Protein AF-D3B017-F1 (afdb_monomer)

Structure (mmCIF, N/CA/C/O backbone):
data_AF-D3B017-F1
#
_entry.id   AF-D3B017-F1
#
loop_
_atom_site.group_PDB
_atom_site.id
_atom_site.type_symbol
_atom_site.label_atom_id
_atom_site.label_alt_id
_atom_site.label_comp_id
_atom_site.label_asym_id
_atom_site.label_entity_id
_atom_site.label_seq_id
_atom_site.pdbx_PDB_ins_code
_atom_site.Cartn_x
_atom_site.Cartn_y
_atom_site.Cartn_z
_atom_site.occupancy
_atom_site.B_iso_or_equiv
_atom_site.auth_seq_id
_atom_site.auth_comp_id
_atom_site.auth_asym_id
_atom_site.auth_atom_id
_atom_site.pdbx_PDB_model_num
ATOM 1 N N . MET A 1 1 ? 36.285 13.313 26.068 1.00 40.81 1 MET A N 1
ATOM 2 C CA . MET A 1 1 ? 35.675 11.992 26.334 1.00 40.81 1 MET A CA 1
ATOM 3 C C . MET A 1 1 ? 34.484 12.204 27.247 1.00 40.81 1 MET A C 1
ATOM 5 O O . MET A 1 1 ? 34.678 12.731 28.331 1.00 40.81 1 MET A O 1
ATOM 9 N N . SER A 1 2 ? 33.268 11.880 26.807 1.00 55.31 2 SER A N 1
ATOM 10 C CA . SER A 1 2 ? 32.106 11.816 27.702 1.00 55.31 2 SER A CA 1
ATOM 11 C C . SER A 1 2 ? 32.244 10.590 28.601 1.00 55.31 2 SER A C 1
ATOM 13 O O . SER A 1 2 ? 32.488 9.493 28.098 1.00 55.31 2 SER A O 1
ATOM 15 N N . GLU A 1 3 ? 32.113 10.770 29.907 1.00 65.44 3 GLU A N 1
ATOM 16 C CA . GLU A 1 3 ? 32.216 9.693 30.886 1.00 65.44 3 GLU A CA 1
ATOM 17 C C . GLU A 1 3 ? 31.017 8.735 30.743 1.00 65.44 3 GLU A C 1
ATOM 19 O O . GLU A 1 3 ? 29.860 9.142 30.860 1.00 65.44 3 GLU A O 1
ATOM 24 N N . ILE A 1 4 ? 31.277 7.463 30.420 1.00 75.06 4 ILE A N 1
ATOM 25 C CA . ILE A 1 4 ? 30.244 6.427 30.277 1.00 75.06 4 ILE A CA 1
ATOM 26 C C . ILE A 1 4 ? 30.174 5.652 31.596 1.00 75.06 4 ILE A C 1
ATOM 28 O O . ILE A 1 4 ? 31.038 4.825 31.876 1.00 75.06 4 ILE A O 1
ATOM 32 N N . ALA A 1 5 ? 29.132 5.894 32.397 1.00 81.25 5 ALA A N 1
ATOM 33 C CA . ALA A 1 5 ? 28.891 5.180 33.651 1.00 81.25 5 ALA A CA 1
ATOM 34 C C . ALA A 1 5 ? 27.762 4.144 33.509 1.00 81.25 5 ALA A C 1
ATOM 36 O O . ALA A 1 5 ? 26.669 4.439 33.013 1.00 81.25 5 ALA A O 1
ATOM 37 N N . LYS A 1 6 ? 28.004 2.913 33.978 1.00 82.19 6 LYS A N 1
ATOM 38 C CA . LYS A 1 6 ? 26.994 1.846 34.011 1.00 82.19 6 LYS A CA 1
ATOM 39 C C . LYS A 1 6 ? 25.936 2.168 35.071 1.00 82.19 6 LYS A C 1
ATOM 41 O O . LYS A 1 6 ? 26.254 2.382 36.236 1.00 82.19 6 LYS A O 1
ATOM 46 N N . LYS A 1 7 ? 24.661 2.160 34.674 1.00 78.25 7 LYS A N 1
ATOM 47 C CA . LYS A 1 7 ? 23.530 2.406 35.580 1.00 78.25 7 LYS A CA 1
ATOM 48 C C . LYS A 1 7 ? 23.469 1.340 36.684 1.00 78.25 7 LYS A C 1
ATOM 50 O O . LYS A 1 7 ? 23.654 0.152 36.415 1.00 78.25 7 LYS A O 1
ATOM 55 N N . TYR A 1 8 ? 23.170 1.762 37.912 1.00 74.44 8 TYR A N 1
ATOM 56 C CA . TYR A 1 8 ? 22.961 0.862 39.049 1.00 74.44 8 TYR A CA 1
ATOM 57 C C . TYR A 1 8 ? 21.897 -0.200 38.707 1.00 74.44 8 TYR A C 1
ATOM 59 O O . TYR A 1 8 ? 20.835 0.138 38.180 1.00 74.44 8 TYR A O 1
ATOM 67 N N . ASN A 1 9 ? 22.206 -1.480 38.955 1.00 77.56 9 ASN A N 1
ATOM 68 C CA . ASN A 1 9 ? 21.418 -2.664 38.561 1.00 77.56 9 ASN A CA 1
ATOM 69 C C . ASN A 1 9 ? 21.217 -2.899 37.046 1.00 77.56 9 ASN A C 1
ATOM 71 O O . ASN A 1 9 ? 20.357 -3.690 36.659 1.00 77.56 9 ASN A O 1
ATOM 75 N N . ALA A 1 10 ? 22.019 -2.290 36.165 1.00 78.81 10 ALA A N 1
ATOM 76 C CA . ALA A 1 10 ? 21.956 -2.595 34.734 1.00 78.81 10 ALA A CA 1
ATOM 77 C C . ALA A 1 10 ? 22.264 -4.081 34.452 1.00 78.81 10 ALA A C 1
ATOM 79 O O . ALA A 1 10 ? 23.346 -4.570 34.787 1.00 78.81 10 ALA A O 1
ATOM 80 N N . GLY A 1 11 ? 21.319 -4.766 33.798 1.00 81.50 11 GLY A N 1
ATOM 81 C CA . GLY A 1 11 ? 21.414 -6.185 33.434 1.00 81.50 11 GLY A CA 1
ATOM 82 C C . GLY A 1 11 ? 20.768 -7.156 34.428 1.00 81.50 11 GLY A C 1
ATOM 83 O O . GLY A 1 11 ? 20.931 -8.360 34.264 1.00 81.50 11 GLY A O 1
ATOM 84 N N . THR A 1 12 ? 20.043 -6.672 35.445 1.00 80.00 12 THR A N 1
ATOM 85 C CA . THR A 1 12 ? 19.310 -7.531 36.391 1.00 80.00 12 THR A CA 1
ATOM 86 C C . THR A 1 12 ? 17.809 -7.230 36.385 1.00 80.00 12 THR A C 1
ATOM 88 O O . THR A 1 12 ? 17.390 -6.097 36.157 1.00 80.00 12 THR A O 1
ATOM 91 N N . ASN A 1 13 ? 16.980 -8.243 36.662 1.00 71.88 13 ASN A N 1
ATOM 92 C CA . ASN A 1 13 ? 15.514 -8.117 36.733 1.00 71.88 13 ASN A CA 1
ATOM 93 C C . ASN A 1 13 ? 15.015 -7.720 38.136 1.00 71.88 13 ASN A C 1
ATOM 95 O O . ASN A 1 13 ? 13.870 -7.994 38.497 1.00 71.88 13 ASN A O 1
ATOM 99 N N . LYS A 1 14 ? 15.872 -7.109 38.962 1.00 72.31 14 LYS A N 1
ATOM 100 C CA . LYS A 1 14 ? 15.516 -6.742 40.336 1.00 72.31 14 LYS A CA 1
ATOM 101 C C . LYS A 1 14 ? 14.741 -5.422 40.332 1.00 72.31 14 LYS A C 1
ATOM 103 O O . LYS A 1 14 ? 15.235 -4.407 39.845 1.00 72.31 14 LYS A O 1
ATOM 108 N N . GLY A 1 15 ? 13.521 -5.438 40.868 1.00 62.06 15 GLY A N 1
ATOM 109 C CA . GLY A 1 15 ? 12.695 -4.238 41.010 1.00 62.06 15 GLY A CA 1
ATOM 110 C C . GLY A 1 15 ? 13.347 -3.205 41.933 1.00 62.06 15 GLY A C 1
ATOM 111 O O . GLY A 1 15 ? 13.985 -3.561 42.924 1.00 62.06 15 GLY A O 1
ATOM 112 N N . SER A 1 16 ? 13.196 -1.920 41.613 1.00 62.72 16 SER A N 1
ATOM 113 C CA . SER A 1 16 ? 13.607 -0.836 42.508 1.00 62.72 16 SER A CA 1
ATOM 114 C C . SER A 1 16 ? 12.707 -0.821 43.745 1.00 62.72 16 SER A C 1
ATOM 116 O O . SER A 1 16 ? 11.485 -0.744 43.600 1.00 62.72 16 SER A O 1
ATOM 118 N N . SER A 1 17 ? 13.301 -0.874 44.941 1.00 61.28 17 SER A N 1
ATOM 119 C CA . SER A 1 17 ? 12.571 -0.676 46.198 1.00 61.28 17 SER A CA 1
ATOM 120 C C . SER A 1 17 ? 11.859 0.677 46.182 1.00 61.28 17 SER A C 1
ATOM 122 O O . SER A 1 17 ? 12.420 1.675 45.732 1.00 61.28 17 SER A O 1
ATOM 124 N N . GLN A 1 18 ? 10.618 0.704 46.666 1.00 63.81 18 GLN A N 1
ATOM 125 C CA . GLN A 1 18 ? 9.809 1.920 46.737 1.00 63.81 18 GLN A CA 1
ATOM 126 C C . GLN A 1 18 ? 10.316 2.907 47.799 1.00 63.81 18 GLN A C 1
ATOM 128 O O . GLN A 1 18 ? 10.052 4.103 47.695 1.00 63.81 18 GLN A O 1
ATOM 133 N N . PHE A 1 19 ? 11.071 2.415 48.782 1.00 67.69 19 PHE A N 1
ATOM 134 C CA . PHE A 1 19 ? 11.694 3.229 49.817 1.00 67.69 19 PHE A CA 1
ATOM 135 C C . PHE A 1 19 ? 13.216 3.215 49.679 1.00 67.69 19 PHE A C 1
ATOM 137 O O . PHE A 1 19 ? 13.822 2.183 49.371 1.00 67.69 19 PHE A O 1
ATOM 144 N N . ASN A 1 20 ? 13.830 4.372 49.932 1.00 74.12 20 ASN A N 1
ATOM 145 C CA . ASN A 1 20 ? 15.280 4.513 49.983 1.00 74.12 20 ASN A CA 1
ATOM 146 C C . ASN A 1 20 ? 15.780 3.956 51.317 1.00 74.12 20 ASN A C 1
ATOM 148 O O . ASN A 1 20 ? 15.609 4.610 52.340 1.00 74.12 20 ASN A O 1
ATOM 152 N N . ALA A 1 21 ? 16.415 2.780 51.292 1.00 75.00 21 ALA A N 1
ATOM 153 C CA . ALA A 1 21 ? 16.932 2.108 52.489 1.00 75.00 21 ALA A CA 1
ATOM 154 C C . ALA A 1 21 ? 17.819 3.026 53.348 1.00 75.00 21 ALA A C 1
ATOM 156 O O . ALA A 1 21 ? 17.644 3.088 54.554 1.00 75.00 21 ALA A O 1
ATOM 157 N N . LYS A 1 22 ? 18.656 3.852 52.705 1.00 76.00 22 LYS A N 1
ATOM 158 C CA . LYS A 1 22 ? 19.513 4.831 53.387 1.00 76.00 22 LYS A CA 1
ATOM 159 C C . LYS A 1 22 ? 18.738 5.851 54.235 1.00 76.00 22 LYS A C 1
ATOM 161 O O . LYS A 1 22 ? 19.181 6.196 55.315 1.00 76.00 22 LYS A O 1
ATOM 166 N N . LYS A 1 23 ? 17.566 6.307 53.773 1.00 72.00 23 LYS A N 1
ATOM 167 C CA . LYS A 1 23 ? 16.727 7.226 54.562 1.00 72.00 23 LYS A CA 1
ATOM 168 C C . LYS A 1 23 ? 16.064 6.529 55.747 1.00 72.00 23 LYS A C 1
ATOM 170 O O . LYS A 1 23 ? 15.852 7.158 56.766 1.00 72.00 23 LYS A O 1
ATOM 175 N N . ILE A 1 24 ? 15.749 5.241 55.600 1.00 76.19 24 ILE A N 1
ATOM 176 C CA . ILE A 1 24 ? 15.174 4.439 56.685 1.00 76.19 24 ILE A CA 1
ATOM 177 C C . ILE A 1 24 ? 16.210 4.197 57.789 1.00 76.19 24 ILE A C 1
ATOM 179 O O . ILE A 1 24 ? 15.851 4.174 58.956 1.00 76.19 24 ILE A O 1
ATOM 183 N N . GLU A 1 25 ? 17.480 4.024 57.424 1.00 74.44 25 GLU A N 1
ATOM 184 C CA . GLU A 1 25 ? 18.575 3.815 58.380 1.00 74.44 25 GLU A CA 1
ATOM 185 C C . GLU A 1 25 ? 19.004 5.105 59.105 1.00 74.44 25 GLU A C 1
ATOM 187 O O . GLU A 1 25 ? 19.492 5.026 60.227 1.00 74.44 25 GLU A O 1
ATOM 192 N N . GLU A 1 26 ? 18.835 6.278 58.481 1.00 75.94 26 GLU A N 1
ATOM 193 C CA . GLU A 1 26 ? 19.235 7.585 59.038 1.00 75.94 26 GLU A CA 1
ATOM 194 C C . GLU A 1 26 ? 18.151 8.253 59.914 1.00 75.94 26 GLU A C 1
ATOM 196 O O . GLU A 1 26 ? 18.474 9.134 60.709 1.00 75.94 26 GLU A O 1
ATOM 201 N N . GLU A 1 27 ? 16.874 7.871 59.784 1.00 68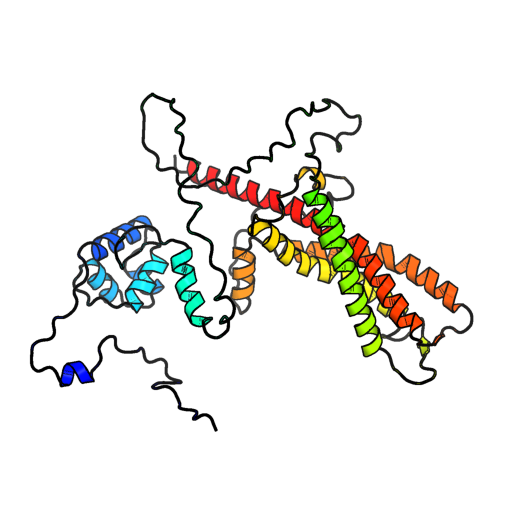.00 27 GLU A N 1
ATOM 202 C CA . GLU A 1 27 ? 15.758 8.447 60.553 1.00 68.00 27 GLU A CA 1
ATOM 203 C C . GLU A 1 27 ? 15.473 7.614 61.827 1.00 68.00 27 GLU A C 1
ATOM 205 O O . GLU A 1 27 ? 14.946 6.507 61.748 1.00 68.00 27 GLU A O 1
ATOM 210 N N . GLU A 1 28 ? 15.800 8.149 63.016 1.00 62.25 28 GLU A N 1
ATOM 211 C CA . GLU A 1 28 ? 15.530 7.499 64.321 1.00 62.25 28 GLU A CA 1
ATOM 212 C C . GLU A 1 28 ? 14.059 7.622 64.788 1.00 62.25 28 GLU A C 1
ATOM 214 O O . GLU A 1 28 ? 13.620 6.890 65.678 1.00 62.25 28 GLU A O 1
ATOM 219 N N . GLU A 1 29 ? 13.265 8.517 64.185 1.00 62.06 29 GLU A N 1
ATOM 220 C CA . GLU A 1 29 ? 11.826 8.647 64.452 1.00 62.06 29 GLU A CA 1
ATOM 221 C C . GLU A 1 29 ? 10.996 7.705 63.564 1.00 62.06 29 GLU A C 1
ATOM 223 O O . GLU A 1 29 ? 11.269 7.518 62.380 1.00 62.06 29 GLU A O 1
ATOM 228 N N . SER A 1 30 ? 9.930 7.119 64.122 1.00 62.28 30 SER A N 1
ATOM 229 C CA . SER A 1 30 ? 9.075 6.155 63.420 1.00 62.28 30 SER A CA 1
ATOM 230 C C . SER A 1 30 ? 8.507 6.725 62.109 1.00 62.28 30 SER A C 1
ATOM 232 O O . SER A 1 30 ? 7.638 7.604 62.120 1.00 62.28 30 SER A O 1
ATOM 234 N N . ILE A 1 31 ? 8.954 6.186 60.974 1.00 67.12 31 ILE A N 1
ATOM 235 C CA . ILE A 1 31 ? 8.510 6.595 59.639 1.00 67.12 31 ILE A CA 1
ATOM 236 C C . ILE A 1 31 ? 7.032 6.239 59.454 1.00 67.12 31 ILE A C 1
ATOM 238 O O . ILE A 1 31 ? 6.633 5.077 59.553 1.00 67.12 31 ILE A O 1
ATOM 242 N N . LYS A 1 32 ? 6.205 7.239 59.131 1.00 72.75 32 LYS A N 1
ATOM 243 C CA . LYS A 1 32 ? 4.788 7.027 58.807 1.00 72.75 32 LYS A CA 1
ATOM 244 C C . LYS A 1 32 ? 4.668 6.229 57.508 1.00 72.75 32 LYS A C 1
ATOM 246 O O . LYS A 1 32 ? 5.000 6.725 56.430 1.00 72.75 32 LYS A O 1
ATOM 251 N N . ILE A 1 33 ? 4.174 4.998 57.610 1.00 75.94 33 ILE A N 1
ATOM 252 C CA . ILE A 1 33 ? 3.924 4.134 56.453 1.00 75.94 33 ILE A CA 1
ATOM 253 C C . ILE A 1 33 ? 2.738 4.714 55.663 1.00 75.94 33 ILE A C 1
ATOM 255 O O . ILE A 1 33 ? 1.710 5.033 56.260 1.00 75.94 33 ILE A O 1
ATOM 259 N N . PRO A 1 34 ? 2.851 4.884 54.333 1.00 77.94 34 PRO A N 1
ATOM 260 C CA . PRO A 1 34 ? 1.747 5.387 53.529 1.00 77.94 34 PRO A CA 1
ATOM 261 C C . PRO A 1 34 ? 0.592 4.382 53.522 1.00 77.94 34 PRO A C 1
ATOM 263 O O . PRO A 1 34 ? 0.788 3.210 53.209 1.00 77.94 34 PRO A O 1
ATOM 266 N N . GLU A 1 35 ? -0.617 4.854 53.810 1.00 83.69 35 GLU A N 1
ATOM 267 C CA . GLU A 1 35 ? -1.837 4.044 53.769 1.00 83.69 35 GLU A CA 1
ATOM 268 C C . GLU A 1 35 ? -2.569 4.189 52.426 1.00 83.69 35 GLU A C 1
ATOM 270 O O . GLU A 1 35 ? -2.475 5.205 51.725 1.00 83.69 35 GLU A O 1
ATOM 275 N N . LEU A 1 36 ? -3.324 3.155 52.048 1.00 85.31 36 LEU A N 1
ATOM 276 C CA . LEU A 1 36 ? -4.224 3.206 50.898 1.00 85.31 36 LEU A CA 1
ATOM 277 C C . LEU A 1 36 ? -5.397 4.153 51.177 1.00 85.31 36 LEU A C 1
ATOM 279 O O . LEU A 1 36 ? -6.003 4.138 52.244 1.00 85.31 36 LEU A O 1
ATOM 283 N N . LYS A 1 37 ? -5.795 4.939 50.172 1.00 86.81 37 LYS A N 1
ATOM 284 C CA . LYS A 1 37 ? -7.034 5.723 50.262 1.00 86.81 37 LYS A CA 1
ATOM 285 C C . LYS A 1 37 ? -8.230 4.774 50.363 1.00 86.81 37 LYS A C 1
ATOM 287 O O . LYS A 1 37 ? -8.353 3.864 49.545 1.00 86.81 37 LYS A O 1
ATOM 292 N N . ALA A 1 38 ? -9.162 5.049 51.275 1.00 85.94 38 ALA A N 1
ATOM 293 C CA . ALA A 1 38 ? -10.329 4.198 51.548 1.00 85.94 38 ALA A CA 1
ATOM 294 C C . ALA A 1 38 ? -11.241 3.914 50.330 1.00 85.94 38 ALA A C 1
ATOM 296 O O . ALA A 1 38 ? -12.016 2.958 50.342 1.00 85.94 38 ALA A O 1
ATOM 297 N N . SER A 1 39 ? -11.162 4.721 49.266 1.00 88.31 39 SER A N 1
ATOM 298 C CA . SER A 1 39 ? -11.910 4.509 48.019 1.00 88.31 39 SER A CA 1
ATOM 299 C C . SER A 1 39 ? -11.308 3.437 47.103 1.00 88.31 39 SER A C 1
ATOM 301 O O . SER A 1 39 ? -12.036 2.856 46.300 1.00 88.31 39 SER A O 1
ATOM 303 N N . VAL A 1 40 ? -10.007 3.146 47.217 1.00 91.25 40 VAL A N 1
ATOM 304 C CA . VAL A 1 40 ? -9.295 2.202 46.336 1.00 91.25 40 VAL A CA 1
ATOM 305 C C . VAL A 1 40 ? -9.770 0.756 46.522 1.00 91.25 40 VAL A C 1
ATOM 307 O O . VAL A 1 40 ? -10.115 0.139 45.514 1.00 91.25 40 VAL A O 1
ATOM 310 N N . PRO A 1 41 ? -9.875 0.212 47.752 1.00 93.31 41 PRO A N 1
ATOM 311 C CA . PRO A 1 41 ? -10.292 -1.177 47.950 1.00 93.31 41 PRO A CA 1
ATOM 312 C C . PRO A 1 41 ? -11.695 -1.450 47.388 1.00 93.31 41 PRO A C 1
ATOM 314 O O . PRO A 1 41 ? -11.911 -2.422 46.665 1.00 93.31 41 PRO A O 1
ATOM 317 N N . LYS A 1 42 ? -12.634 -0.519 47.619 1.00 93.38 42 LYS A N 1
ATOM 318 C CA . LYS A 1 42 ? -14.003 -0.593 47.083 1.00 93.38 42 LYS A CA 1
ATOM 319 C C . LYS A 1 42 ? -14.037 -0.509 45.555 1.00 93.38 42 LYS A C 1
ATOM 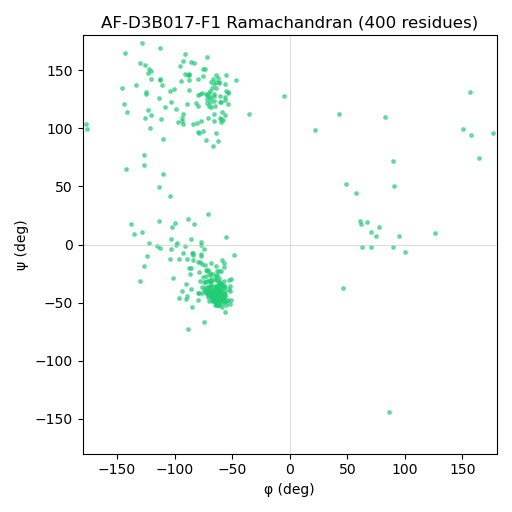321 O O . LYS A 1 42 ? -14.813 -1.225 44.926 1.00 93.38 42 LYS A O 1
ATOM 326 N N . ALA A 1 43 ? -13.203 0.341 44.952 1.00 92.38 43 ALA A N 1
ATOM 327 C CA . ALA A 1 43 ? -13.116 0.462 43.497 1.00 92.38 43 ALA A CA 1
ATOM 328 C C . ALA A 1 43 ? -12.597 -0.829 42.842 1.00 92.38 43 ALA A C 1
ATOM 330 O O . ALA A 1 43 ? -13.146 -1.249 41.825 1.00 92.38 43 ALA A O 1
ATOM 331 N N . ILE A 1 44 ? -11.602 -1.486 43.451 1.00 94.69 44 ILE A N 1
ATOM 332 C CA . ILE A 1 44 ? -11.063 -2.772 42.979 1.00 94.69 44 ILE A CA 1
ATOM 333 C C . ILE A 1 44 ? -12.144 -3.855 43.028 1.00 94.69 44 ILE A C 1
ATOM 335 O O . ILE A 1 44 ? -12.415 -4.485 42.007 1.00 94.69 44 ILE A O 1
ATOM 339 N N . GLN A 1 45 ? -12.808 -4.026 44.177 1.00 94.00 45 GLN A N 1
ATOM 340 C CA . GLN A 1 45 ? -13.855 -5.040 44.342 1.00 94.00 45 GLN A CA 1
ATOM 341 C C . GLN A 1 45 ? -15.017 -4.830 43.361 1.00 94.00 45 GLN A C 1
ATOM 343 O O . GLN A 1 45 ? -15.486 -5.785 42.735 1.00 94.00 45 GLN A O 1
ATOM 348 N N . LYS A 1 46 ? -15.458 -3.575 43.187 1.00 93.25 46 LYS A N 1
ATOM 349 C CA . LYS A 1 46 ? -16.552 -3.225 42.273 1.00 93.25 46 LYS A CA 1
ATOM 350 C C . LYS A 1 46 ? -16.185 -3.538 40.824 1.00 93.25 46 LYS A C 1
ATOM 352 O O . LYS A 1 46 ? -16.937 -4.246 40.163 1.00 93.25 46 LYS A O 1
ATOM 357 N N . ALA A 1 47 ? -15.028 -3.068 40.355 1.00 92.88 47 ALA A N 1
ATOM 358 C CA . ALA A 1 47 ? -14.579 -3.307 38.983 1.00 92.88 47 ALA A CA 1
ATOM 359 C C . ALA A 1 47 ? -14.356 -4.802 38.709 1.00 92.88 47 ALA A C 1
ATOM 361 O O . ALA A 1 47 ? -14.746 -5.309 37.661 1.00 92.88 47 ALA A O 1
ATOM 362 N N . ARG A 1 48 ? -13.799 -5.539 39.679 1.00 94.56 48 ARG A N 1
ATOM 363 C CA . ARG A 1 48 ? -13.611 -6.988 39.564 1.00 94.56 48 ARG A CA 1
ATOM 364 C C . ARG A 1 48 ? -14.947 -7.725 39.421 1.00 94.56 48 ARG A C 1
ATOM 366 O O . ARG A 1 48 ? -15.070 -8.589 38.558 1.00 94.56 48 ARG A O 1
ATOM 373 N N . THR A 1 49 ? -15.932 -7.370 40.246 1.00 91.56 49 THR A N 1
ATOM 374 C CA . THR A 1 49 ? -17.270 -7.987 40.220 1.00 91.56 49 THR A CA 1
ATOM 375 C C . THR A 1 49 ? -18.012 -7.666 38.925 1.00 91.56 49 THR A C 1
ATOM 377 O O . THR A 1 49 ? -18.626 -8.554 38.347 1.00 91.56 49 THR A O 1
ATOM 380 N N . GLN A 1 50 ? -17.900 -6.430 38.426 1.00 90.62 50 GLN A N 1
ATOM 381 C CA . GLN A 1 50 ? -18.473 -6.023 37.136 1.00 90.62 50 GLN A CA 1
ATOM 382 C C . GLN A 1 50 ? -17.890 -6.809 35.956 1.00 90.62 50 GLN A C 1
ATOM 384 O O . GLN A 1 50 ? -18.604 -7.104 35.007 1.00 90.62 50 GLN A O 1
ATOM 389 N N . LEU A 1 51 ? -16.611 -7.184 36.031 1.00 89.06 51 LEU A N 1
ATOM 390 C CA . LEU A 1 51 ? -15.938 -8.004 35.021 1.00 89.06 51 LEU A CA 1
ATOM 391 C C . LEU A 1 51 ? -16.127 -9.518 35.233 1.00 89.06 51 LEU A C 1
ATOM 393 O O . LEU A 1 51 ? -15.477 -10.303 34.546 1.00 89.06 51 LEU A O 1
ATOM 397 N N . GLY A 1 52 ? -16.940 -9.938 36.211 1.00 89.62 52 GLY A N 1
ATOM 398 C CA . GLY A 1 52 ? -17.178 -11.352 36.523 1.00 89.62 52 GLY A CA 1
ATOM 399 C C . GLY A 1 52 ? -15.925 -12.130 36.947 1.00 89.62 52 GLY A C 1
ATOM 400 O O . GLY A 1 52 ? -15.900 -13.352 36.849 1.00 89.62 52 GLY A O 1
ATOM 401 N N . MET A 1 53 ? -14.867 -11.444 37.391 1.00 89.50 53 MET A N 1
ATOM 402 C CA . MET A 1 53 ? -13.548 -12.045 37.606 1.00 89.50 53 MET A CA 1
ATOM 403 C C . MET A 1 53 ? -13.355 -12.492 39.058 1.00 89.50 53 MET A C 1
ATOM 405 O O . MET A 1 53 ? -13.716 -11.780 40.000 1.00 89.50 53 MET A O 1
ATOM 409 N N . ASN A 1 54 ? -12.713 -13.637 39.283 1.00 93.62 54 ASN A N 1
ATOM 410 C CA . ASN A 1 54 ? -12.362 -14.073 40.639 1.00 93.62 54 ASN A CA 1
ATOM 411 C C . ASN A 1 54 ? -11.013 -13.477 41.108 1.00 93.62 54 ASN A C 1
ATOM 413 O O . ASN A 1 54 ? -10.157 -13.133 40.291 1.00 93.62 54 ASN A O 1
ATOM 417 N N . GLN A 1 55 ? -10.762 -13.381 42.422 1.00 93.56 55 GLN A N 1
ATOM 418 C CA . GLN A 1 55 ? -9.491 -12.846 42.960 1.00 93.56 55 GLN A CA 1
ATOM 419 C C . GLN A 1 55 ? -8.268 -13.623 42.436 1.00 93.56 55 GLN A C 1
ATOM 421 O O . GLN A 1 55 ? -7.223 -13.035 42.159 1.00 93.56 55 GLN A O 1
ATOM 426 N N . LYS A 1 56 ? -8.412 -14.944 42.248 1.00 93.88 56 LYS A N 1
ATOM 427 C CA . LYS A 1 56 ? -7.378 -15.817 41.666 1.00 93.88 56 LYS A CA 1
ATOM 428 C C . LYS A 1 56 ? -7.043 -15.466 40.219 1.00 93.88 56 LYS A C 1
ATOM 430 O O . LYS A 1 56 ? -5.877 -15.493 39.836 1.00 93.88 56 LYS A O 1
ATOM 435 N N . GLU A 1 57 ? -8.048 -15.114 39.434 1.00 91.62 57 GLU A N 1
ATOM 436 C CA . GLU A 1 57 ? -7.881 -14.745 38.029 1.00 91.62 57 GLU A CA 1
ATOM 437 C C . GLU A 1 57 ? -7.257 -13.358 37.895 1.00 91.62 57 GLU A C 1
ATOM 439 O O . GLU A 1 57 ? -6.355 -13.167 37.078 1.00 91.62 57 GLU A O 1
ATOM 444 N N . LEU A 1 58 ? -7.667 -12.409 38.746 1.00 92.06 58 LEU A N 1
ATOM 445 C CA . LEU A 1 58 ? -7.044 -11.089 38.807 1.00 92.06 58 LEU A CA 1
ATOM 446 C C . LEU A 1 58 ? -5.562 -11.208 39.172 1.00 92.06 58 LEU A C 1
ATOM 448 O O . LEU A 1 58 ? -4.723 -10.639 38.477 1.00 92.06 58 LEU A O 1
ATOM 452 N N . ALA A 1 59 ? -5.241 -11.998 40.203 1.00 94.81 59 ALA A N 1
ATOM 453 C CA . ALA A 1 59 ? -3.873 -12.270 40.640 1.00 94.81 59 ALA A CA 1
ATOM 454 C C . ALA A 1 59 ? -3.013 -12.863 39.508 1.00 94.81 59 ALA A C 1
ATOM 456 O O . ALA A 1 59 ? -1.916 -12.369 39.238 1.00 94.81 59 ALA A O 1
ATOM 457 N N . ALA A 1 60 ? -3.551 -13.847 38.778 1.00 92.19 60 ALA A N 1
ATOM 458 C CA . ALA A 1 60 ? -2.881 -14.444 37.625 1.00 92.19 60 ALA A CA 1
ATOM 459 C C . ALA A 1 60 ? -2.602 -13.417 36.511 1.00 92.19 60 ALA A C 1
ATOM 461 O O . ALA A 1 60 ? -1.497 -13.390 35.971 1.00 92.19 60 ALA A O 1
ATOM 462 N N . LYS A 1 61 ? -3.558 -12.528 36.203 1.00 88.69 61 LYS A N 1
ATOM 463 C CA . LYS A 1 61 ? -3.400 -11.491 35.164 1.00 88.69 61 LYS A CA 1
ATOM 464 C C . LYS A 1 61 ? -2.380 -10.408 35.525 1.00 88.69 61 LYS A C 1
ATOM 466 O O . LYS A 1 61 ? -1.739 -9.861 34.630 1.00 88.69 61 LYS A O 1
ATOM 471 N N . ILE A 1 62 ? -2.212 -10.086 36.809 1.00 93.00 62 ILE A N 1
ATOM 472 C CA . ILE A 1 62 ? -1.209 -9.107 37.271 1.00 93.00 62 ILE A CA 1
ATOM 473 C C . ILE A 1 62 ? 0.147 -9.743 37.626 1.00 93.00 62 ILE A C 1
ATOM 475 O O . ILE A 1 62 ? 1.093 -9.017 37.953 1.00 93.00 62 ILE A O 1
ATOM 479 N N . TYR A 1 63 ? 0.269 -11.069 37.514 1.00 92.25 63 TYR A N 1
ATOM 480 C CA . TYR A 1 63 ? 1.441 -11.847 37.925 1.00 92.25 63 TYR A CA 1
ATOM 481 C C . TYR A 1 63 ? 1.796 -11.653 39.408 1.00 92.25 63 TYR A C 1
ATOM 483 O O . TYR A 1 63 ? 2.959 -11.451 39.746 1.00 92.25 63 TYR A O 1
ATOM 491 N N . GLU A 1 64 ? 0.792 -11.674 40.285 1.00 93.69 64 GLU A N 1
ATOM 492 C CA . GLU A 1 64 ? 0.959 -11.592 41.744 1.00 93.69 64 GLU A CA 1
ATOM 493 C C . GLU A 1 64 ? 0.207 -12.740 42.435 1.00 93.69 64 GLU A C 1
ATOM 495 O O . GLU A 1 64 ? -0.523 -13.506 41.802 1.00 93.69 64 GLU A O 1
ATOM 500 N N . THR A 1 65 ? 0.370 -12.876 43.751 1.00 93.31 65 THR A N 1
ATOM 501 C CA . THR A 1 65 ? -0.350 -13.891 44.533 1.00 93.31 65 THR A CA 1
ATOM 502 C C . THR A 1 65 ? -1.753 -13.420 44.927 1.00 93.31 65 THR A C 1
ATOM 504 O O . THR A 1 65 ? -2.033 -12.226 45.047 1.00 93.31 65 THR A O 1
ATOM 507 N N . THR A 1 66 ? -2.658 -14.368 45.181 1.00 94.50 66 THR A N 1
ATOM 508 C CA . THR A 1 66 ? -4.028 -14.075 45.644 1.00 94.50 66 THR A CA 1
ATOM 509 C C . THR A 1 66 ? -4.054 -13.338 46.977 1.00 94.50 66 THR A C 1
ATOM 511 O O . THR A 1 66 ? -4.897 -12.469 47.180 1.00 94.50 66 THR A O 1
ATOM 514 N N . SER A 1 67 ? -3.088 -13.630 47.855 1.00 94.50 67 SER A N 1
ATOM 515 C CA . SER A 1 67 ? -2.918 -12.926 49.126 1.00 94.50 67 SER A CA 1
ATOM 516 C C . SER A 1 67 ? -2.677 -11.433 48.917 1.00 94.50 67 SER A C 1
ATOM 518 O O . SER A 1 67 ? -3.246 -10.629 49.648 1.00 94.50 67 SER A O 1
ATOM 520 N N . VAL A 1 68 ? -1.884 -11.054 47.907 1.00 94.25 68 VAL A N 1
ATOM 521 C CA . VAL A 1 68 ? -1.620 -9.643 47.594 1.00 94.25 68 VAL A CA 1
ATOM 522 C C . VAL A 1 68 ? -2.917 -8.952 47.183 1.00 94.25 68 VAL A C 1
ATOM 524 O O . VAL A 1 68 ? -3.262 -7.927 47.761 1.00 94.25 68 VAL A O 1
ATOM 527 N N . VAL A 1 69 ? -3.679 -9.530 46.250 1.00 94.88 69 VAL A N 1
ATOM 528 C CA . VAL A 1 69 ? -4.972 -8.967 45.815 1.00 94.88 69 VAL A CA 1
ATOM 529 C C . VAL A 1 69 ? -5.931 -8.795 46.996 1.00 94.88 69 VAL A C 1
ATOM 531 O O . VAL A 1 69 ? -6.513 -7.723 47.150 1.00 94.88 69 VAL A O 1
ATOM 534 N N . ASN A 1 70 ? -6.036 -9.802 47.866 1.00 95.81 70 ASN A N 1
ATOM 535 C CA . ASN A 1 70 ? -6.886 -9.748 49.055 1.00 95.81 70 ASN A CA 1
ATOM 536 C C . ASN A 1 70 ? -6.478 -8.608 50.011 1.00 95.81 70 ASN A C 1
ATOM 538 O O . ASN A 1 70 ? -7.330 -7.863 50.488 1.00 95.81 70 ASN A O 1
ATOM 542 N N . SER A 1 71 ? -5.179 -8.400 50.250 1.00 93.50 71 SER A N 1
ATOM 543 C CA . SER A 1 71 ? -4.698 -7.280 51.074 1.00 93.50 71 SER A CA 1
ATOM 544 C C . SER A 1 71 ? -5.046 -5.907 50.481 1.00 93.50 71 SER A C 1
ATOM 546 O O . SER A 1 71 ? -5.360 -4.980 51.228 1.00 93.50 71 SER A O 1
ATOM 548 N N . TYR A 1 72 ? -5.036 -5.761 49.151 1.00 94.81 72 TYR A N 1
ATOM 549 C CA . TYR A 1 72 ? -5.464 -4.522 48.485 1.00 94.81 72 TYR A CA 1
ATOM 550 C C . TYR A 1 72 ? -6.984 -4.322 48.537 1.00 94.81 72 TYR A C 1
ATOM 552 O O . TYR A 1 72 ? -7.435 -3.199 48.761 1.00 94.81 72 TYR A O 1
ATOM 560 N N . GLU A 1 73 ? -7.774 -5.386 48.379 1.00 93.25 73 GLU A N 1
ATOM 561 C CA . GLU A 1 73 ? -9.238 -5.334 48.501 1.00 93.25 73 GLU A CA 1
ATOM 562 C C . GLU A 1 73 ? -9.709 -5.084 49.943 1.00 93.25 73 GLU A C 1
ATOM 564 O O . GLU A 1 73 ? -10.783 -4.516 50.126 1.00 93.25 73 GLU A O 1
ATOM 569 N N . ASN A 1 74 ? -8.906 -5.431 50.951 1.00 92.31 74 ASN A N 1
ATOM 570 C CA . ASN A 1 74 ? -9.189 -5.145 52.364 1.00 92.31 74 ASN A CA 1
ATOM 571 C C . ASN A 1 74 ? -8.579 -3.821 52.854 1.00 92.31 74 ASN A C 1
ATOM 573 O O . ASN A 1 74 ? -8.841 -3.403 53.978 1.00 92.31 74 ASN A O 1
ATOM 577 N N . GLY A 1 75 ? -7.761 -3.156 52.031 1.00 88.69 75 GLY A N 1
ATOM 578 C CA . GLY A 1 75 ? -7.103 -1.892 52.376 1.00 88.69 75 GLY A CA 1
ATOM 579 C C . GLY A 1 75 ? -5.927 -2.008 53.351 1.00 88.69 75 GLY A C 1
ATOM 580 O O . GLY A 1 75 ? -5.392 -0.981 53.752 1.00 88.69 75 GLY A O 1
ATOM 581 N N . SER A 1 76 ? -5.492 -3.222 53.703 1.00 86.44 76 SER A N 1
ATOM 582 C CA . SER A 1 76 ? -4.346 -3.465 54.594 1.00 86.44 76 SER A CA 1
ATOM 583 C C . SER A 1 76 ? -2.992 -3.467 53.875 1.00 86.44 76 SER A C 1
ATOM 585 O O . SER A 1 76 ? -1.946 -3.548 54.517 1.00 86.44 76 SER A O 1
ATOM 587 N N . ALA A 1 77 ? -2.986 -3.404 52.541 1.00 88.69 77 ALA A N 1
ATOM 588 C CA . ALA A 1 77 ? -1.759 -3.397 51.754 1.00 88.69 77 ALA A CA 1
ATOM 589 C C . ALA A 1 77 ? -1.029 -2.043 51.793 1.00 88.69 77 ALA A C 1
ATOM 591 O O . ALA A 1 77 ? -1.631 -0.973 51.726 1.00 88.69 77 ALA A O 1
ATOM 592 N N . ILE A 1 78 ? 0.304 -2.100 51.777 1.00 88.31 78 ILE A N 1
ATOM 593 C CA . ILE A 1 78 ? 1.140 -0.922 51.532 1.00 88.31 78 ILE A CA 1
ATOM 594 C C . ILE A 1 78 ? 1.005 -0.553 50.042 1.00 88.31 78 ILE A C 1
ATOM 596 O O . ILE A 1 78 ? 1.247 -1.411 49.186 1.00 88.31 78 ILE A O 1
ATOM 600 N N . PRO A 1 79 ? 0.627 0.692 49.695 1.00 86.56 79 PRO A N 1
ATOM 601 C CA . PRO A 1 79 ? 0.322 1.089 48.328 1.00 86.56 79 PRO A CA 1
ATOM 602 C C . PRO A 1 79 ? 1.569 1.028 47.447 1.00 86.56 79 PRO A C 1
ATOM 604 O O . PRO A 1 79 ? 2.427 1.911 47.502 1.00 86.56 79 PRO A O 1
ATOM 607 N N . SER A 1 80 ? 1.643 0.016 46.582 1.00 87.75 80 SER A N 1
ATOM 608 C CA . SER A 1 80 ? 2.720 -0.127 45.608 1.00 87.75 80 SER A CA 1
ATOM 609 C C . SER A 1 80 ? 2.313 0.373 44.230 1.00 87.75 80 SER A C 1
ATOM 611 O O . SER A 1 80 ? 1.431 -0.181 43.573 1.00 87.75 80 SER A O 1
ATOM 613 N N . VAL A 1 81 ? 2.994 1.423 43.762 1.00 86.56 81 VAL A N 1
ATOM 614 C CA . VAL A 1 81 ? 2.769 2.033 42.441 1.00 86.56 81 VAL A CA 1
ATOM 615 C C . VAL A 1 81 ? 2.772 1.007 41.292 1.00 86.56 81 VAL A C 1
ATOM 617 O O . VAL A 1 81 ? 1.839 1.056 40.488 1.00 86.56 81 VAL A O 1
ATOM 620 N N . PRO A 1 82 ? 3.742 0.073 41.174 1.00 84.50 82 PRO A N 1
ATOM 621 C CA . PRO A 1 82 ? 3.730 -0.922 40.099 1.00 84.50 82 PRO A CA 1
ATOM 622 C C . PRO A 1 82 ? 2.529 -1.873 40.159 1.00 84.50 82 PRO A C 1
ATOM 624 O O . PRO A 1 82 ? 1.965 -2.187 39.111 1.00 84.50 82 PRO A O 1
ATOM 627 N N . ILE A 1 83 ? 2.108 -2.302 41.353 1.00 90.19 83 ILE A N 1
ATOM 628 C CA . ILE A 1 83 ? 0.962 -3.211 41.519 1.00 90.19 83 ILE A CA 1
ATOM 629 C C . ILE A 1 83 ? -0.337 -2.492 41.146 1.00 90.19 83 ILE A C 1
ATOM 631 O O . ILE A 1 83 ? -1.127 -3.017 40.362 1.00 90.19 83 ILE A O 1
ATOM 635 N N . LEU A 1 84 ? -0.514 -1.251 41.609 1.00 90.62 84 LEU A N 1
ATOM 636 C CA . LEU A 1 84 ? -1.680 -0.432 41.273 1.00 90.62 84 LEU A CA 1
ATOM 637 C C . LEU A 1 84 ? -1.788 -0.178 39.763 1.00 90.62 84 LEU A C 1
ATOM 639 O O . LEU A 1 84 ? -2.879 -0.284 39.221 1.00 90.62 84 LEU A O 1
ATOM 643 N N . ILE A 1 85 ? -0.677 0.067 39.055 1.00 88.50 85 ILE A N 1
ATOM 644 C CA . ILE A 1 85 ? -0.681 0.209 37.583 1.00 88.50 85 ILE A CA 1
ATOM 645 C C . ILE A 1 85 ? -1.149 -1.077 36.893 1.00 88.50 85 ILE A C 1
ATOM 647 O O . ILE A 1 85 ? -1.891 -1.019 35.911 1.00 88.50 85 ILE A O 1
ATOM 651 N N . LYS A 1 86 ? -0.682 -2.242 37.356 1.00 89.75 86 LYS A N 1
ATOM 652 C CA . LYS A 1 86 ? -1.090 -3.533 36.784 1.00 89.75 86 LYS A CA 1
ATOM 653 C C . LYS A 1 86 ? -2.589 -3.769 37.002 1.00 89.75 86 LYS A C 1
ATOM 655 O O . LYS A 1 86 ? -3.279 -4.129 36.053 1.00 89.75 86 LYS A O 1
ATOM 660 N N . MET A 1 87 ? -3.088 -3.513 38.213 1.00 92.12 87 MET A N 1
ATOM 661 C CA . MET A 1 87 ? -4.512 -3.635 38.546 1.00 92.12 87 MET A CA 1
ATOM 662 C C . MET A 1 87 ? -5.377 -2.658 37.744 1.00 92.12 87 MET A C 1
ATOM 664 O O . MET A 1 87 ? -6.380 -3.081 37.182 1.00 92.12 87 MET A O 1
ATOM 668 N N . GLU A 1 88 ? -4.962 -1.392 37.614 1.00 91.50 88 GLU A N 1
ATOM 669 C CA . GLU A 1 88 ? -5.633 -0.379 36.784 1.00 91.50 88 GLU A CA 1
ATOM 670 C C . GLU A 1 88 ? -5.847 -0.900 35.355 1.00 91.50 88 GLU A C 1
ATOM 672 O O . GLU A 1 88 ? -6.969 -0.909 34.855 1.00 91.50 88 GLU A O 1
ATOM 677 N N . LYS A 1 89 ? -4.791 -1.411 34.712 1.00 86.38 89 LYS A N 1
ATOM 678 C CA . LYS A 1 89 ? -4.856 -1.901 33.325 1.00 86.38 89 LYS A CA 1
ATOM 679 C C . LYS A 1 89 ? -5.787 -3.094 33.137 1.00 86.38 89 LYS A C 1
ATOM 681 O O . LYS A 1 89 ? -6.446 -3.175 32.108 1.00 86.38 89 LYS A O 1
ATOM 686 N N . VAL A 1 90 ? -5.802 -4.025 34.090 1.00 88.56 90 VAL A N 1
ATOM 687 C CA . VAL A 1 90 ? -6.640 -5.231 34.001 1.00 88.56 90 VAL A CA 1
ATOM 688 C C . VAL A 1 90 ? -8.101 -4.913 34.309 1.00 88.56 90 VAL A C 1
ATOM 690 O O . VAL A 1 90 ? -8.986 -5.489 33.686 1.00 88.56 90 VAL A O 1
ATOM 693 N N . LEU A 1 91 ? -8.352 -4.003 35.253 1.00 88.88 91 LEU A N 1
ATOM 694 C CA . LEU A 1 91 ? -9.699 -3.649 35.704 1.00 88.88 91 LEU A CA 1
ATOM 695 C C . LEU A 1 91 ? -10.333 -2.505 34.900 1.00 88.88 91 LEU A C 1
ATOM 697 O O . LEU A 1 91 ? -11.521 -2.252 35.051 1.00 88.88 91 LEU A O 1
ATOM 701 N N . GLY A 1 92 ? -9.561 -1.785 34.082 1.00 85.19 92 GLY A N 1
ATOM 702 C CA . GLY A 1 92 ? -10.061 -0.678 33.261 1.00 85.19 92 GLY A CA 1
ATOM 703 C C . GLY A 1 92 ? -10.459 0.572 34.054 1.00 85.19 92 GLY A C 1
ATOM 704 O O . GLY A 1 92 ? -11.049 1.488 33.487 1.00 85.19 92 GLY A O 1
ATOM 705 N N . VAL A 1 93 ? -10.125 0.643 35.346 1.00 90.25 93 VAL A N 1
ATOM 706 C CA . VAL A 1 93 ? -10.486 1.750 36.247 1.00 90.25 93 VAL A CA 1
ATOM 707 C C . VAL A 1 93 ? -9.256 2.394 36.867 1.00 90.25 93 VAL A C 1
ATOM 709 O O . VAL A 1 93 ? -8.229 1.749 37.071 1.00 90.25 93 VAL A O 1
ATOM 712 N N . LYS A 1 94 ? -9.354 3.682 37.191 1.00 90.06 94 LYS A N 1
ATOM 713 C CA . LYS A 1 94 ? -8.281 4.441 37.836 1.00 90.06 94 LYS A CA 1
ATOM 714 C C . LYS A 1 94 ? -8.247 4.160 39.339 1.00 90.06 94 LYS A C 1
ATOM 716 O O . LYS A 1 94 ? -9.260 4.308 40.017 1.00 90.06 94 LYS A O 1
ATOM 721 N N . LEU A 1 95 ? -7.084 3.800 39.880 1.00 89.25 95 LEU A N 1
ATOM 722 C CA . LEU A 1 95 ? -6.898 3.454 41.299 1.00 89.25 95 LEU A CA 1
ATOM 723 C C . LEU A 1 95 ? -5.979 4.444 42.031 1.00 89.25 95 LEU A C 1
ATOM 725 O O . LEU A 1 95 ? -5.745 4.318 43.232 1.00 89.25 95 LEU A O 1
ATOM 729 N N . ARG A 1 96 ? -5.459 5.452 41.323 1.00 87.12 96 ARG A N 1
ATOM 730 C CA . ARG A 1 96 ? -4.537 6.466 41.850 1.00 87.12 96 ARG A CA 1
ATOM 731 C C . ARG A 1 96 ? -4.999 7.885 41.513 1.00 87.12 96 ARG A C 1
ATOM 733 O O . ARG A 1 96 ? -5.677 8.129 40.519 1.00 87.12 96 ARG A O 1
ATOM 740 N N . GLY A 1 97 ? -4.563 8.854 42.317 1.00 83.94 97 GLY A N 1
ATOM 741 C CA . GLY A 1 97 ? -4.846 10.276 42.087 1.00 83.94 97 GLY A CA 1
ATOM 742 C C . GLY A 1 97 ? -6.176 10.746 42.685 1.00 83.94 97 GLY A C 1
ATOM 743 O O . GLY A 1 97 ? -6.512 10.353 43.807 1.00 83.94 97 GLY A O 1
ATOM 744 N N . LYS A 1 98 ? -6.861 11.660 41.982 1.00 77.00 98 LYS A N 1
ATOM 745 C CA . LYS A 1 98 ? -8.069 12.365 42.451 1.00 77.00 98 LYS A CA 1
ATOM 746 C C . LYS A 1 98 ? -9.376 11.637 42.095 1.00 77.00 98 LYS A C 1
ATOM 748 O O . LYS A 1 98 ? -10.275 11.608 42.923 1.00 77.00 98 LYS A O 1
ATOM 753 N N . ASP A 1 99 ? -9.428 10.966 40.943 1.00 82.56 99 ASP A N 1
ATOM 754 C CA . ASP A 1 99 ? -10.667 10.415 40.367 1.00 82.56 99 ASP A CA 1
ATOM 755 C C . ASP A 1 99 ? -10.700 8.874 40.413 1.00 82.56 99 ASP A C 1
ATOM 757 O O . ASP A 1 99 ? -10.719 8.196 39.383 1.00 82.56 99 ASP A O 1
ATOM 761 N N . ILE A 1 100 ? -10.640 8.304 41.620 1.00 85.50 100 ILE A N 1
ATOM 762 C CA . ILE A 1 100 ? -10.591 6.846 41.828 1.00 85.50 100 ILE A CA 1
ATOM 763 C C . ILE A 1 100 ? -11.934 6.200 41.458 1.00 85.50 100 ILE A C 1
ATOM 765 O O . ILE A 1 100 ? -12.985 6.658 41.898 1.00 85.50 100 ILE A O 1
ATOM 769 N N . GLY A 1 101 ? -11.887 5.117 40.680 1.00 81.81 101 GLY A N 1
ATOM 770 C CA . GLY A 1 101 ? -13.058 4.368 40.212 1.00 81.81 101 GLY A CA 1
ATOM 771 C C . GLY A 1 101 ? -13.639 4.849 38.880 1.00 81.81 101 GLY A C 1
ATOM 772 O O . GLY A 1 101 ? -14.583 4.242 38.387 1.00 81.81 101 GLY A O 1
ATOM 773 N N . THR A 1 102 ? -13.082 5.906 38.281 1.00 85.56 102 THR A N 1
ATOM 774 C CA . THR A 1 102 ? -13.447 6.330 36.919 1.00 85.56 102 THR A CA 1
ATOM 775 C C . THR A 1 102 ? -12.825 5.403 35.867 1.00 85.56 102 THR A C 1
ATOM 777 O O . THR A 1 102 ? -11.760 4.828 36.130 1.00 85.56 102 THR A O 1
ATOM 780 N N . PRO A 1 103 ? -13.452 5.236 34.684 1.00 83.44 103 PRO A N 1
ATOM 781 C CA . PRO A 1 103 ? -12.865 4.454 33.602 1.00 83.44 103 PRO A CA 1
ATOM 782 C C . PRO A 1 103 ? -11.537 5.075 33.156 1.00 83.44 103 PRO A C 1
ATOM 784 O O . PRO A 1 103 ? -11.391 6.300 33.081 1.00 83.44 103 PRO A O 1
ATOM 787 N N . LEU A 1 104 ? -10.546 4.232 32.872 1.00 80.94 104 LEU A N 1
ATOM 788 C CA . LEU A 1 104 ? -9.246 4.691 32.397 1.00 80.94 104 LEU A CA 1
ATOM 789 C C . LEU A 1 104 ? -9.386 5.351 31.028 1.00 80.94 104 LEU A C 1
ATOM 791 O O . LEU A 1 104 ? -9.745 4.713 30.041 1.00 80.94 104 LEU A O 1
ATOM 795 N N . LYS A 1 105 ? -9.031 6.635 30.952 1.00 73.94 105 LYS A N 1
ATOM 796 C CA . LYS A 1 105 ? -8.937 7.346 29.677 1.00 73.94 105 LYS A CA 1
ATOM 797 C C . LYS A 1 105 ? -7.801 6.754 28.843 1.00 73.94 105 LYS A C 1
ATOM 799 O O . LYS A 1 105 ? -6.702 6.527 29.349 1.00 73.94 105 LYS A O 1
ATOM 804 N N . PHE A 1 106 ? -8.033 6.580 27.543 1.00 51.41 106 PHE A N 1
ATOM 805 C CA . PHE A 1 106 ? -7.043 6.066 26.586 1.00 51.41 106 PHE A CA 1
ATOM 806 C C . PHE A 1 106 ? -5.706 6.842 26.615 1.00 51.41 106 PHE A C 1
ATOM 808 O O . PHE A 1 106 ? -4.634 6.266 26.434 1.00 51.41 106 PHE A O 1
ATOM 815 N N . THR A 1 107 ? -5.744 8.138 26.941 1.00 54.16 107 THR A N 1
ATOM 816 C CA . THR A 1 107 ? -4.559 8.993 27.125 1.00 54.16 107 THR A CA 1
ATOM 817 C C . THR A 1 107 ? -3.644 8.534 28.267 1.00 54.16 107 THR A C 1
ATOM 819 O O . THR A 1 107 ? -2.420 8.578 28.124 1.00 54.16 107 THR A O 1
ATOM 822 N N . ASP A 1 108 ? -4.212 8.042 29.372 1.00 54.62 108 ASP A N 1
ATOM 823 C CA . ASP A 1 108 ? -3.457 7.551 30.536 1.00 54.62 108 ASP A CA 1
ATOM 824 C C . ASP A 1 108 ? -2.780 6.199 30.216 1.00 54.62 108 ASP A C 1
ATOM 826 O O . ASP A 1 108 ? -1.701 5.894 30.733 1.00 54.62 108 ASP A O 1
ATOM 830 N N . LEU A 1 109 ? -3.361 5.421 29.291 1.00 53.88 109 LEU A N 1
ATOM 831 C CA . LEU A 1 109 ? -2.792 4.176 28.765 1.00 53.88 109 LEU A CA 1
ATOM 832 C C . LEU A 1 109 ? -1.535 4.439 27.911 1.00 53.88 109 LEU A C 1
ATOM 834 O O . LEU A 1 109 ? -0.534 3.724 28.023 1.00 53.88 109 LEU A O 1
ATOM 838 N N . LEU A 1 110 ? -1.573 5.492 27.086 1.00 48.84 110 LEU A N 1
ATOM 839 C CA . LEU A 1 110 ? -0.490 5.869 26.174 1.00 48.84 110 LEU A CA 1
ATOM 840 C C . LEU A 1 110 ? 0.677 6.583 26.870 1.00 48.84 110 LEU A C 1
ATOM 842 O O . LEU A 1 110 ? 1.825 6.377 26.468 1.00 48.84 110 LEU A O 1
ATOM 846 N N . MET A 1 111 ? 0.441 7.352 27.943 1.00 49.81 111 MET A N 1
ATOM 847 C CA . MET A 1 111 ? 1.529 8.004 28.700 1.00 49.81 111 MET A CA 1
ATOM 848 C C . MET A 1 111 ? 2.556 6.998 29.245 1.00 49.81 111 MET A C 1
ATOM 850 O O . MET A 1 111 ? 3.757 7.274 29.242 1.00 49.81 111 MET A O 1
ATOM 854 N N . GLY A 1 112 ? 2.114 5.801 29.646 1.00 45.19 112 GLY A N 1
ATOM 855 C CA . GLY A 1 112 ? 3.010 4.740 30.119 1.00 45.19 112 GLY A CA 1
ATOM 856 C C . GLY A 1 112 ? 3.903 4.132 29.028 1.00 45.19 112 GLY A C 1
ATOM 857 O O . GLY A 1 112 ? 4.989 3.639 29.331 1.00 45.19 112 GLY A O 1
ATOM 858 N N . ILE A 1 113 ? 3.471 4.184 27.765 1.00 40.31 113 ILE A N 1
ATOM 859 C CA . ILE A 1 113 ? 4.241 3.724 26.596 1.00 40.31 113 ILE A CA 1
ATOM 860 C C . ILE A 1 113 ? 5.159 4.854 26.102 1.00 40.31 113 ILE A C 1
ATOM 862 O O . ILE A 1 113 ? 6.327 4.615 25.788 1.00 40.31 113 ILE A O 1
ATOM 866 N N . SER A 1 114 ? 4.676 6.100 26.141 1.00 34.75 114 SER A N 1
ATOM 867 C CA . SER A 1 114 ? 5.421 7.301 25.747 1.00 34.75 114 SER A CA 1
ATOM 868 C C . SER A 1 114 ? 6.693 7.524 26.574 1.00 34.75 114 SER A C 1
ATOM 870 O O . SER A 1 114 ? 7.688 8.007 26.039 1.00 34.75 114 SER A O 1
ATOM 872 N N . LEU A 1 115 ? 6.715 7.134 27.854 1.00 43.34 115 LEU A N 1
ATOM 873 C CA . LEU A 1 115 ? 7.898 7.290 28.714 1.00 43.34 115 LEU A CA 1
ATOM 874 C C . LEU A 1 115 ? 9.040 6.309 28.396 1.00 43.34 115 LEU A C 1
ATOM 876 O O . LEU A 1 115 ? 10.178 6.573 28.776 1.00 43.34 115 LEU A O 1
ATOM 880 N N . ARG A 1 116 ? 8.783 5.212 27.667 1.00 38.00 116 ARG A N 1
ATOM 881 C CA . ARG A 1 116 ? 9.855 4.330 27.158 1.00 38.00 116 ARG A CA 1
ATOM 882 C C . ARG A 1 116 ? 10.432 4.790 25.818 1.00 38.00 116 ARG A C 1
ATOM 884 O O . ARG A 1 116 ? 11.555 4.421 25.500 1.00 38.00 116 ARG A O 1
ATOM 891 N N . PHE A 1 117 ? 9.701 5.622 25.076 1.00 30.38 117 PHE A N 1
ATOM 892 C CA . PHE A 1 117 ? 10.150 6.236 23.819 1.00 30.38 117 PHE A CA 1
ATOM 893 C C . PHE A 1 117 ? 10.678 7.674 23.995 1.00 30.38 117 PHE A C 1
ATOM 895 O O . PHE A 1 117 ? 11.130 8.301 23.036 1.00 30.38 117 PHE A O 1
ATOM 902 N N . GLY A 1 118 ? 10.695 8.182 25.232 1.00 33.19 118 GLY A N 1
ATOM 903 C CA . GLY A 1 118 ? 11.141 9.526 25.613 1.00 33.19 118 GLY A CA 1
ATOM 904 C C . GLY A 1 118 ? 12.653 9.788 25.537 1.00 33.19 118 GLY A C 1
ATOM 905 O O . GLY A 1 118 ? 13.143 10.644 26.264 1.00 33.19 118 GLY A O 1
ATOM 906 N N . GLN A 1 119 ? 13.394 9.070 24.688 1.00 36.78 119 GLN A N 1
ATOM 907 C CA . GLN A 1 119 ? 14.760 9.445 24.290 1.00 36.78 119 GLN A CA 1
ATOM 908 C C . GLN A 1 119 ? 14.879 9.855 22.811 1.00 36.78 119 GLN A C 1
ATOM 910 O O . GLN A 1 119 ? 15.954 10.288 22.414 1.00 36.78 119 GLN A O 1
ATOM 915 N N . VAL A 1 120 ? 13.808 9.789 22.001 1.00 36.78 120 VAL A N 1
ATOM 916 C CA . VAL A 1 120 ? 13.907 10.060 20.545 1.00 36.78 120 VAL A CA 1
ATOM 917 C C . VAL A 1 120 ? 12.992 11.191 20.044 1.00 36.78 120 VAL A C 1
ATOM 919 O O . VAL A 1 120 ? 13.047 11.550 18.875 1.00 36.78 120 VAL A O 1
ATOM 922 N N . VAL A 1 121 ? 12.210 11.857 20.900 1.00 30.95 121 VAL A N 1
ATOM 923 C CA . VAL A 1 121 ? 11.410 13.027 20.475 1.00 30.95 121 VAL A CA 1
ATOM 924 C C . VAL A 1 121 ? 11.704 14.223 21.372 1.00 30.95 121 VAL A C 1
ATOM 926 O O . VAL A 1 121 ? 10.938 14.562 22.267 1.00 30.95 121 VAL A O 1
ATOM 929 N N . ASN A 1 122 ? 12.856 14.850 21.133 1.00 31.64 122 ASN A N 1
ATOM 930 C CA . ASN A 1 122 ? 13.184 16.178 21.654 1.00 31.64 122 ASN A CA 1
ATOM 931 C C . ASN A 1 122 ? 13.290 17.184 20.496 1.00 31.64 122 ASN A C 1
ATOM 933 O O . ASN A 1 122 ? 14.261 17.917 20.349 1.00 31.64 122 ASN A O 1
ATOM 937 N N . VAL A 1 123 ? 12.273 17.167 19.638 1.00 34.66 123 VAL A N 1
ATOM 938 C CA . VAL A 1 123 ? 11.982 18.190 18.632 1.00 34.66 123 VAL A CA 1
ATOM 939 C C . VAL A 1 123 ? 10.484 18.459 18.776 1.00 34.66 123 VAL A C 1
ATOM 941 O O . VAL A 1 123 ? 9.726 17.516 18.970 1.00 34.66 123 VAL A O 1
ATOM 944 N N . TYR A 1 124 ? 10.073 19.727 18.732 1.00 28.03 124 TYR A N 1
ATOM 945 C CA . TYR A 1 124 ? 8.732 20.261 19.050 1.00 28.03 124 TYR A CA 1
ATOM 946 C C . TYR A 1 124 ? 8.488 20.692 20.508 1.00 28.03 124 TYR A C 1
ATOM 948 O O . TYR A 1 124 ? 7.444 20.438 21.103 1.00 28.03 124 TYR A O 1
ATOM 956 N N . LYS A 1 125 ? 9.407 21.503 21.042 1.00 29.84 125 LYS A N 1
ATOM 957 C CA . LYS A 1 125 ? 9.039 22.644 21.897 1.00 29.84 125 LYS A CA 1
ATOM 958 C C . LYS A 1 125 ? 9.331 23.935 21.132 1.00 29.84 125 LYS A C 1
ATOM 960 O O . LYS A 1 125 ? 10.447 24.423 21.200 1.00 29.84 125 LYS A O 1
ATOM 965 N N . SER A 1 126 ? 8.354 24.447 20.384 1.00 26.64 126 SER A N 1
ATOM 966 C CA . SER A 1 126 ? 8.173 25.885 20.112 1.00 26.64 126 SER A CA 1
ATOM 967 C C . SER A 1 126 ? 6.999 26.082 19.148 1.00 26.64 126 SER A C 1
ATOM 969 O O . SER A 1 126 ? 7.148 25.924 17.940 1.00 26.64 126 SER A O 1
ATOM 971 N N . SER A 1 127 ? 5.813 26.371 19.682 1.00 26.48 127 SER A N 1
ATOM 972 C CA . SER A 1 127 ? 4.858 27.329 19.103 1.00 26.48 127 SER A CA 1
ATOM 973 C C . SER A 1 127 ? 3.656 27.455 20.030 1.00 26.48 127 SER A C 1
ATOM 975 O O . SER A 1 127 ? 2.809 26.574 20.152 1.00 26.48 127 SER A O 1
ATOM 977 N N . SER A 1 128 ? 3.668 28.577 20.737 1.00 30.97 128 SER A N 1
ATOM 978 C CA . SER A 1 128 ? 2.579 29.161 21.502 1.00 30.97 128 SER A CA 1
ATOM 979 C C . SER A 1 128 ? 1.356 29.391 20.606 1.00 30.97 128 SER A C 1
ATOM 981 O O . SER A 1 128 ? 1.510 30.057 19.587 1.00 30.97 128 SER A O 1
ATOM 983 N N . SER A 1 129 ? 0.179 28.849 20.967 1.00 30.19 129 SER A N 1
ATOM 984 C CA . SER A 1 129 ? -1.171 29.417 20.717 1.00 30.19 129 SER A CA 1
ATOM 985 C C . SER A 1 129 ? -2.290 28.380 20.922 1.00 30.19 129 SER A C 1
ATOM 987 O O . SER A 1 129 ? -2.903 27.926 19.966 1.00 30.19 129 SER A O 1
ATOM 989 N N . TYR A 1 130 ? -2.614 28.031 22.172 1.00 29.03 130 TYR A N 1
ATOM 990 C CA . TYR A 1 130 ? -3.896 27.387 22.511 1.00 29.03 130 TYR A CA 1
ATOM 991 C C . TYR A 1 130 ? -4.407 27.911 23.858 1.00 29.03 130 TYR A C 1
ATOM 993 O O . TYR A 1 130 ? -4.493 27.183 24.840 1.00 29.03 130 TYR A O 1
ATOM 1001 N N . THR A 1 131 ? -4.730 29.204 23.920 1.00 29.38 131 THR A N 1
ATOM 1002 C CA .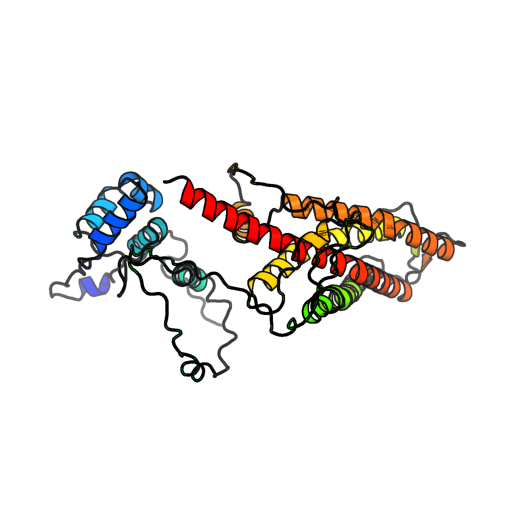 THR A 1 131 ? -5.393 29.790 25.104 1.00 29.38 131 THR A CA 1
ATOM 1003 C C . THR A 1 131 ? -6.514 30.770 24.756 1.00 29.38 131 THR A C 1
ATOM 1005 O O . THR A 1 131 ? -6.943 31.546 25.604 1.00 29.38 131 THR A O 1
ATOM 1008 N N . LYS A 1 132 ? -7.029 30.743 23.519 1.00 29.00 132 LYS A N 1
ATOM 1009 C CA . LYS A 1 132 ? -8.076 31.678 23.058 1.00 29.00 132 LYS A CA 1
ATOM 1010 C C . LYS A 1 132 ? -9.312 31.037 22.416 1.00 29.00 132 LYS A C 1
ATOM 1012 O O . LYS A 1 132 ? -10.141 31.759 21.883 1.00 29.00 132 LYS A O 1
ATOM 1017 N N . ILE A 1 133 ? -9.469 29.714 22.512 1.00 28.27 133 ILE A N 1
ATOM 1018 C CA . ILE A 1 133 ? -10.617 28.985 21.928 1.00 28.27 133 ILE A CA 1
ATOM 1019 C C . ILE A 1 133 ? -11.659 28.584 22.998 1.00 28.27 133 ILE A C 1
ATOM 1021 O O . ILE A 1 133 ? -12.747 28.137 22.677 1.00 28.27 133 ILE A O 1
ATOM 1025 N N . SER A 1 134 ? -11.421 28.838 24.290 1.00 28.83 134 SER A N 1
ATOM 1026 C CA . SER A 1 134 ? -12.349 28.442 25.367 1.00 28.83 134 SER A CA 1
ATOM 1027 C C . SER A 1 134 ? -13.524 29.402 25.631 1.00 28.83 134 SER A C 1
ATOM 1029 O O . SER A 1 134 ? -14.119 29.341 26.705 1.00 28.83 134 SER A O 1
ATOM 1031 N N . LYS A 1 135 ? -13.870 30.314 24.709 1.00 29.42 135 LYS A N 1
ATOM 1032 C CA . LYS A 1 135 ? -14.903 31.343 24.973 1.00 29.42 135 LYS A CA 1
ATOM 1033 C C . LYS A 1 135 ? -15.945 31.596 23.886 1.00 29.42 135 LYS A C 1
ATOM 1035 O O . LYS A 1 135 ? -16.733 32.521 24.051 1.00 29.42 135 LYS A O 1
ATOM 1040 N N . PHE A 1 136 ? -16.026 30.789 22.834 1.00 27.30 136 PHE A N 1
ATOM 1041 C CA . PHE A 1 136 ? -17.108 30.931 21.861 1.00 27.30 136 PHE A CA 1
ATOM 1042 C C . PHE A 1 136 ? -17.870 29.618 21.694 1.00 27.30 136 PHE A C 1
ATOM 1044 O O . PHE A 1 136 ? -17.273 28.583 21.438 1.00 27.30 136 PHE A O 1
ATOM 1051 N N . ILE A 1 137 ? -19.198 29.738 21.801 1.00 26.41 137 ILE A N 1
ATOM 1052 C CA . ILE A 1 137 ? -20.238 28.742 21.506 1.00 26.41 137 ILE A CA 1
ATOM 1053 C C . ILE A 1 137 ? -20.630 27.838 22.694 1.00 26.41 137 ILE A C 1
ATOM 1055 O O . ILE A 1 137 ? -20.391 26.640 22.729 1.00 26.41 137 ILE A O 1
ATOM 1059 N N . ILE A 1 138 ? -21.340 28.436 23.659 1.00 28.25 138 ILE A N 1
ATOM 1060 C CA . ILE A 1 138 ? -22.492 27.784 24.297 1.00 28.25 138 ILE A CA 1
ATOM 1061 C C . ILE A 1 138 ? -23.694 28.699 24.041 1.00 28.25 138 ILE A C 1
ATOM 1063 O O . ILE A 1 138 ? -23.767 29.801 24.588 1.00 28.25 138 ILE A O 1
ATOM 1067 N N . LYS A 1 139 ? -24.642 28.246 23.218 1.00 23.34 139 LYS A N 1
ATOM 1068 C CA . LYS A 1 139 ? -26.046 28.668 23.292 1.00 23.34 139 LYS A CA 1
ATOM 1069 C C . LYS A 1 139 ? -26.905 27.404 23.430 1.00 23.34 139 LYS A C 1
ATOM 1071 O O . LYS A 1 139 ? -26.670 26.457 22.686 1.00 23.34 139 LYS A O 1
ATOM 1076 N N . PRO A 1 140 ? -27.852 27.355 24.383 1.00 28.98 140 PRO A N 1
ATOM 1077 C CA . PRO A 1 140 ? -28.617 26.150 24.679 1.00 28.98 140 PRO A CA 1
ATOM 1078 C C . PRO A 1 140 ? -29.856 26.060 23.777 1.00 28.98 140 PRO A C 1
ATOM 1080 O O . PRO A 1 140 ? -30.609 27.028 23.676 1.00 28.98 140 PRO A O 1
ATOM 1083 N N . VAL A 1 141 ? -30.116 24.896 23.177 1.00 28.62 141 VAL A N 1
ATOM 1084 C CA . VAL A 1 141 ? -31.422 24.595 22.570 1.00 28.62 141 VAL A CA 1
ATOM 1085 C C . VAL A 1 141 ? -32.277 23.876 23.610 1.00 28.62 141 VAL A C 1
ATOM 1087 O O . VAL A 1 141 ? -32.046 22.726 23.972 1.00 28.62 141 VAL A O 1
ATOM 1090 N N . GLN A 1 142 ? -33.247 24.616 24.139 1.00 27.56 142 GLN A N 1
ATOM 1091 C CA . GLN A 1 142 ? -34.346 24.117 24.956 1.00 27.56 142 GLN A CA 1
ATOM 1092 C C . GLN A 1 142 ? -35.414 23.518 24.037 1.00 27.56 142 GLN A C 1
ATOM 1094 O O . GLN A 1 142 ? -35.978 24.264 23.247 1.00 27.56 142 GLN A O 1
ATOM 1099 N N . GLN A 1 143 ? -35.714 22.222 24.182 1.00 26.27 143 GLN A N 1
ATOM 1100 C CA . GLN A 1 143 ? -37.069 21.650 24.339 1.00 26.27 143 GLN A CA 1
ATOM 1101 C C . GLN A 1 143 ? -37.118 20.174 23.923 1.00 26.27 143 GLN A C 1
ATOM 1103 O O . GLN A 1 143 ? -37.446 19.855 22.790 1.00 26.27 143 GLN A O 1
ATOM 1108 N N . GLN A 1 144 ? -36.951 19.272 24.894 1.00 24.33 144 GLN A N 1
ATOM 1109 C CA . GLN A 1 144 ? -37.811 18.091 25.008 1.00 24.33 144 GLN A CA 1
ATOM 1110 C C . GLN A 1 144 ? -38.078 17.830 26.491 1.00 24.33 144 GLN A C 1
ATOM 1112 O O . GLN A 1 144 ? -37.177 17.559 27.281 1.00 24.33 144 GLN A O 1
ATOM 1117 N N . LYS A 1 145 ? -39.341 17.983 26.888 1.00 28.31 145 LYS A N 1
ATOM 1118 C CA . LYS A 1 145 ? -39.823 17.772 28.252 1.00 28.31 145 LYS A CA 1
ATOM 1119 C C . LYS A 1 145 ? -40.907 16.699 28.208 1.00 28.31 145 LYS A C 1
ATOM 1121 O O . LYS A 1 145 ? -42.046 17.037 27.906 1.00 28.31 145 LYS A O 1
ATOM 1126 N N . LYS A 1 146 ? -40.570 15.447 28.550 1.00 26.05 146 LYS A N 1
ATOM 1127 C CA . LYS A 1 146 ? -41.398 14.559 29.400 1.00 26.05 146 LYS A CA 1
ATOM 1128 C C . LYS A 1 146 ? -40.717 13.205 29.695 1.00 26.05 146 LYS A C 1
ATOM 1130 O O . LYS A 1 146 ? -40.760 12.294 28.891 1.00 26.05 146 LYS A O 1
ATOM 1135 N N . ILE A 1 147 ? -40.122 13.146 30.891 1.00 26.44 147 ILE A N 1
ATOM 1136 C CA . ILE A 1 147 ? -40.118 12.063 31.898 1.00 26.44 147 ILE A CA 1
ATOM 1137 C C . ILE A 1 147 ? -39.950 10.609 31.405 1.00 26.44 147 ILE A C 1
ATOM 1139 O O . ILE A 1 147 ? -40.905 10.005 30.931 1.00 26.44 147 ILE A O 1
ATOM 1143 N N . GLY A 1 148 ? -38.798 10.013 31.747 1.00 24.56 148 GLY A N 1
ATOM 1144 C CA . GLY A 1 148 ? -38.667 8.573 32.004 1.00 24.56 148 GLY A CA 1
ATOM 1145 C C . GLY A 1 148 ? -37.288 7.980 31.693 1.00 24.56 148 GLY A C 1
ATOM 1146 O O . GLY A 1 148 ? -37.045 7.611 30.559 1.00 24.56 148 GLY A O 1
ATOM 1147 N N . MET A 1 149 ? -36.459 7.800 32.732 1.00 22.36 149 MET A N 1
ATOM 1148 C CA . MET A 1 149 ? -35.249 6.951 32.788 1.00 22.36 149 MET A CA 1
ATOM 1149 C C . MET A 1 149 ? -33.932 7.536 32.226 1.00 22.36 149 MET A C 1
ATOM 1151 O O . MET A 1 149 ? -33.741 7.704 31.029 1.00 22.36 149 MET A O 1
ATOM 1155 N N . MET A 1 150 ? -32.991 7.833 33.137 1.00 22.86 150 MET A N 1
ATOM 1156 C CA . MET A 1 150 ? -31.594 8.154 32.817 1.00 22.86 150 MET A CA 1
ATOM 1157 C C . MET A 1 150 ? -30.872 6.887 32.348 1.00 22.86 150 MET A C 1
ATOM 1159 O O . MET A 1 150 ? -30.554 6.025 33.166 1.00 22.86 150 MET A O 1
ATOM 1163 N N . ILE A 1 151 ? -30.567 6.817 31.055 1.00 26.44 151 ILE A N 1
ATOM 1164 C CA . ILE A 1 151 ? -29.493 5.988 30.506 1.00 26.44 151 ILE A CA 1
ATOM 1165 C C . ILE A 1 151 ? -28.342 6.950 30.195 1.00 26.44 151 ILE A C 1
ATOM 1167 O O . ILE A 1 151 ? -28.529 7.962 29.521 1.00 26.44 151 ILE A O 1
ATOM 1171 N N . LEU A 1 152 ? -27.174 6.689 30.784 1.00 29.56 152 LEU A N 1
ATOM 1172 C CA . LEU A 1 152 ? -25.931 7.400 30.489 1.00 29.56 152 LEU A CA 1
ATOM 1173 C C . LEU A 1 152 ? -25.447 6.948 29.111 1.00 29.56 152 LEU A C 1
ATOM 1175 O O . LEU A 1 152 ? -24.715 5.969 29.009 1.00 29.56 152 LEU A O 1
ATOM 1179 N N . ASP A 1 153 ? -25.881 7.656 28.076 1.00 27.31 153 ASP A N 1
ATOM 1180 C CA . ASP A 1 153 ? -25.366 7.489 26.724 1.00 27.31 153 ASP A CA 1
ATOM 1181 C C . ASP A 1 153 ? -24.047 8.266 26.621 1.00 27.31 153 ASP A C 1
ATOM 1183 O O . ASP A 1 153 ? -24.011 9.499 26.648 1.00 27.31 153 ASP A O 1
ATOM 1187 N N . SER A 1 154 ? -22.934 7.537 26.627 1.00 37.91 154 SER A N 1
ATOM 1188 C CA . SER A 1 154 ? -21.596 8.090 26.442 1.00 37.91 154 SER A CA 1
ATOM 1189 C C . SER A 1 154 ? -20.882 7.361 25.312 1.00 37.91 154 SER A C 1
ATOM 1191 O O . SER A 1 154 ? -19.893 6.670 25.540 1.00 37.91 154 SER A O 1
ATOM 1193 N N . GLU A 1 155 ? -21.354 7.558 24.089 1.00 32.84 155 GLU A N 1
ATOM 1194 C CA . GLU A 1 155 ? -20.503 7.509 22.907 1.00 32.84 155 GLU A CA 1
ATOM 1195 C C . GLU A 1 155 ? -20.696 8.825 22.160 1.00 32.84 155 GLU A C 1
ATOM 1197 O O . GLU A 1 155 ? -21.756 9.115 21.618 1.00 32.84 155 GLU A O 1
ATOM 1202 N N . GLU A 1 156 ? -19.669 9.673 22.192 1.00 30.20 156 GLU A N 1
ATOM 1203 C CA . GLU A 1 156 ? -19.590 10.865 21.357 1.00 30.20 156 GLU A CA 1
ATOM 1204 C C . GLU A 1 156 ? -19.455 10.377 19.907 1.00 30.20 156 GLU A C 1
ATOM 1206 O O . GLU A 1 156 ? -18.359 10.176 19.380 1.00 30.20 156 GLU A O 1
ATOM 1211 N N . THR A 1 157 ? -20.593 10.085 19.279 1.00 27.95 157 THR A N 1
ATOM 1212 C CA . THR A 1 157 ? -20.686 9.878 17.843 1.00 27.95 157 THR A CA 1
ATOM 1213 C C . THR A 1 157 ? -20.197 11.161 17.198 1.00 27.95 157 THR A C 1
ATOM 1215 O O . THR A 1 157 ? -20.824 12.212 17.341 1.00 27.95 157 THR A O 1
ATOM 1218 N N . VAL A 1 158 ? -19.068 11.087 16.495 1.00 30.31 158 VAL A N 1
ATOM 1219 C CA . VAL A 1 158 ? -18.671 12.128 15.549 1.00 30.31 158 VAL A CA 1
ATOM 1220 C C . VAL A 1 158 ? -19.753 12.148 14.476 1.00 30.31 158 VAL A C 1
ATOM 1222 O O . VAL A 1 158 ? -19.694 11.407 13.495 1.00 30.31 158 VAL A O 1
ATOM 1225 N N . HIS A 1 159 ? -20.791 12.947 14.704 1.00 23.34 159 HIS A N 1
ATOM 1226 C CA . HIS A 1 159 ? -21.671 13.387 13.647 1.00 23.34 159 HIS A CA 1
ATOM 1227 C C . HIS A 1 159 ? -20.777 14.148 12.675 1.00 23.34 159 HIS A C 1
ATOM 1229 O O . HIS A 1 159 ? -20.260 15.219 12.983 1.00 23.34 159 HIS A O 1
ATOM 1235 N N . PHE A 1 160 ? -20.526 13.536 11.521 1.00 32.38 160 PHE A N 1
ATOM 1236 C CA . PHE A 1 160 ? -20.071 14.271 10.360 1.00 32.38 160 PHE A CA 1
ATOM 1237 C C . PHE A 1 160 ? -21.219 15.212 9.995 1.00 32.38 160 PHE A C 1
ATOM 1239 O O . PHE A 1 160 ? -22.177 14.799 9.344 1.00 32.38 160 PHE A O 1
ATOM 1246 N N . GLU A 1 161 ? -21.153 16.455 10.461 1.00 28.31 161 GLU A N 1
ATOM 1247 C CA . GLU A 1 161 ? -21.815 17.546 9.759 1.00 28.31 161 GLU A CA 1
ATOM 1248 C C . GLU A 1 161 ? -21.210 17.548 8.352 1.00 28.31 161 GLU A C 1
ATOM 1250 O O . GLU A 1 161 ? -20.024 17.821 8.162 1.00 28.31 161 GLU A O 1
ATOM 1255 N N . LEU A 1 162 ? -22.003 17.095 7.377 1.00 36.88 162 LEU A N 1
ATOM 1256 C CA . LEU A 1 162 ? -21.731 17.352 5.971 1.00 36.88 162 LEU A CA 1
ATOM 1257 C C . LEU A 1 162 ? -21.574 18.871 5.853 1.00 36.88 162 LEU A C 1
ATOM 1259 O O . LEU A 1 162 ? -22.481 19.597 6.253 1.00 36.88 162 LEU A O 1
ATOM 1263 N N . GLU A 1 163 ? -20.410 19.329 5.388 1.00 35.00 163 GLU A N 1
ATOM 1264 C CA . GLU A 1 163 ? -20.158 20.748 5.125 1.00 35.00 163 GLU A CA 1
ATOM 1265 C C . GLU A 1 163 ? -21.330 21.349 4.332 1.00 35.00 163 GLU A C 1
ATOM 1267 O O . GLU A 1 163 ? -21.886 20.696 3.445 1.00 35.00 163 GLU A O 1
ATOM 1272 N N . GLU A 1 164 ? -21.675 22.596 4.665 1.00 41.72 164 GLU A N 1
ATOM 1273 C CA . GLU A 1 164 ? -22.785 23.428 4.160 1.00 41.72 164 GLU A CA 1
ATOM 1274 C C . GLU A 1 164 ? -22.826 23.617 2.619 1.00 41.72 164 GLU A C 1
ATOM 1276 O O . GLU A 1 164 ? -23.662 24.347 2.097 1.00 41.72 164 GLU A O 1
ATOM 1281 N N . ASP A 1 165 ? -21.975 22.927 1.857 1.00 35.50 165 ASP A N 1
ATOM 1282 C CA . ASP A 1 165 ? -21.871 23.009 0.395 1.00 35.50 165 ASP A CA 1
ATOM 1283 C C . ASP A 1 165 ? -22.987 22.244 -0.357 1.00 35.50 165 ASP A C 1
ATOM 1285 O O . ASP A 1 165 ? -23.015 22.239 -1.590 1.00 35.50 165 ASP A O 1
ATOM 1289 N N . PHE A 1 166 ? -23.910 21.582 0.352 1.00 44.66 166 PHE A N 1
ATOM 1290 C CA . PHE A 1 166 ? -24.963 20.733 -0.233 1.00 44.66 166 PHE A CA 1
ATOM 1291 C C . PHE A 1 166 ? -26.401 21.253 -0.041 1.00 44.66 166 PHE A C 1
ATOM 1293 O O . PHE A 1 166 ? -27.355 20.488 -0.206 1.00 44.66 166 PHE A O 1
ATOM 1300 N N . ASP A 1 167 ? -26.597 22.541 0.242 1.00 35.94 167 ASP A N 1
ATOM 1301 C CA . ASP A 1 167 ? -27.935 23.145 0.258 1.00 35.94 167 ASP A CA 1
ATOM 1302 C C . ASP A 1 167 ? -28.462 23.362 -1.177 1.00 35.94 167 ASP A C 1
ATOM 1304 O O . ASP A 1 167 ? -28.144 24.345 -1.844 1.00 35.94 167 ASP A O 1
ATOM 1308 N N . GLY A 1 168 ? -29.291 22.427 -1.669 1.00 41.91 168 GLY A N 1
ATOM 1309 C CA . GLY A 1 168 ? -30.148 22.642 -2.850 1.00 41.91 168 GLY A CA 1
ATOM 1310 C C . GLY A 1 168 ? -30.048 21.641 -4.010 1.00 41.91 168 GLY A C 1
ATOM 1311 O O . GLY A 1 168 ? -30.621 21.893 -5.068 1.00 41.91 168 GLY A O 1
ATOM 1312 N N . MET A 1 169 ? -29.355 20.509 -3.861 1.00 42.34 169 MET A N 1
ATOM 1313 C CA . MET A 1 169 ? -29.266 19.504 -4.934 1.00 42.34 169 MET A CA 1
ATOM 1314 C C . MET A 1 169 ? -30.476 18.554 -4.929 1.00 42.34 169 MET A C 1
ATOM 1316 O O . MET A 1 169 ? -30.561 17.635 -4.115 1.00 42.34 169 MET A O 1
ATOM 1320 N N . GLU A 1 170 ? -31.406 18.759 -5.864 1.00 39.69 170 GLU A N 1
ATOM 1321 C CA . GLU A 1 170 ? -32.516 17.839 -6.143 1.00 39.69 170 GLU A CA 1
ATOM 1322 C C . GLU A 1 170 ? -31.992 16.570 -6.847 1.00 39.69 170 GLU A C 1
ATOM 1324 O O . GLU A 1 170 ? -31.342 16.631 -7.895 1.00 39.69 170 GLU A O 1
ATOM 1329 N N . TYR A 1 171 ? -32.230 15.400 -6.246 1.00 44.47 171 TYR A N 1
ATOM 1330 C CA . TYR A 1 171 ? -31.746 14.115 -6.757 1.00 44.47 171 TYR A CA 1
ATOM 1331 C C . TYR A 1 171 ? -32.618 13.624 -7.928 1.00 44.47 171 TYR A C 1
ATOM 1333 O O . TYR A 1 171 ? -33.834 13.519 -7.771 1.00 44.47 171 TYR A O 1
ATOM 1341 N N . PRO A 1 172 ? -32.048 13.230 -9.083 1.00 41.53 172 PRO A N 1
ATOM 1342 C CA . PRO A 1 172 ? -32.838 12.653 -10.165 1.00 41.53 172 PRO A CA 1
ATOM 1343 C C . PRO A 1 172 ? -33.339 11.251 -9.787 1.00 41.53 172 PRO A C 1
ATOM 1345 O O . PRO A 1 172 ? -32.551 10.327 -9.581 1.00 41.53 172 PRO A O 1
ATOM 1348 N N . GLU A 1 173 ? -34.661 11.074 -9.743 1.00 49.03 173 GLU A N 1
ATOM 1349 C CA . GLU A 1 173 ? -35.299 9.841 -9.265 1.00 49.03 173 GLU A CA 1
ATOM 1350 C C . GLU A 1 173 ? -35.005 8.601 -10.130 1.00 49.03 173 GLU A C 1
ATOM 1352 O O . GLU A 1 173 ? -35.043 7.490 -9.595 1.00 49.03 173 GLU A O 1
ATOM 1357 N N . LYS A 1 174 ? -34.720 8.730 -11.446 1.00 38.94 174 LYS A N 1
ATOM 1358 C CA . LYS A 1 174 ? -34.507 7.584 -12.367 1.00 38.94 174 LYS A CA 1
ATOM 1359 C C . LYS A 1 174 ? -33.448 7.765 -13.471 1.00 38.94 174 LYS A C 1
ATOM 1361 O O . LYS A 1 174 ? -33.606 8.593 -14.355 1.00 38.94 174 LYS A O 1
ATOM 1366 N N . SER A 1 175 ? -32.419 6.899 -13.488 1.00 42.38 175 SER A N 1
ATOM 1367 C CA . SER A 1 175 ? -31.475 6.687 -14.602 1.00 42.38 175 SER A CA 1
ATOM 1368 C C . SER A 1 175 ? -31.624 5.298 -15.255 1.00 42.38 175 SER A C 1
ATOM 1370 O O . SER A 1 175 ? -31.813 4.285 -14.600 1.00 42.38 175 SER A O 1
ATOM 1372 N N . LYS A 1 176 ? -31.475 5.205 -16.576 1.00 38.06 176 LYS A N 1
ATOM 1373 C CA . LYS A 1 176 ? -31.685 3.973 -17.369 1.00 38.06 176 LYS A CA 1
ATOM 1374 C C . LYS A 1 176 ? -30.804 2.765 -16.975 1.00 38.06 176 LYS A C 1
ATOM 1376 O O . LYS A 1 176 ? -31.088 1.649 -17.402 1.00 38.06 176 LYS A O 1
ATOM 1381 N N . TYR A 1 177 ? -29.756 2.960 -16.169 1.00 46.94 177 TYR A N 1
ATOM 1382 C CA . TYR A 1 177 ? -28.822 1.910 -15.764 1.00 46.94 177 TYR A CA 1
ATOM 1383 C C . TYR A 1 177 ? -28.747 1.798 -14.231 1.00 46.94 177 TYR A C 1
ATOM 1385 O O . TYR A 1 177 ? -28.278 2.706 -13.549 1.00 46.94 177 TYR A O 1
ATOM 1393 N N . GLY A 1 178 ? -29.178 0.657 -13.680 1.00 45.78 178 GLY A N 1
ATOM 1394 C CA . GLY A 1 178 ? -29.338 0.420 -12.233 1.00 45.78 178 GLY A CA 1
ATOM 1395 C C . GLY A 1 178 ? -28.089 0.618 -11.358 1.00 45.78 178 GLY A C 1
ATOM 1396 O O . GLY A 1 178 ? -28.213 0.780 -10.150 1.00 45.78 178 GLY A O 1
ATOM 1397 N N . TRP A 1 179 ? -26.889 0.661 -11.944 1.00 51.22 179 TRP A N 1
ATOM 1398 C CA . TRP A 1 179 ? -25.624 0.876 -11.230 1.00 51.22 179 TRP A CA 1
ATOM 1399 C C . TRP A 1 179 ? -25.291 2.357 -10.974 1.00 51.22 179 TRP A C 1
ATOM 1401 O O . TRP A 1 179 ? -24.310 2.634 -10.282 1.00 51.22 179 TRP A O 1
ATOM 1411 N N . ALA A 1 180 ? -26.041 3.307 -11.549 1.00 52.12 180 ALA A N 1
ATOM 1412 C CA . ALA A 1 180 ? -25.710 4.739 -11.558 1.00 52.12 180 ALA A CA 1
ATOM 1413 C C . ALA A 1 180 ? -26.502 5.612 -10.565 1.00 52.12 180 ALA A C 1
ATOM 1415 O O . ALA A 1 180 ? -26.331 6.827 -10.540 1.00 52.12 180 ALA A O 1
ATOM 1416 N N . TYR A 1 181 ? -27.339 5.001 -9.733 1.00 55.47 181 TYR A N 1
ATOM 1417 C CA . TYR A 1 181 ? -28.239 5.697 -8.818 1.00 55.47 181 TYR A CA 1
ATOM 1418 C C . TYR A 1 181 ? -27.614 6.045 -7.462 1.00 55.47 181 TYR A C 1
ATOM 1420 O O . TYR A 1 181 ? -26.852 5.254 -6.908 1.00 55.47 181 TYR A O 1
ATOM 1428 N N . ASN A 1 182 ? -28.021 7.190 -6.897 1.00 56.66 182 ASN A N 1
ATOM 1429 C CA . ASN A 1 182 ? -27.801 7.606 -5.506 1.00 56.66 182 ASN A CA 1
ATOM 1430 C C . ASN A 1 182 ? -26.353 7.471 -5.003 1.00 56.66 182 ASN A C 1
ATOM 1432 O O . ASN A 1 182 ? -26.122 6.846 -3.965 1.00 56.66 182 ASN A O 1
ATOM 1436 N N . ARG A 1 183 ? -25.382 8.030 -5.731 1.00 64.88 183 ARG A N 1
ATOM 1437 C CA . ARG A 1 183 ? -24.011 8.189 -5.230 1.00 64.88 183 ARG A CA 1
ATOM 1438 C C . ARG A 1 183 ? -23.804 9.615 -4.767 1.00 64.88 183 ARG A C 1
ATOM 1440 O O . ARG A 1 183 ? -24.141 10.543 -5.499 1.00 64.88 183 ARG A O 1
ATOM 1447 N N . ILE A 1 184 ? -23.204 9.774 -3.597 1.00 66.69 184 ILE A N 1
ATOM 1448 C CA . ILE A 1 184 ? -22.736 11.088 -3.163 1.00 66.69 184 ILE A CA 1
ATOM 1449 C C . ILE A 1 184 ? -21.549 11.465 -4.070 1.00 66.69 184 ILE A C 1
ATOM 1451 O O . ILE A 1 184 ? -20.607 10.662 -4.194 1.00 66.69 184 ILE A O 1
ATOM 1455 N N . PRO A 1 185 ? -21.602 12.609 -4.782 1.00 73.44 185 PRO A N 1
ATOM 1456 C CA . PRO A 1 185 ? -20.491 13.049 -5.611 1.00 73.44 185 PRO A CA 1
ATOM 1457 C C . PRO A 1 185 ? -19.270 13.338 -4.737 1.00 73.44 185 PRO A C 1
ATOM 1459 O O . PRO A 1 185 ? -19.385 13.792 -3.601 1.00 73.44 185 PRO A O 1
ATOM 1462 N N . LEU A 1 186 ? -18.090 13.052 -5.283 1.00 75.50 186 LEU A N 1
ATOM 1463 C CA . LEU A 1 186 ? -16.825 13.304 -4.601 1.00 75.50 186 LEU A CA 1
ATOM 1464 C C . LEU A 1 186 ? -16.595 14.811 -4.458 1.00 75.50 186 LEU A C 1
ATOM 1466 O O . LEU A 1 186 ? -16.733 15.550 -5.436 1.00 75.50 186 LEU A O 1
ATOM 1470 N N . THR A 1 187 ? -16.187 15.252 -3.271 1.00 78.75 187 THR A N 1
ATOM 1471 C CA . THR A 1 187 ? -15.848 16.658 -3.022 1.00 78.75 187 THR A CA 1
ATOM 1472 C C . THR A 1 187 ? -14.527 17.042 -3.695 1.00 78.75 187 THR A C 1
ATOM 1474 O O . THR A 1 187 ? -13.689 16.191 -4.013 1.00 78.75 187 THR A O 1
ATOM 1477 N N . ASN A 1 188 ? -14.291 18.345 -3.880 1.00 79.25 188 ASN A N 1
ATOM 1478 C CA . ASN A 1 188 ? -13.037 18.849 -4.455 1.00 79.25 188 ASN A CA 1
ATOM 1479 C C . ASN A 1 188 ? -11.806 18.408 -3.643 1.00 79.25 188 ASN A C 1
ATOM 1481 O O . ASN A 1 188 ? -10.771 18.071 -4.219 1.00 79.25 188 ASN A O 1
ATOM 1485 N N . ALA A 1 189 ? -11.930 18.339 -2.313 1.00 78.19 189 ALA A N 1
ATOM 1486 C CA . ALA A 1 189 ? -10.877 17.841 -1.432 1.00 78.19 189 ALA A CA 1
ATOM 1487 C C . ALA A 1 189 ? -10.575 16.350 -1.672 1.00 78.19 189 ALA A C 1
ATOM 1489 O O . ALA A 1 189 ? -9.409 15.954 -1.729 1.00 78.19 189 ALA A O 1
ATOM 1490 N N . GLN A 1 190 ? -11.608 15.527 -1.883 1.00 83.44 190 GLN A N 1
ATOM 1491 C CA . GLN A 1 190 ? -11.447 14.105 -2.200 1.00 83.44 190 GLN A CA 1
ATOM 1492 C C . GLN A 1 190 ? -10.782 13.905 -3.569 1.00 83.44 190 GLN A C 1
ATOM 1494 O O . GLN A 1 190 ? -9.846 13.111 -3.680 1.00 83.44 190 GLN A O 1
ATOM 1499 N N . TRP A 1 191 ? -11.186 14.661 -4.595 1.00 84.56 191 TRP A N 1
ATOM 1500 C CA . TRP A 1 191 ? -10.524 14.637 -5.907 1.00 84.56 191 TRP A CA 1
ATOM 1501 C C . TRP A 1 191 ? -9.052 15.047 -5.823 1.00 84.56 191 TRP A C 1
ATOM 1503 O O . TRP A 1 191 ? -8.185 14.354 -6.363 1.00 84.56 191 TRP A O 1
ATOM 1513 N N . LEU A 1 192 ? -8.756 16.139 -5.112 1.00 85.50 192 LEU A N 1
ATOM 1514 C CA . LEU A 1 192 ? -7.392 16.633 -4.933 1.00 85.50 192 LEU A CA 1
ATOM 1515 C C . LEU A 1 192 ? -6.516 15.625 -4.181 1.00 85.50 192 LEU A C 1
ATOM 1517 O O . LEU A 1 192 ? -5.351 15.438 -4.531 1.00 85.50 192 LEU A O 1
ATOM 1521 N N . TYR A 1 193 ? -7.063 14.933 -3.183 1.00 86.56 193 TYR A N 1
ATOM 1522 C CA . TYR A 1 193 ? -6.335 13.879 -2.488 1.00 86.56 193 TYR A CA 1
ATOM 1523 C C . TYR A 1 193 ? -6.051 12.679 -3.398 1.00 86.56 193 TYR A C 1
ATOM 1525 O O . TYR A 1 193 ? -4.912 12.221 -3.477 1.00 86.56 193 TYR A O 1
ATOM 1533 N N . ILE A 1 194 ? -7.057 12.179 -4.114 1.00 87.81 194 ILE A N 1
ATOM 1534 C CA . ILE A 1 194 ? -6.925 10.964 -4.928 1.00 87.81 194 ILE A CA 1
ATOM 1535 C C . ILE A 1 194 ? -5.988 11.195 -6.118 1.00 87.81 194 ILE A C 1
ATOM 1537 O O . ILE A 1 194 ? -5.092 10.391 -6.362 1.00 87.81 194 ILE A O 1
ATOM 1541 N N . PHE A 1 195 ? -6.145 12.299 -6.846 1.00 87.56 195 PHE A N 1
ATOM 1542 C CA . PHE A 1 195 ? -5.344 12.551 -8.047 1.00 87.56 195 PHE A CA 1
ATOM 1543 C C . PHE A 1 195 ? -4.092 13.374 -7.764 1.00 87.56 195 PHE A C 1
ATOM 1545 O O . PHE A 1 195 ? -3.026 13.064 -8.291 1.00 87.56 195 PHE A O 1
ATOM 1552 N N . GLY A 1 196 ? -4.180 14.385 -6.904 1.00 84.88 196 GLY A N 1
ATOM 1553 C CA . GLY A 1 196 ? -3.029 15.202 -6.527 1.00 84.88 196 GLY A CA 1
ATOM 1554 C C . GLY A 1 196 ? -2.092 14.453 -5.584 1.00 84.88 196 GLY A C 1
ATOM 1555 O O . GLY A 1 196 ? -0.967 14.118 -5.956 1.00 84.88 196 GLY A O 1
ATOM 1556 N N . ALA A 1 197 ? -2.552 14.160 -4.365 1.00 83.56 197 ALA A N 1
ATOM 1557 C CA . ALA A 1 197 ? -1.697 13.556 -3.343 1.00 83.56 197 ALA A CA 1
ATOM 1558 C C . ALA A 1 197 ? -1.349 12.088 -3.649 1.00 83.56 197 ALA A C 1
ATOM 1560 O O . ALA A 1 197 ? -0.189 11.705 -3.551 1.00 83.56 197 ALA A O 1
ATOM 1561 N N . GLN A 1 198 ? -2.312 11.258 -4.048 1.00 88.62 198 GLN A N 1
ATOM 1562 C CA . GLN A 1 198 ? -2.052 9.838 -4.319 1.00 88.62 198 GLN A CA 1
ATOM 1563 C C . GLN A 1 198 ? -1.582 9.584 -5.758 1.00 88.62 198 GLN A C 1
ATOM 1565 O O . GLN A 1 198 ? -0.854 8.625 -5.981 1.00 88.62 198 GLN A O 1
ATOM 1570 N N . GLY A 1 199 ? -1.920 10.442 -6.724 1.00 90.12 199 GLY A N 1
ATOM 1571 C CA . GLY A 1 199 ? -1.458 10.325 -8.112 1.00 90.12 199 GLY A CA 1
ATOM 1572 C C . GLY A 1 199 ? -0.130 11.031 -8.360 1.00 90.12 199 GLY A C 1
ATOM 1573 O O . GLY A 1 199 ? 0.901 10.377 -8.515 1.00 90.12 199 GLY A O 1
ATOM 1574 N N . VAL A 1 200 ? -0.139 12.366 -8.390 1.00 90.25 200 VAL A N 1
ATOM 1575 C CA . VAL A 1 200 ? 1.022 13.183 -8.791 1.00 90.25 200 VAL A CA 1
ATOM 1576 C C . VAL A 1 200 ? 2.218 12.968 -7.865 1.00 90.25 200 VAL A C 1
ATOM 1578 O O . VAL A 1 200 ? 3.318 12.690 -8.345 1.00 90.25 200 VAL A O 1
ATOM 1581 N N . VAL A 1 201 ? 2.026 13.040 -6.544 1.00 89.12 201 VAL A N 1
ATOM 1582 C CA . VAL A 1 201 ? 3.141 12.855 -5.593 1.00 89.12 201 VAL A CA 1
ATOM 1583 C C . VAL A 1 201 ? 3.709 11.438 -5.692 1.00 89.12 201 VAL A C 1
ATOM 1585 O O . VAL A 1 201 ? 4.928 11.265 -5.719 1.00 89.12 201 VAL A O 1
ATOM 1588 N N . SER A 1 202 ? 2.849 10.423 -5.820 1.00 90.06 202 SER A N 1
ATOM 1589 C CA . SER A 1 202 ? 3.287 9.038 -6.032 1.00 90.06 202 SER A CA 1
ATOM 1590 C C . SER A 1 202 ? 4.072 8.884 -7.337 1.00 90.06 202 SER A C 1
ATOM 1592 O O . SER A 1 202 ? 5.112 8.226 -7.347 1.00 90.06 202 SER A O 1
ATOM 1594 N N . GLY A 1 203 ? 3.637 9.532 -8.420 1.00 92.19 203 GLY A N 1
ATOM 1595 C CA . GLY A 1 203 ? 4.354 9.569 -9.694 1.00 92.19 203 GLY A CA 1
ATOM 1596 C C . GLY A 1 203 ? 5.760 10.149 -9.563 1.00 92.19 203 GLY A C 1
ATOM 1597 O O . GLY A 1 203 ? 6.725 9.525 -10.003 1.00 92.19 203 GLY A O 1
ATOM 1598 N N . ILE A 1 204 ? 5.894 11.298 -8.895 1.00 94.00 204 ILE A N 1
ATOM 1599 C CA . ILE A 1 204 ? 7.188 11.963 -8.664 1.00 94.00 204 ILE A CA 1
ATOM 1600 C C . ILE A 1 204 ? 8.119 11.071 -7.837 1.00 94.00 204 ILE A C 1
ATOM 1602 O O . ILE A 1 204 ? 9.277 10.874 -8.202 1.00 94.00 204 ILE A O 1
ATOM 1606 N N . ILE A 1 205 ? 7.624 10.491 -6.742 1.00 91.94 205 ILE A N 1
ATOM 1607 C CA . ILE A 1 205 ? 8.423 9.597 -5.893 1.00 91.94 205 ILE A CA 1
ATOM 1608 C C . ILE A 1 205 ? 8.895 8.378 -6.697 1.00 91.94 205 ILE A C 1
ATOM 1610 O O . ILE A 1 205 ? 10.080 8.039 -6.681 1.00 91.94 205 ILE A O 1
ATOM 1614 N N . ASN A 1 206 ? 7.991 7.743 -7.446 1.00 93.19 206 ASN A N 1
ATOM 1615 C CA . ASN A 1 206 ? 8.316 6.557 -8.232 1.00 93.19 206 ASN A CA 1
ATOM 1616 C C . ASN A 1 206 ? 9.244 6.857 -9.412 1.00 93.19 206 ASN A C 1
ATOM 1618 O O . ASN A 1 206 ? 10.048 5.990 -9.754 1.00 93.19 206 ASN A O 1
ATOM 1622 N N . PHE A 1 207 ? 9.200 8.063 -9.984 1.00 95.00 207 PHE A N 1
ATOM 1623 C CA . PHE A 1 207 ? 10.172 8.513 -10.980 1.00 95.00 207 PHE A CA 1
ATOM 1624 C C . PHE A 1 207 ? 11.597 8.414 -10.431 1.00 95.00 207 PHE A C 1
ATOM 1626 O O . PHE A 1 207 ? 12.435 7.702 -10.988 1.00 95.00 207 PHE A O 1
ATOM 1633 N N . PHE A 1 208 ? 11.860 9.089 -9.309 1.00 94.81 208 PHE A N 1
ATOM 1634 C CA . PHE A 1 208 ? 13.206 9.176 -8.747 1.00 94.81 208 PHE A CA 1
ATOM 1635 C C . PHE A 1 208 ? 13.686 7.839 -8.186 1.00 94.81 208 PHE A C 1
ATOM 1637 O O . PHE A 1 208 ? 14.827 7.455 -8.442 1.00 94.81 208 PHE A O 1
ATOM 1644 N N . ILE A 1 209 ? 12.821 7.102 -7.479 1.00 92.38 209 ILE A N 1
ATOM 1645 C CA . ILE A 1 209 ? 13.181 5.793 -6.918 1.00 92.38 209 ILE A CA 1
ATOM 1646 C C . ILE A 1 209 ? 13.534 4.806 -8.033 1.00 92.38 209 ILE A C 1
ATOM 1648 O O . ILE A 1 209 ? 14.592 4.184 -7.975 1.00 92.38 209 ILE A O 1
ATOM 1652 N N . ASN A 1 210 ? 12.696 4.669 -9.066 1.00 91.75 210 ASN A N 1
ATOM 1653 C CA . ASN A 1 210 ? 12.941 3.677 -10.116 1.00 91.75 210 ASN A CA 1
ATOM 1654 C C . ASN A 1 210 ? 14.077 4.089 -11.059 1.00 91.75 210 ASN A C 1
ATOM 1656 O O . ASN A 1 210 ? 14.826 3.223 -11.510 1.00 91.75 210 ASN A O 1
ATOM 1660 N N . MET A 1 211 ? 14.265 5.389 -11.312 1.00 92.19 211 MET A N 1
ATOM 1661 C CA . MET A 1 211 ? 15.440 5.887 -12.033 1.00 92.19 211 MET A CA 1
ATOM 1662 C C . MET A 1 211 ? 16.732 5.567 -11.266 1.00 92.19 211 MET A C 1
ATOM 1664 O O . MET A 1 211 ? 17.697 5.081 -11.856 1.00 92.19 211 MET A O 1
ATOM 1668 N N . PHE A 1 212 ? 16.745 5.791 -9.948 1.00 92.00 212 PHE A N 1
ATOM 1669 C CA . PHE A 1 212 ? 17.894 5.485 -9.100 1.00 92.00 212 PHE A CA 1
ATOM 1670 C C . PHE A 1 212 ? 18.161 3.978 -9.009 1.00 92.00 212 PHE A C 1
ATOM 1672 O O . PHE A 1 212 ? 19.300 3.553 -9.178 1.00 92.00 212 PHE A O 1
ATOM 1679 N N . LEU A 1 213 ? 17.125 3.157 -8.810 1.00 89.88 213 LEU A N 1
ATOM 1680 C CA . LEU A 1 213 ? 17.256 1.697 -8.782 1.00 89.88 213 LEU A CA 1
ATOM 1681 C C . LEU A 1 213 ? 17.807 1.156 -10.100 1.00 89.88 213 LEU A C 1
ATOM 1683 O O . LEU A 1 213 ? 18.732 0.349 -10.076 1.00 89.88 213 LEU A O 1
ATOM 1687 N N . ALA A 1 214 ? 17.306 1.636 -11.240 1.00 87.19 214 ALA A N 1
ATOM 1688 C CA . ALA A 1 214 ? 17.839 1.248 -12.540 1.00 87.19 214 ALA A CA 1
ATOM 1689 C C . ALA A 1 214 ? 19.325 1.632 -12.668 1.00 87.19 214 ALA A C 1
ATOM 1691 O O . ALA A 1 214 ? 20.139 0.817 -13.095 1.00 87.19 214 ALA A O 1
ATOM 1692 N N . TRP A 1 215 ? 19.707 2.830 -12.223 1.00 89.38 215 TRP A N 1
ATOM 1693 C CA . TRP A 1 215 ? 21.109 3.254 -12.219 1.00 89.38 215 TRP A CA 1
ATOM 1694 C C . TRP A 1 215 ? 22.003 2.422 -11.282 1.00 89.38 215 TRP A C 1
ATOM 1696 O O . TRP A 1 215 ? 23.195 2.278 -11.545 1.00 89.38 215 TRP A O 1
ATOM 1706 N N . VAL A 1 216 ? 21.469 1.879 -10.185 1.00 89.62 216 VAL A N 1
ATOM 1707 C CA . VAL A 1 216 ? 22.223 1.022 -9.250 1.00 89.62 216 VAL A CA 1
ATOM 1708 C C . VAL A 1 216 ? 22.355 -0.412 -9.761 1.00 89.62 216 VAL A C 1
ATOM 1710 O O . VAL A 1 216 ? 23.422 -1.003 -9.621 1.00 89.62 216 VAL A O 1
ATOM 1713 N N . ILE A 1 217 ? 21.284 -0.975 -10.322 1.00 87.06 217 ILE A N 1
ATOM 1714 C CA . ILE A 1 217 ? 21.210 -2.393 -10.705 1.00 87.06 217 ILE A CA 1
ATOM 1715 C C . ILE A 1 217 ? 22.031 -2.678 -11.963 1.00 87.06 217 ILE A C 1
ATOM 1717 O O . ILE A 1 217 ? 22.652 -3.736 -12.069 1.00 87.06 217 ILE A O 1
ATOM 1721 N N . TYR A 1 218 ? 22.022 -1.758 -12.925 1.00 84.25 218 TYR A N 1
ATOM 1722 C CA . TYR A 1 218 ? 22.619 -2.009 -14.225 1.00 84.25 218 TYR A CA 1
ATOM 1723 C C . TYR A 1 218 ? 24.099 -1.583 -14.312 1.00 84.25 218 TYR A C 1
ATOM 1725 O O . TYR A 1 218 ? 24.512 -0.601 -13.687 1.00 84.25 218 TYR A O 1
ATOM 1733 N N . PRO A 1 219 ? 24.922 -2.309 -15.096 1.00 80.88 219 PRO A N 1
ATOM 1734 C CA . PRO A 1 219 ? 26.351 -2.034 -15.218 1.00 80.88 219 PRO A CA 1
ATOM 1735 C C . PRO A 1 219 ? 26.623 -0.683 -15.899 1.00 80.88 219 PRO A C 1
ATOM 1737 O O . PRO A 1 219 ? 25.949 -0.299 -16.852 1.00 80.88 219 PRO A O 1
ATOM 1740 N N . LYS A 1 220 ? 27.657 0.025 -15.422 1.00 81.69 220 LYS A N 1
ATOM 1741 C CA . LYS A 1 220 ? 27.990 1.414 -15.807 1.00 81.69 220 LYS A CA 1
ATOM 1742 C C . LYS A 1 220 ? 29.163 1.534 -16.795 1.00 81.69 220 LYS A C 1
ATOM 1744 O O . LYS A 1 220 ? 29.735 2.610 -16.927 1.00 81.69 220 LYS A O 1
ATOM 1749 N N . GLY A 1 221 ? 29.556 0.438 -17.444 1.00 74.00 221 GLY A N 1
ATOM 1750 C CA . GLY A 1 221 ? 30.688 0.419 -18.379 1.00 74.00 221 GLY A CA 1
ATOM 1751 C C . GLY A 1 221 ? 30.376 1.100 -19.715 1.00 74.00 221 GLY A C 1
ATOM 1752 O O . GLY A 1 221 ? 29.231 1.090 -20.171 1.00 74.00 221 GLY A O 1
ATOM 1753 N N . GLU A 1 222 ? 31.396 1.663 -20.366 1.00 71.88 222 GLU A N 1
ATOM 1754 C CA . GLU A 1 222 ? 31.277 2.160 -21.740 1.00 71.88 222 GLU A CA 1
ATOM 1755 C C . GLU A 1 222 ? 30.867 1.010 -22.671 1.00 71.88 222 GLU A C 1
ATOM 1757 O O . GLU A 1 222 ? 31.514 -0.032 -22.716 1.00 71.88 222 GLU A O 1
ATOM 1762 N N . GLY A 1 223 ? 29.742 1.171 -23.374 1.00 69.75 223 GLY A N 1
ATOM 1763 C CA . GLY A 1 223 ? 29.201 0.125 -24.246 1.00 69.75 223 GLY A CA 1
ATOM 1764 C C . GLY A 1 223 ? 28.477 -1.014 -23.522 1.00 69.75 223 GLY A C 1
ATOM 1765 O O . GLY A 1 223 ? 28.214 -2.041 -24.144 1.00 69.75 223 GLY A O 1
ATOM 1766 N N . ALA A 1 224 ? 28.117 -0.855 -22.241 1.00 78.19 224 ALA A N 1
ATOM 1767 C CA . ALA A 1 224 ? 27.245 -1.812 -21.565 1.00 78.19 224 ALA A CA 1
ATOM 1768 C C . ALA A 1 224 ? 25.937 -1.991 -22.356 1.00 78.19 224 ALA A C 1
ATOM 1770 O O . ALA A 1 224 ? 25.301 -1.013 -22.764 1.00 78.19 224 ALA A O 1
ATOM 1771 N N . THR A 1 225 ? 25.548 -3.246 -22.576 1.00 80.00 225 THR A N 1
ATOM 1772 C CA . THR A 1 225 ? 24.327 -3.631 -23.288 1.00 80.00 225 THR A CA 1
ATOM 1773 C C . THR A 1 225 ? 23.452 -4.517 -22.409 1.00 80.00 225 THR A C 1
ATOM 1775 O O . THR A 1 225 ? 23.951 -5.290 -21.590 1.00 80.00 225 THR A O 1
ATOM 1778 N N . ILE A 1 226 ? 22.134 -4.404 -22.571 1.00 79.69 226 ILE A N 1
ATOM 1779 C CA . ILE A 1 226 ? 21.168 -5.348 -21.998 1.00 79.69 226 ILE A CA 1
ATOM 1780 C C . ILE A 1 226 ? 20.530 -6.131 -23.141 1.00 79.69 226 ILE A C 1
ATOM 1782 O O . ILE A 1 226 ? 20.153 -5.565 -24.169 1.00 79.69 226 ILE A O 1
ATOM 1786 N N . VAL A 1 227 ? 20.383 -7.437 -22.925 1.00 83.19 227 VAL A N 1
ATOM 1787 C CA . VAL A 1 227 ? 19.661 -8.345 -23.817 1.00 83.19 227 VAL A CA 1
ATOM 1788 C C . VAL A 1 227 ? 18.158 -8.215 -23.587 1.00 83.19 2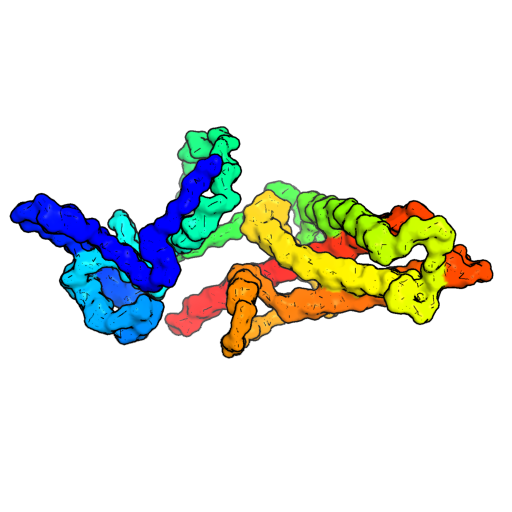27 VAL A C 1
ATOM 1790 O O . VAL A 1 227 ? 17.698 -8.087 -22.449 1.00 83.19 227 VAL A O 1
ATOM 1793 N N . PHE A 1 228 ? 17.370 -8.299 -24.656 1.00 81.06 228 PHE A N 1
ATOM 1794 C CA . PHE A 1 228 ? 15.911 -8.264 -24.554 1.00 81.06 228 PHE A CA 1
ATOM 1795 C C . PHE A 1 228 ? 15.331 -9.431 -23.723 1.00 81.06 228 PHE A C 1
ATOM 1797 O O . PHE A 1 228 ? 14.448 -9.211 -22.897 1.00 81.06 228 PHE A O 1
ATOM 1804 N N . THR A 1 229 ? 15.851 -10.654 -23.898 1.00 80.56 229 THR A N 1
ATOM 1805 C CA . THR A 1 229 ? 15.399 -11.893 -23.228 1.00 80.56 229 THR A CA 1
ATOM 1806 C C . THR A 1 229 ? 16.580 -12.825 -22.899 1.00 80.56 229 THR A C 1
ATOM 1808 O O . THR A 1 229 ? 17.673 -12.637 -23.424 1.00 80.56 229 THR A O 1
ATOM 1811 N N . GLY A 1 230 ? 16.380 -13.828 -22.036 1.00 72.00 230 GLY A N 1
ATOM 1812 C CA . GLY A 1 230 ? 17.348 -14.916 -21.792 1.00 72.00 230 GLY A CA 1
ATOM 1813 C C . GLY A 1 230 ? 18.234 -14.793 -20.543 1.00 72.00 230 GLY A C 1
ATOM 1814 O O . GLY A 1 230 ? 18.919 -15.749 -20.199 1.00 72.00 230 GLY A O 1
ATOM 1815 N N . SER A 1 231 ? 18.189 -13.668 -19.823 1.00 76.75 231 SER A N 1
ATOM 1816 C CA . SER A 1 231 ? 18.837 -13.489 -18.511 1.00 76.75 231 SER A CA 1
ATOM 1817 C C . SER A 1 231 ? 17.819 -13.013 -17.473 1.00 76.75 231 SER A C 1
ATOM 1819 O O . SER A 1 231 ? 16.827 -12.378 -17.825 1.00 76.75 231 SER A O 1
ATOM 1821 N N . LEU A 1 232 ? 18.051 -13.278 -16.184 1.00 71.69 232 LEU A N 1
ATOM 1822 C CA . LEU A 1 232 ? 17.178 -12.793 -15.105 1.00 71.69 232 LEU A CA 1
ATOM 1823 C C . LEU A 1 232 ? 17.137 -11.259 -15.014 1.00 71.69 232 LEU A C 1
ATOM 1825 O O . LEU A 1 232 ? 16.130 -10.708 -14.578 1.00 71.69 232 LEU A O 1
ATOM 1829 N N . THR A 1 233 ? 18.187 -10.570 -15.462 1.00 79.88 233 THR A N 1
ATOM 1830 C CA . THR A 1 233 ? 18.295 -9.101 -15.506 1.00 79.88 233 THR A CA 1
ATOM 1831 C C . THR A 1 233 ? 18.118 -8.558 -16.929 1.00 79.88 233 THR A C 1
ATOM 1833 O O . THR A 1 233 ? 18.864 -7.689 -17.380 1.00 79.88 233 THR A O 1
ATOM 1836 N N . CYS A 1 234 ? 17.157 -9.107 -17.676 1.00 85.06 234 CYS A N 1
ATOM 1837 C CA . CYS A 1 234 ? 16.808 -8.623 -19.010 1.00 85.06 234 CYS A CA 1
ATOM 1838 C C . CYS A 1 234 ? 15.705 -7.556 -18.960 1.00 85.06 234 CYS A C 1
ATOM 1840 O O . CYS A 1 234 ? 14.975 -7.425 -17.978 1.00 85.06 234 CYS A O 1
ATOM 1842 N N . ILE A 1 235 ? 15.545 -6.816 -20.060 1.00 85.94 235 ILE A N 1
ATOM 1843 C CA . ILE A 1 235 ? 14.474 -5.813 -20.208 1.00 85.94 235 ILE A CA 1
ATOM 1844 C C . ILE A 1 235 ? 13.092 -6.447 -19.998 1.00 85.94 235 ILE A C 1
ATOM 1846 O O . ILE A 1 235 ? 12.223 -5.851 -19.360 1.00 85.94 235 ILE A O 1
ATOM 1850 N N . PHE A 1 236 ? 12.895 -7.664 -20.517 1.00 87.88 236 PHE A N 1
ATOM 1851 C CA . PHE A 1 236 ? 11.635 -8.386 -20.389 1.00 87.88 236 PHE A CA 1
ATOM 1852 C C . PHE A 1 236 ? 11.274 -8.670 -18.925 1.00 87.88 236 PHE A C 1
ATOM 1854 O O . PHE A 1 236 ? 10.177 -8.320 -18.481 1.00 87.88 236 PHE A O 1
ATOM 1861 N N . SER A 1 237 ? 12.198 -9.261 -18.159 1.00 89.31 237 SER A N 1
ATOM 1862 C CA . SER A 1 237 ? 11.964 -9.570 -16.746 1.00 89.31 237 SER A CA 1
ATOM 1863 C C . SER A 1 237 ? 11.798 -8.299 -15.920 1.00 89.31 237 SER A C 1
ATOM 1865 O O . SER A 1 237 ? 10.913 -8.238 -15.074 1.00 89.31 237 SER A O 1
ATOM 1867 N N . ASP A 1 238 ? 12.576 -7.257 -16.197 1.00 88.56 238 ASP A N 1
ATOM 1868 C CA . ASP A 1 238 ? 12.517 -5.985 -15.485 1.00 88.56 238 ASP A CA 1
ATOM 1869 C C . ASP A 1 238 ? 11.168 -5.267 -15.675 1.00 88.56 238 ASP A C 1
ATOM 1871 O O . ASP A 1 238 ? 10.570 -4.806 -14.698 1.00 88.56 238 ASP A O 1
ATOM 1875 N N . ILE A 1 239 ? 10.623 -5.223 -16.899 1.00 91.19 239 ILE A N 1
ATOM 1876 C CA . ILE A 1 239 ? 9.292 -4.643 -17.153 1.00 91.19 239 ILE A CA 1
ATOM 1877 C C . ILE A 1 239 ? 8.202 -5.440 -16.431 1.00 91.19 239 ILE A C 1
ATOM 1879 O O . ILE A 1 239 ? 7.338 -4.832 -15.794 1.00 91.19 239 ILE A O 1
ATOM 1883 N N . ILE A 1 240 ? 8.247 -6.774 -16.480 1.00 93.00 240 ILE A N 1
ATOM 1884 C CA . ILE A 1 240 ? 7.253 -7.628 -15.811 1.00 93.00 240 ILE A CA 1
ATOM 1885 C C . ILE A 1 240 ? 7.334 -7.464 -14.294 1.00 93.00 240 ILE A C 1
ATOM 1887 O O . ILE A 1 240 ? 6.318 -7.218 -13.643 1.00 93.00 240 ILE A O 1
ATOM 1891 N N . MET A 1 241 ? 8.540 -7.537 -13.729 1.00 92.25 241 MET A N 1
ATOM 1892 C CA . MET A 1 241 ? 8.757 -7.402 -12.290 1.00 92.25 241 MET A CA 1
ATOM 1893 C C . MET A 1 241 ? 8.342 -6.021 -11.797 1.00 92.25 241 MET A C 1
ATOM 1895 O O . MET A 1 241 ? 7.665 -5.923 -10.779 1.00 92.25 241 MET A O 1
ATOM 1899 N N . THR A 1 242 ? 8.668 -4.958 -12.535 1.00 92.69 242 THR A N 1
ATOM 1900 C CA . THR A 1 242 ? 8.231 -3.596 -12.198 1.00 92.69 242 THR A CA 1
ATOM 1901 C C . THR A 1 242 ? 6.705 -3.482 -12.256 1.00 92.69 242 THR A C 1
ATOM 1903 O O . THR A 1 242 ? 6.092 -2.948 -11.334 1.00 92.69 242 THR A O 1
ATOM 1906 N N . SER A 1 243 ? 6.077 -4.029 -13.301 1.00 93.81 243 SER A N 1
ATOM 1907 C CA . SER A 1 243 ? 4.620 -3.978 -13.483 1.00 93.81 243 SER A CA 1
ATOM 1908 C C . SER A 1 243 ? 3.860 -4.787 -12.430 1.00 93.81 243 SER A C 1
ATOM 1910 O O . SER A 1 243 ? 2.717 -4.460 -12.133 1.00 93.81 243 SER A O 1
ATOM 1912 N N . PHE A 1 244 ? 4.487 -5.807 -11.840 1.00 95.38 244 PHE A N 1
ATOM 1913 C CA . PHE A 1 244 ? 3.924 -6.568 -10.727 1.00 95.38 244 PHE A CA 1
ATOM 1914 C C . PHE A 1 244 ? 4.193 -5.907 -9.370 1.00 95.38 244 PHE A C 1
ATOM 1916 O O . PHE A 1 244 ? 3.271 -5.667 -8.585 1.00 95.38 244 PHE A O 1
ATOM 1923 N N . LEU A 1 245 ? 5.460 -5.613 -9.068 1.00 93.00 245 LEU A N 1
ATOM 1924 C CA . LEU A 1 245 ? 5.891 -5.158 -7.748 1.00 93.00 245 LEU A CA 1
ATOM 1925 C C . LEU A 1 245 ? 5.410 -3.744 -7.441 1.00 93.00 245 LEU A C 1
ATOM 1927 O O . LEU A 1 245 ? 5.013 -3.491 -6.306 1.00 93.00 245 LEU A O 1
ATOM 1931 N N . LEU A 1 246 ? 5.398 -2.837 -8.422 1.00 92.38 246 LEU A N 1
ATOM 1932 C CA . LEU A 1 246 ? 5.024 -1.444 -8.185 1.00 92.38 246 LEU A CA 1
ATOM 1933 C C . LEU A 1 246 ? 3.558 -1.318 -7.719 1.00 92.38 246 LEU A C 1
ATOM 1935 O O . LEU A 1 246 ? 3.355 -0.757 -6.639 1.00 92.38 246 LEU A O 1
ATOM 1939 N N . PRO A 1 247 ? 2.543 -1.897 -8.401 1.00 94.12 247 PRO A N 1
ATOM 1940 C CA . PRO A 1 247 ? 1.170 -1.930 -7.883 1.00 94.12 247 PRO A CA 1
ATOM 1941 C C . PRO A 1 247 ? 1.029 -2.692 -6.562 1.00 94.12 247 PRO A C 1
ATOM 1943 O O . PRO A 1 247 ? 0.300 -2.252 -5.674 1.00 94.12 247 PRO A O 1
ATOM 1946 N N . THR A 1 248 ? 1.739 -3.815 -6.407 1.00 92.62 248 THR A N 1
ATOM 1947 C CA . THR A 1 248 ? 1.653 -4.667 -5.207 1.00 92.62 248 THR A CA 1
ATOM 1948 C C . THR A 1 248 ? 2.141 -3.922 -3.964 1.00 92.62 248 THR A C 1
ATOM 1950 O O . THR A 1 248 ? 1.431 -3.839 -2.959 1.00 92.62 248 THR A O 1
ATOM 1953 N N . ILE A 1 249 ? 3.339 -3.339 -4.034 1.00 91.50 249 ILE A N 1
ATOM 1954 C CA . ILE A 1 249 ? 3.957 -2.598 -2.929 1.00 91.50 249 ILE A CA 1
ATOM 1955 C C . ILE A 1 249 ? 3.177 -1.314 -2.655 1.00 91.50 249 ILE A C 1
ATOM 1957 O O . ILE A 1 249 ? 2.888 -1.020 -1.495 1.00 91.50 249 ILE A O 1
ATOM 1961 N N . THR A 1 250 ? 2.771 -0.593 -3.704 1.00 91.75 250 THR A N 1
ATOM 1962 C CA . THR A 1 250 ? 1.906 0.589 -3.571 1.00 91.75 250 THR A CA 1
ATOM 1963 C C . THR A 1 250 ? 0.618 0.232 -2.836 1.00 91.75 250 THR A C 1
ATOM 1965 O O . THR A 1 250 ? 0.246 0.923 -1.896 1.00 91.75 250 THR A O 1
ATOM 1968 N N . CYS A 1 251 ? -0.024 -0.893 -3.167 1.00 90.94 251 CYS A N 1
ATOM 1969 C CA . CYS A 1 251 ? -1.238 -1.326 -2.480 1.00 90.94 251 CYS A CA 1
ATOM 1970 C C . CYS A 1 251 ? -1.019 -1.586 -0.991 1.00 90.94 251 CYS A C 1
ATOM 1972 O O . CYS A 1 251 ? -1.848 -1.188 -0.169 1.00 90.94 251 CYS A O 1
ATOM 1974 N N . ILE A 1 252 ? 0.090 -2.226 -0.628 1.00 88.75 252 ILE A N 1
ATOM 1975 C CA . ILE A 1 252 ? 0.422 -2.490 0.773 1.00 88.75 252 ILE A CA 1
ATOM 1976 C C . ILE A 1 252 ? 0.671 -1.169 1.508 1.00 88.75 252 ILE A C 1
ATOM 1978 O O . ILE A 1 252 ? 0.033 -0.920 2.528 1.00 88.75 252 ILE A O 1
ATOM 1982 N N . LEU A 1 253 ? 1.537 -0.298 0.982 1.00 87.25 253 LEU A N 1
ATOM 1983 C CA . LEU A 1 253 ? 1.895 0.973 1.622 1.00 87.25 253 LEU A CA 1
ATOM 1984 C C . LEU A 1 253 ? 0.704 1.934 1.724 1.00 87.25 253 LEU A C 1
ATOM 1986 O O . LEU A 1 253 ? 0.438 2.466 2.805 1.00 87.25 253 LEU A O 1
ATOM 1990 N N . SER A 1 254 ? -0.057 2.110 0.642 1.00 85.88 254 SER A N 1
ATOM 1991 C CA . SER A 1 254 ? -1.246 2.966 0.630 1.00 85.88 254 SER A CA 1
ATOM 1992 C C . SER A 1 254 ? -2.317 2.462 1.593 1.00 85.88 254 SER A C 1
ATOM 1994 O O . SER A 1 254 ? -2.994 3.279 2.207 1.00 85.88 254 SER A O 1
ATOM 1996 N N . SER A 1 255 ? -2.431 1.147 1.819 1.00 83.56 255 SER A N 1
ATOM 1997 C CA . SER A 1 255 ? -3.367 0.611 2.820 1.00 83.56 255 SER A CA 1
ATOM 1998 C C . SER A 1 255 ? -3.072 1.123 4.233 1.00 83.56 255 SER A C 1
ATOM 2000 O O . SER A 1 255 ? -4.003 1.375 4.995 1.00 83.56 255 SER A O 1
ATOM 2002 N N . PHE A 1 256 ? -1.802 1.333 4.587 1.00 80.25 256 PHE A N 1
ATOM 2003 C CA . PHE A 1 256 ? -1.431 1.917 5.879 1.00 80.25 256 PHE A CA 1
ATOM 2004 C C . PHE A 1 256 ? -1.592 3.437 5.898 1.00 80.25 256 PHE A C 1
ATOM 2006 O O . PHE A 1 256 ? -2.187 3.975 6.832 1.00 80.25 256 PHE A O 1
ATOM 2013 N N . LEU A 1 257 ? -1.077 4.124 4.873 1.00 82.00 257 LEU A N 1
ATOM 2014 C CA . LEU A 1 257 ? -1.073 5.588 4.809 1.00 82.00 257 LEU A CA 1
ATOM 2015 C C . LEU A 1 257 ? -2.491 6.160 4.750 1.00 82.00 257 LEU A C 1
ATOM 2017 O O . LEU A 1 257 ? -2.839 7.000 5.575 1.00 82.00 257 LEU A O 1
ATOM 2021 N N . VAL A 1 258 ? -3.336 5.639 3.856 1.00 81.88 258 VAL A N 1
ATOM 2022 C CA . VAL A 1 258 ? -4.727 6.090 3.702 1.00 81.88 258 VAL A CA 1
ATOM 2023 C C . VAL A 1 258 ? -5.521 5.852 4.986 1.00 81.88 258 VAL A C 1
ATOM 2025 O O . VAL A 1 258 ? -6.255 6.727 5.433 1.00 81.88 258 VAL A O 1
ATOM 2028 N N . THR A 1 259 ? -5.336 4.702 5.641 1.00 74.38 259 THR A N 1
ATOM 2029 C CA . THR A 1 259 ? -6.012 4.413 6.919 1.00 74.38 259 THR A CA 1
ATOM 2030 C C . THR A 1 259 ? -5.595 5.396 8.015 1.00 74.38 259 THR A C 1
ATOM 2032 O O . THR A 1 259 ? -6.415 5.804 8.838 1.00 74.38 259 THR A O 1
ATOM 2035 N N . PHE A 1 260 ? -4.324 5.799 8.041 1.00 73.88 260 PHE A N 1
ATOM 2036 C CA . PHE A 1 260 ? -3.832 6.787 8.996 1.00 73.88 260 PHE A CA 1
ATOM 2037 C C . PHE A 1 260 ? -4.355 8.197 8.701 1.00 73.88 260 PHE A C 1
ATOM 2039 O O . PHE A 1 260 ? -4.746 8.903 9.634 1.00 73.88 260 PHE A O 1
ATOM 2046 N N . ASP A 1 261 ? -4.413 8.582 7.426 1.00 74.75 261 ASP A N 1
ATOM 2047 C CA . ASP A 1 261 ? -4.968 9.863 6.984 1.00 74.75 261 ASP A CA 1
ATOM 2048 C C . ASP A 1 261 ? -6.457 9.981 7.343 1.00 74.75 261 ASP A C 1
ATOM 2050 O O . ASP A 1 261 ? -6.873 11.000 7.898 1.00 74.75 261 ASP A O 1
ATOM 2054 N N . LEU A 1 262 ? -7.234 8.911 7.132 1.00 71.44 262 LEU A N 1
ATOM 2055 C CA . LEU A 1 262 ? -8.655 8.848 7.494 1.00 71.44 262 LEU A CA 1
ATOM 2056 C C . LEU A 1 262 ? -8.873 8.914 9.013 1.00 71.44 262 LEU A C 1
ATOM 2058 O O . LEU A 1 262 ? -9.773 9.605 9.482 1.00 71.44 262 LEU A O 1
ATOM 2062 N N . ARG A 1 263 ? -8.022 8.256 9.811 1.00 67.19 263 ARG A N 1
ATOM 2063 C CA . ARG A 1 263 ? -8.116 8.283 11.285 1.00 67.19 263 ARG A CA 1
ATOM 2064 C C . ARG A 1 263 ? -7.782 9.633 11.899 1.00 67.19 263 ARG A C 1
ATOM 2066 O O . ARG A 1 263 ? -8.308 9.966 12.956 1.00 67.19 263 ARG A O 1
ATOM 2073 N N . LYS A 1 264 ? -6.885 10.399 11.278 1.00 64.38 264 LYS A N 1
ATOM 2074 C CA . LYS A 1 264 ? -6.545 11.744 11.754 1.00 64.38 264 LYS A CA 1
ATOM 2075 C C . LYS A 1 264 ? -7.696 12.735 11.594 1.00 64.38 264 LYS A C 1
ATOM 2077 O O . LYS A 1 264 ? -7.605 13.810 12.179 1.00 64.38 264 LYS A O 1
ATOM 2082 N N . GLY A 1 265 ? -8.716 12.419 10.789 1.00 55.75 265 GLY A N 1
ATOM 2083 C CA . GLY A 1 265 ? -9.938 13.214 10.614 1.00 55.75 265 GLY A CA 1
ATOM 2084 C C . GLY A 1 265 ? -9.738 14.617 10.027 1.00 55.75 265 GLY A C 1
ATOM 2085 O O . GLY A 1 265 ? -10.704 15.332 9.817 1.00 55.75 265 GLY A O 1
ATOM 2086 N N . LYS A 1 266 ? -8.492 15.033 9.764 1.00 46.31 266 LYS A N 1
ATOM 2087 C CA . LYS A 1 266 ? -8.133 16.417 9.426 1.00 46.31 266 LYS A CA 1
ATOM 2088 C C . LYS A 1 266 ? -8.035 16.681 7.919 1.00 46.31 266 LYS A C 1
ATOM 2090 O O . LYS A 1 266 ? -7.894 17.834 7.538 1.00 46.31 266 LYS A O 1
ATOM 2095 N N . MET A 1 267 ? -8.026 15.645 7.070 1.00 50.00 267 MET A N 1
ATOM 2096 C CA . MET A 1 267 ? -7.753 15.821 5.632 1.00 50.00 267 MET A CA 1
ATOM 2097 C C . MET A 1 267 ? -8.747 15.158 4.668 1.00 50.00 267 MET A C 1
ATOM 2099 O O . MET A 1 267 ? -8.918 15.702 3.585 1.00 50.00 267 MET A O 1
ATOM 2103 N N . ILE A 1 268 ? -9.387 14.024 4.997 1.00 64.50 268 ILE A N 1
ATOM 2104 C CA . ILE A 1 268 ? -10.291 13.317 4.066 1.00 64.50 268 ILE A CA 1
ATOM 2105 C C . ILE A 1 268 ? -11.446 12.658 4.825 1.00 64.50 268 ILE A C 1
ATOM 2107 O O . ILE A 1 268 ? -11.222 11.971 5.822 1.00 64.50 268 ILE A O 1
ATOM 2111 N N . SER A 1 269 ? -12.665 12.823 4.310 1.00 66.62 269 SER A N 1
ATOM 2112 C CA . SER A 1 269 ? -13.852 12.061 4.703 1.00 66.62 269 SER A CA 1
ATOM 2113 C C . SER A 1 269 ? -13.978 10.761 3.886 1.00 66.62 269 SER A C 1
ATOM 2115 O O . SER A 1 269 ? -13.593 10.736 2.710 1.00 66.62 269 SER A O 1
ATOM 2117 N N . PRO A 1 270 ? -14.511 9.670 4.470 1.00 72.50 270 PRO A N 1
ATOM 2118 C CA . PRO A 1 270 ? -14.754 8.424 3.743 1.00 72.50 270 PRO A CA 1
ATOM 2119 C C . PRO A 1 270 ? -15.635 8.638 2.503 1.00 72.50 270 PRO A C 1
ATOM 2121 O O . PRO A 1 270 ? -16.541 9.469 2.506 1.00 72.50 270 PRO A O 1
ATOM 2124 N N . ILE A 1 271 ? -15.377 7.866 1.446 1.00 74.25 271 ILE A N 1
ATOM 2125 C CA . ILE A 1 271 ? -16.172 7.883 0.211 1.00 74.25 271 ILE A CA 1
ATOM 2126 C C . ILE A 1 271 ? -17.328 6.896 0.356 1.00 74.25 271 ILE A C 1
ATOM 2128 O O . ILE A 1 271 ? -17.171 5.837 0.965 1.00 74.25 271 ILE A O 1
ATOM 2132 N N . ASP A 1 272 ? -18.469 7.232 -0.242 1.00 70.06 272 ASP A N 1
ATOM 2133 C CA . ASP A 1 272 ? -19.650 6.373 -0.289 1.00 70.06 272 ASP A CA 1
ATOM 2134 C C . ASP A 1 272 ? -19.325 4.992 -0.904 1.00 70.06 272 ASP A C 1
ATOM 2136 O O . ASP A 1 272 ? -18.800 4.870 -2.014 1.00 70.06 272 ASP A O 1
ATOM 2140 N N . GLU A 1 273 ? -19.663 3.923 -0.185 1.00 72.00 273 GLU A N 1
ATOM 2141 C CA . GLU A 1 273 ? -19.399 2.534 -0.573 1.00 72.00 273 GLU A CA 1
ATOM 2142 C C . GLU A 1 273 ? -20.060 2.134 -1.901 1.00 72.00 273 GLU A C 1
ATOM 2144 O O . GLU A 1 273 ? -19.607 1.208 -2.579 1.00 72.00 273 GLU A O 1
ATOM 2149 N N . ARG A 1 274 ? -21.127 2.832 -2.313 1.00 73.12 274 ARG A N 1
ATOM 2150 C CA . ARG A 1 274 ? -21.892 2.530 -3.537 1.00 73.12 274 ARG A CA 1
ATOM 2151 C C . ARG A 1 274 ? -21.043 2.641 -4.797 1.00 73.12 274 ARG A C 1
ATOM 2153 O O . ARG A 1 274 ? -21.341 1.998 -5.805 1.00 73.12 274 ARG A O 1
ATOM 2160 N N . TRP A 1 275 ? -19.956 3.404 -4.735 1.00 74.50 275 TRP A N 1
ATOM 2161 C CA . TRP A 1 275 ? -18.950 3.476 -5.787 1.00 74.50 275 TRP A CA 1
ATOM 2162 C C . TRP A 1 275 ? -18.261 2.129 -6.070 1.00 74.50 275 TRP A C 1
ATOM 2164 O O . TRP A 1 275 ? -17.890 1.863 -7.213 1.00 74.50 275 TRP A O 1
ATOM 2174 N N . LEU A 1 276 ? -18.153 1.240 -5.077 1.00 75.25 276 LEU A N 1
ATOM 2175 C CA . LEU A 1 276 ? -17.517 -0.077 -5.221 1.00 75.25 276 LEU A CA 1
ATOM 2176 C C . LEU A 1 276 ? -18.419 -1.123 -5.891 1.00 75.25 276 LEU A C 1
ATOM 2178 O O . LEU A 1 276 ? -17.922 -2.136 -6.373 1.00 75.25 276 LEU A O 1
ATOM 2182 N N . LYS A 1 277 ? -19.732 -0.872 -5.994 1.00 75.31 277 LYS A N 1
ATOM 2183 C CA . LYS A 1 277 ? -20.691 -1.766 -6.676 1.00 75.31 277 LYS A CA 1
ATOM 2184 C C . LYS A 1 277 ? -20.627 -1.670 -8.208 1.00 75.31 277 LYS A C 1
ATOM 2186 O O . LYS A 1 277 ? -21.408 -2.316 -8.901 1.00 75.31 277 LYS A O 1
ATOM 2191 N N . HIS A 1 278 ? -19.717 -0.859 -8.749 1.00 75.00 278 HIS A N 1
ATOM 2192 C CA . HIS A 1 278 ? -19.509 -0.734 -10.188 1.00 75.00 278 HIS A CA 1
ATOM 2193 C C . HIS A 1 278 ? -19.016 -2.068 -10.792 1.00 75.00 278 HIS A C 1
ATOM 2195 O O . HIS A 1 278 ? -18.130 -2.677 -10.195 1.00 75.00 278 HIS A O 1
ATOM 2201 N N . PRO A 1 279 ? -19.480 -2.505 -11.984 1.00 76.12 279 PRO A N 1
ATOM 2202 C CA . PRO A 1 279 ? -19.059 -3.777 -12.597 1.00 76.12 279 PRO A CA 1
ATOM 2203 C C . PRO A 1 279 ? -17.535 -3.951 -12.701 1.00 76.12 279 PRO A C 1
ATOM 2205 O O . PRO A 1 279 ? -16.998 -5.035 -12.501 1.00 76.12 279 PRO A O 1
ATOM 2208 N N . CYS A 1 280 ? -16.820 -2.852 -12.958 1.00 76.06 280 CYS A N 1
ATOM 2209 C CA . CYS A 1 280 ? -15.356 -2.845 -13.042 1.00 76.06 280 CYS A CA 1
ATOM 2210 C C . CYS A 1 280 ? -14.627 -2.885 -11.687 1.00 76.06 280 CYS A C 1
ATOM 2212 O O . CYS A 1 280 ? -13.407 -2.992 -11.691 1.00 76.06 280 CYS A O 1
ATOM 2214 N N . LEU A 1 281 ? -15.317 -2.760 -10.550 1.00 79.44 281 LEU A N 1
ATOM 2215 C CA . LEU A 1 281 ? -14.715 -2.725 -9.205 1.00 79.44 281 LEU A CA 1
ATOM 2216 C C . LEU A 1 281 ? -15.316 -3.763 -8.246 1.00 79.44 281 LEU A C 1
ATOM 2218 O O . LEU A 1 281 ? -14.667 -4.124 -7.270 1.00 79.44 281 LEU A O 1
ATOM 2222 N N . SER A 1 282 ? -16.502 -4.295 -8.545 1.00 76.00 282 SER A N 1
ATOM 2223 C CA . SER A 1 282 ? -17.246 -5.230 -7.691 1.00 76.00 282 SER A CA 1
ATOM 2224 C C . SER A 1 282 ? -16.550 -6.576 -7.474 1.00 76.00 282 SER A C 1
ATOM 2226 O O . SER A 1 282 ? -16.886 -7.311 -6.554 1.00 76.00 282 SER A O 1
ATOM 2228 N N . TRP A 1 283 ? -15.595 -6.916 -8.337 1.00 76.81 283 TRP A N 1
ATOM 2229 C CA . TRP A 1 283 ? -14.782 -8.128 -8.259 1.00 76.81 283 TRP A CA 1
ATOM 2230 C C . TRP A 1 283 ? -13.572 -7.973 -7.321 1.00 76.81 283 TRP A C 1
ATOM 2232 O O . TRP A 1 283 ? -12.938 -8.966 -6.959 1.00 76.81 283 TRP A O 1
ATOM 2242 N N . ILE A 1 284 ? -13.242 -6.742 -6.911 1.00 80.19 284 ILE A N 1
ATOM 2243 C CA . ILE A 1 284 ? -12.171 -6.482 -5.951 1.00 80.19 284 ILE A CA 1
ATOM 2244 C C . ILE A 1 284 ? -12.687 -6.853 -4.555 1.00 80.19 284 ILE A C 1
ATOM 2246 O O . ILE A 1 284 ? -13.747 -6.374 -4.161 1.00 80.19 284 ILE A O 1
ATOM 2250 N N . PRO A 1 285 ? -11.948 -7.651 -3.761 1.00 71.12 285 PRO A N 1
ATOM 2251 C CA . PRO A 1 285 ? -12.394 -8.042 -2.429 1.00 71.12 285 PRO A CA 1
ATOM 2252 C C . PRO A 1 285 ? -12.615 -6.821 -1.524 1.00 71.12 285 PRO A C 1
ATOM 2254 O O . PRO A 1 285 ? -11.655 -6.201 -1.058 1.00 71.12 285 PRO A O 1
ATOM 2257 N N . THR A 1 286 ? -13.870 -6.466 -1.265 1.00 66.75 286 THR A N 1
ATOM 2258 C CA . THR A 1 286 ? -14.313 -5.513 -0.234 1.00 66.75 286 THR A CA 1
ATOM 2259 C C . THR A 1 286 ? -14.645 -6.275 1.048 1.00 66.75 286 THR A C 1
ATOM 2261 O O . THR A 1 286 ? -14.794 -7.490 0.995 1.00 66.75 286 THR A O 1
ATOM 2264 N N . VAL A 1 287 ? -14.632 -5.602 2.205 1.00 60.56 287 VAL A N 1
ATOM 2265 C CA . VAL A 1 287 ? -14.697 -6.208 3.554 1.00 60.56 287 VAL A CA 1
ATOM 2266 C C . VAL A 1 287 ? -15.603 -7.452 3.591 1.00 60.56 287 VAL A C 1
ATOM 2268 O O . VAL A 1 287 ? -16.809 -7.348 3.405 1.00 60.56 287 VAL A O 1
ATOM 2271 N N . SER A 1 288 ? -15.005 -8.630 3.806 1.00 42.97 288 SER A N 1
ATOM 2272 C CA . SER A 1 288 ? -15.741 -9.866 4.083 1.00 42.97 288 SER A CA 1
ATOM 2273 C C . SER A 1 288 ? -15.928 -9.959 5.591 1.00 42.97 288 SER A C 1
ATOM 2275 O O . SER A 1 288 ? -14.943 -9.940 6.331 1.00 42.97 288 SER A O 1
ATOM 2277 N N . THR A 1 289 ? -17.196 -10.013 5.987 1.00 36.53 289 THR A N 1
ATOM 2278 C CA . THR A 1 289 ? -17.768 -10.546 7.230 1.00 36.53 289 THR A CA 1
ATOM 2279 C C . THR A 1 289 ? -16.794 -11.246 8.187 1.00 36.53 289 THR A C 1
ATOM 2281 O O . THR A 1 289 ? -16.073 -12.167 7.806 1.00 36.53 289 THR A O 1
ATOM 2284 N N . SER A 1 290 ? -16.840 -10.791 9.443 1.00 33.88 290 SER A N 1
ATOM 2285 C CA . SER A 1 290 ? -16.487 -11.468 10.697 1.00 33.88 290 SER A CA 1
ATOM 2286 C C . SER A 1 290 ? -15.532 -12.659 10.587 1.00 33.88 290 SER A C 1
ATOM 2288 O O . SER A 1 290 ? -15.945 -13.795 10.364 1.00 33.88 290 SER A O 1
ATOM 2290 N N . ILE A 1 291 ? -14.243 -12.426 10.845 1.00 33.22 291 ILE A N 1
ATOM 2291 C CA . ILE A 1 291 ? -13.326 -13.518 11.181 1.00 33.22 291 ILE A CA 1
ATOM 2292 C C . ILE A 1 291 ? -13.308 -13.643 12.703 1.00 33.22 291 ILE A C 1
ATOM 2294 O O . ILE A 1 291 ? -12.669 -12.847 13.389 1.00 33.22 291 ILE A O 1
ATOM 2298 N N . HIS A 1 292 ? -14.001 -14.665 13.211 1.00 30.92 292 HIS A N 1
ATOM 2299 C CA . HIS A 1 292 ? -13.757 -15.203 14.545 1.00 30.92 292 HIS A CA 1
ATOM 2300 C C . HIS A 1 292 ? -12.272 -15.557 14.693 1.00 30.92 292 HIS A C 1
ATOM 2302 O O . HIS A 1 292 ? -11.663 -16.198 13.833 1.00 30.92 292 HIS A O 1
ATOM 2308 N N . TYR A 1 293 ? -11.695 -15.096 15.797 1.00 36.97 293 TYR A N 1
ATOM 2309 C CA . TYR A 1 293 ? -10.296 -15.262 16.155 1.00 36.97 293 TYR A CA 1
ATOM 2310 C C . TYR A 1 293 ? -9.910 -16.741 16.288 1.00 36.97 293 TYR A C 1
ATOM 2312 O O . TYR A 1 293 ? -10.499 -17.473 17.077 1.00 36.97 293 TYR A O 1
ATOM 2320 N N . VAL A 1 294 ? -8.840 -17.148 15.603 1.00 32.25 294 VAL A N 1
ATOM 2321 C CA . VAL A 1 294 ? -7.998 -18.265 16.046 1.00 32.25 294 VAL A CA 1
ATOM 2322 C C . VAL A 1 294 ? -6.658 -17.653 16.435 1.00 32.25 294 VAL A C 1
ATOM 2324 O O . VAL A 1 294 ? -5.913 -17.169 15.583 1.00 32.25 294 VAL A O 1
ATOM 2327 N N . LEU A 1 295 ? -6.396 -17.609 17.744 1.00 39.06 295 LEU A N 1
ATOM 2328 C CA . LEU A 1 295 ? -5.075 -17.332 18.300 1.00 39.06 295 LEU A CA 1
ATOM 2329 C C . LEU A 1 295 ? -4.114 -18.417 17.799 1.00 39.06 295 LEU A C 1
ATOM 2331 O O . LEU A 1 295 ? -4.173 -19.554 18.261 1.00 39.06 295 LEU A O 1
ATOM 2335 N N . THR A 1 296 ? -3.201 -18.070 16.899 1.00 35.31 296 THR A N 1
ATOM 2336 C CA . THR A 1 296 ? -1.975 -18.849 16.702 1.00 35.31 296 THR A CA 1
ATOM 2337 C C . THR A 1 296 ? -0.807 -18.056 17.250 1.00 35.31 296 THR A C 1
ATOM 2339 O O . THR A 1 296 ? -0.540 -16.932 16.821 1.00 35.31 296 THR A O 1
ATOM 2342 N N . ASN A 1 297 ? -0.161 -18.654 18.249 1.00 44.44 297 ASN A N 1
ATOM 2343 C CA . ASN A 1 297 ? 1.029 -18.137 18.890 1.00 44.44 297 ASN A CA 1
ATOM 2344 C C . ASN A 1 297 ? 2.197 -18.128 17.908 1.00 44.44 297 ASN A C 1
ATOM 2346 O O . ASN A 1 297 ? 2.438 -19.152 17.287 1.00 44.44 297 ASN A O 1
ATOM 2350 N N . ASP A 1 298 ? 2.861 -16.976 17.766 1.00 46.97 298 ASP A N 1
ATOM 2351 C CA . ASP A 1 298 ? 4.320 -16.813 17.623 1.00 46.97 298 ASP A CA 1
ATOM 2352 C C . ASP A 1 298 ? 4.662 -15.493 16.919 1.00 46.97 298 ASP A C 1
ATOM 2354 O O . ASP A 1 298 ? 4.078 -15.179 15.888 1.00 46.97 298 ASP A O 1
ATOM 2358 N N . VAL A 1 299 ? 5.607 -14.741 17.516 1.00 45.22 299 VAL A N 1
ATOM 2359 C CA . VAL A 1 299 ? 6.454 -13.598 17.058 1.00 45.22 299 VAL A CA 1
ATOM 2360 C C . VAL A 1 299 ? 5.795 -12.436 16.286 1.00 45.22 299 VAL A C 1
ATOM 2362 O O . VAL A 1 299 ? 6.108 -11.269 16.518 1.00 45.22 299 VAL A O 1
ATOM 2365 N N . CYS A 1 300 ? 4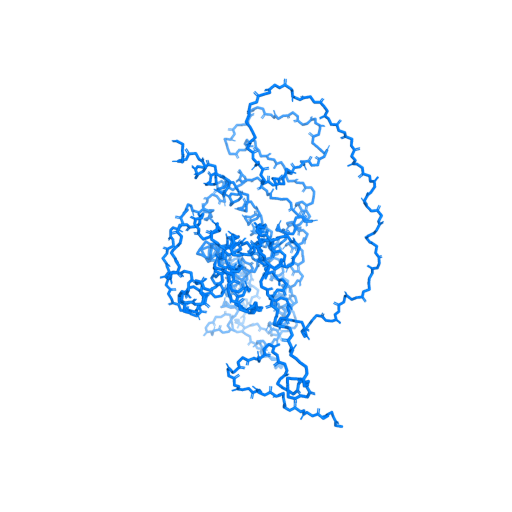.822 -12.705 15.431 1.00 48.72 300 CYS A N 1
ATOM 2366 C CA . CYS A 1 300 ? 4.032 -11.753 14.671 1.00 48.72 300 CYS A CA 1
ATOM 2367 C C . CYS A 1 300 ? 2.983 -11.000 15.514 1.00 48.72 300 CYS A C 1
ATOM 2369 O O . CYS A 1 300 ? 2.343 -10.085 15.004 1.00 48.72 300 CYS A O 1
ATOM 2371 N N . TYR A 1 301 ? 2.827 -11.315 16.804 1.00 54.84 301 TYR A N 1
ATOM 2372 C CA . TYR A 1 301 ? 1.808 -10.720 17.678 1.00 54.84 301 TYR A CA 1
ATOM 2373 C C . TYR A 1 301 ? 1.795 -9.195 17.690 1.00 54.84 301 TYR A C 1
ATOM 2375 O O . TYR A 1 301 ? 0.716 -8.627 17.729 1.00 54.84 301 TYR A O 1
ATOM 2383 N N . LEU A 1 302 ? 2.943 -8.511 17.641 1.00 51.75 302 LEU A N 1
ATOM 2384 C CA . LEU A 1 302 ? 2.950 -7.046 17.700 1.00 51.75 302 LEU A CA 1
ATOM 2385 C C . LEU A 1 302 ? 2.439 -6.421 16.395 1.00 51.75 302 LEU A C 1
ATOM 2387 O O . LEU A 1 302 ? 1.657 -5.477 16.436 1.00 51.75 302 LEU A O 1
ATOM 2391 N N . LEU A 1 303 ? 2.843 -6.975 15.247 1.00 53.22 303 LEU A N 1
ATOM 2392 C CA . LEU A 1 303 ? 2.370 -6.543 13.933 1.00 53.22 303 LEU A CA 1
ATOM 2393 C C . LEU A 1 303 ? 0.893 -6.909 13.749 1.00 53.22 303 LEU A C 1
ATOM 2395 O O . LEU A 1 303 ? 0.117 -6.078 13.299 1.00 53.22 303 LEU A O 1
ATOM 2399 N N . PHE A 1 304 ? 0.486 -8.113 14.155 1.00 55.84 304 PHE A N 1
ATOM 2400 C CA . PHE A 1 304 ? -0.910 -8.552 14.114 1.00 55.84 304 PHE A CA 1
ATOM 2401 C C . PHE A 1 304 ? -1.785 -7.763 15.083 1.00 55.84 304 PHE A C 1
ATOM 2403 O O . PHE A 1 304 ? -2.889 -7.381 14.721 1.00 55.84 304 PHE A O 1
ATOM 2410 N N . TYR A 1 305 ? -1.299 -7.460 16.286 1.00 54.03 305 TYR A N 1
ATOM 2411 C CA . TYR A 1 305 ? -1.997 -6.608 17.242 1.00 54.03 305 TYR A CA 1
ATOM 2412 C C . TYR A 1 305 ? -2.096 -5.178 16.717 1.00 54.03 305 TYR A C 1
ATOM 2414 O O . TYR A 1 305 ? -3.169 -4.596 16.769 1.00 54.03 305 TYR A O 1
ATOM 2422 N N . PHE A 1 306 ? -1.026 -4.625 16.138 1.00 54.31 306 PHE A N 1
ATOM 2423 C CA . PHE A 1 306 ? -1.054 -3.307 15.507 1.00 54.31 306 PHE A CA 1
ATOM 2424 C C . PHE A 1 306 ? -2.039 -3.264 14.332 1.00 54.31 306 PHE A C 1
ATOM 2426 O O . PHE A 1 306 ? -2.881 -2.376 14.280 1.00 54.31 306 PHE A O 1
ATOM 2433 N N . LEU A 1 307 ? -2.013 -4.259 13.442 1.00 54.88 307 LEU A N 1
ATOM 2434 C CA . LEU A 1 307 ? -2.960 -4.404 12.332 1.00 54.88 307 LEU A CA 1
ATOM 2435 C C . LEU A 1 307 ? -4.406 -4.572 12.819 1.00 54.88 307 LEU A C 1
ATOM 2437 O O . LEU A 1 307 ? -5.306 -3.941 12.271 1.00 54.88 307 LEU A O 1
ATOM 2441 N N . ASN A 1 308 ? -4.625 -5.337 13.890 1.00 56.31 308 ASN A N 1
ATOM 2442 C CA . ASN A 1 308 ? -5.939 -5.526 14.509 1.00 56.31 308 ASN A CA 1
ATOM 2443 C C . ASN A 1 308 ? -6.441 -4.254 15.214 1.00 56.31 308 ASN A C 1
ATOM 2445 O O . ASN A 1 308 ? -7.603 -3.897 15.059 1.00 56.31 308 ASN A O 1
ATOM 2449 N N . VAL A 1 309 ? -5.576 -3.510 15.914 1.00 50.34 309 VAL A N 1
ATOM 2450 C CA . VAL A 1 309 ? -5.883 -2.177 16.479 1.00 50.34 309 VAL A CA 1
ATOM 2451 C C . VAL A 1 309 ? -6.175 -1.169 15.361 1.00 50.34 309 VAL A C 1
ATOM 2453 O O . VAL A 1 309 ? -6.978 -0.239 15.517 1.00 50.34 309 VAL A O 1
ATOM 2456 N N . LEU A 1 310 ? -5.550 -1.357 14.197 1.00 52.03 310 LEU A N 1
ATOM 2457 C CA . LEU A 1 310 ? -5.844 -0.591 12.996 1.00 52.03 310 LEU A CA 1
ATOM 2458 C C . LEU A 1 310 ? -7.138 -1.039 12.276 1.00 52.03 310 LEU A C 1
ATOM 2460 O O . LEU A 1 310 ? -7.614 -0.300 11.415 1.00 52.03 310 LEU A O 1
ATOM 2464 N N . GLY A 1 311 ? -7.762 -2.161 12.659 1.00 54.66 311 GLY A N 1
ATOM 2465 C CA . GLY A 1 311 ? -8.933 -2.722 11.962 1.00 54.66 311 GLY A CA 1
ATOM 2466 C C . GLY A 1 311 ? -8.604 -3.225 10.551 1.00 54.66 311 GLY A C 1
ATOM 2467 O O . GLY A 1 311 ? -9.470 -3.340 9.687 1.00 54.66 311 GLY A O 1
ATOM 2468 N N . ILE A 1 312 ? -7.324 -3.477 10.279 1.00 62.41 312 ILE A N 1
ATOM 2469 C CA . ILE A 1 312 ? -6.821 -3.798 8.951 1.00 62.41 312 ILE A CA 1
ATOM 2470 C C . ILE A 1 312 ? -6.799 -5.317 8.760 1.00 62.41 312 ILE A C 1
ATOM 2472 O O . ILE A 1 312 ? -5.978 -6.029 9.341 1.00 62.41 312 ILE A O 1
ATOM 2476 N N . ASN A 1 313 ? -7.653 -5.822 7.866 1.00 70.19 313 ASN A N 1
ATOM 2477 C CA . ASN A 1 313 ? -7.628 -7.228 7.469 1.00 70.19 313 ASN A CA 1
ATOM 2478 C C . ASN A 1 313 ? -6.494 -7.489 6.459 1.00 70.19 313 ASN A C 1
ATOM 2480 O O . ASN A 1 313 ? -6.649 -7.312 5.247 1.00 70.19 313 ASN A O 1
ATOM 2484 N N . TYR A 1 314 ? -5.345 -7.944 6.964 1.00 72.50 314 TYR A N 1
ATOM 2485 C CA . TYR A 1 314 ? -4.151 -8.217 6.157 1.00 72.50 314 TYR A CA 1
ATOM 2486 C C . TYR A 1 314 ? -4.393 -9.232 5.026 1.00 72.50 314 TYR A C 1
ATOM 2488 O O . TYR A 1 314 ? -3.798 -9.103 3.957 1.00 72.50 314 TYR A O 1
ATOM 2496 N N . LYS A 1 315 ? -5.301 -10.206 5.207 1.00 77.38 315 LYS A N 1
ATOM 2497 C CA . LYS A 1 315 ? -5.634 -11.188 4.159 1.00 77.38 315 LYS A CA 1
ATOM 2498 C C . LYS A 1 315 ? -6.264 -10.504 2.947 1.00 77.38 315 LYS A C 1
ATOM 2500 O O . LYS A 1 315 ? -5.969 -10.871 1.812 1.00 77.38 315 LYS A O 1
ATOM 2505 N N . ILE A 1 316 ? -7.112 -9.502 3.178 1.00 79.31 316 ILE A N 1
ATOM 2506 C CA . ILE A 1 316 ? -7.747 -8.720 2.110 1.00 79.31 316 ILE A CA 1
ATOM 2507 C C . ILE A 1 316 ? -6.714 -7.832 1.417 1.00 79.31 316 ILE A C 1
ATOM 2509 O O . ILE A 1 316 ? -6.695 -7.788 0.189 1.00 79.31 316 ILE A O 1
ATOM 2513 N N . ILE A 1 317 ? -5.820 -7.187 2.175 1.00 83.00 317 ILE A N 1
ATOM 2514 C CA . ILE A 1 317 ? -4.733 -6.381 1.595 1.00 83.00 317 ILE A CA 1
ATOM 2515 C C . ILE A 1 317 ? -3.868 -7.230 0.674 1.00 83.00 317 ILE A C 1
ATOM 2517 O O . ILE A 1 317 ? -3.614 -6.822 -0.453 1.00 83.00 317 ILE A O 1
ATOM 2521 N N . ILE A 1 318 ? -3.453 -8.417 1.117 1.00 84.69 318 ILE A N 1
ATOM 2522 C CA . ILE A 1 318 ? -2.616 -9.306 0.305 1.00 84.69 318 ILE A CA 1
ATOM 2523 C C . ILE A 1 318 ? -3.359 -9.727 -0.967 1.00 84.69 318 ILE A C 1
ATOM 2525 O O . ILE A 1 318 ? -2.790 -9.646 -2.053 1.00 84.69 318 ILE A O 1
ATOM 2529 N N . LYS A 1 319 ? -4.642 -10.106 -0.865 1.00 85.12 319 LYS A N 1
ATOM 2530 C CA . LYS A 1 319 ? -5.459 -10.441 -2.044 1.00 85.12 319 LYS A CA 1
ATOM 2531 C C . LYS A 1 319 ? -5.537 -9.274 -3.031 1.00 85.12 319 LYS A C 1
ATOM 2533 O O . LYS A 1 319 ? -5.311 -9.479 -4.218 1.00 85.12 319 LYS A O 1
ATOM 2538 N N . ARG A 1 320 ? -5.807 -8.055 -2.553 1.00 88.50 320 ARG A N 1
ATOM 2539 C CA . ARG A 1 320 ? -5.835 -6.842 -3.389 1.00 88.50 320 ARG A CA 1
ATOM 2540 C C . ARG A 1 320 ? -4.479 -6.566 -4.027 1.00 88.50 320 ARG A C 1
ATOM 2542 O O . ARG A 1 320 ? -4.427 -6.311 -5.221 1.00 88.50 320 ARG A O 1
ATOM 2549 N N . ALA A 1 321 ? -3.400 -6.658 -3.255 1.00 89.38 321 ALA A N 1
ATOM 2550 C CA . ALA A 1 321 ? -2.048 -6.401 -3.731 1.00 89.38 321 ALA A CA 1
ATOM 2551 C C . ALA A 1 321 ? -1.666 -7.365 -4.863 1.00 89.38 321 ALA A C 1
ATOM 2553 O O . ALA A 1 321 ? -1.194 -6.915 -5.903 1.00 89.38 321 ALA A O 1
ATOM 2554 N N . ILE A 1 322 ? -1.965 -8.660 -4.711 1.00 91.75 322 ILE A N 1
ATOM 2555 C CA . ILE A 1 322 ? -1.760 -9.661 -5.768 1.00 91.75 322 ILE A CA 1
ATOM 2556 C C . ILE A 1 322 ? -2.621 -9.340 -6.994 1.00 91.75 322 ILE A C 1
ATOM 2558 O O . ILE A 1 322 ? -2.110 -9.360 -8.108 1.00 91.75 322 ILE A O 1
ATOM 2562 N N . ILE A 1 323 ? -3.903 -9.008 -6.808 1.00 91.31 323 ILE A N 1
ATOM 2563 C CA . ILE A 1 323 ? -4.807 -8.652 -7.912 1.00 91.31 323 ILE A CA 1
ATOM 2564 C C . ILE A 1 323 ? -4.271 -7.450 -8.699 1.00 91.31 323 ILE A C 1
ATOM 2566 O O . ILE A 1 323 ? -4.153 -7.526 -9.920 1.00 91.31 323 ILE A O 1
ATOM 2570 N N . PHE A 1 324 ? -3.912 -6.359 -8.018 1.00 92.50 324 PHE A N 1
ATOM 2571 C CA . PHE A 1 324 ? -3.366 -5.166 -8.664 1.00 92.50 324 PHE A CA 1
ATOM 2572 C C . PHE A 1 324 ? -2.007 -5.433 -9.318 1.00 92.50 324 PHE A C 1
ATOM 2574 O O . PHE A 1 324 ? -1.748 -4.897 -10.392 1.00 92.50 324 PHE A O 1
ATOM 2581 N N . GLY A 1 325 ? -1.165 -6.285 -8.727 1.00 92.56 325 GLY A N 1
ATOM 2582 C CA . GLY A 1 325 ? 0.091 -6.724 -9.335 1.00 92.56 325 GLY A CA 1
ATOM 2583 C C . GLY A 1 325 ? -0.125 -7.515 -10.625 1.00 92.56 325 GLY A C 1
ATOM 2584 O O . GLY A 1 325 ? 0.481 -7.205 -11.648 1.00 92.56 325 GLY A O 1
ATOM 2585 N N . VAL A 1 326 ? -1.020 -8.508 -10.610 1.00 94.25 326 VAL A N 1
ATOM 2586 C CA . VAL A 1 326 ? -1.348 -9.317 -11.798 1.00 94.25 326 VAL A CA 1
ATOM 2587 C C . VAL A 1 326 ? -1.978 -8.452 -12.888 1.00 94.25 326 VAL A C 1
ATOM 2589 O O . VAL A 1 326 ? -1.547 -8.519 -14.037 1.00 94.25 326 VAL A O 1
ATOM 2592 N N . LEU A 1 327 ? -2.933 -7.585 -12.536 1.00 92.31 327 LEU A N 1
ATOM 2593 C CA . LEU A 1 327 ? -3.487 -6.602 -13.469 1.00 92.31 327 LEU A CA 1
ATOM 2594 C C . LEU A 1 327 ? -2.406 -5.696 -14.055 1.00 92.31 327 LEU A C 1
ATOM 2596 O O . LEU A 1 327 ? -2.428 -5.415 -15.250 1.00 92.31 327 LEU A O 1
ATOM 2600 N N . GLY A 1 328 ? -1.465 -5.252 -13.221 1.00 91.94 328 GLY A N 1
ATOM 2601 C CA . GLY A 1 328 ? -0.330 -4.441 -13.634 1.00 91.94 328 GLY A CA 1
ATOM 2602 C C . GLY A 1 328 ? 0.455 -5.109 -14.759 1.00 91.94 328 GLY A C 1
ATOM 2603 O O . GLY A 1 328 ? 0.686 -4.507 -15.807 1.00 91.94 328 GLY A O 1
ATOM 2604 N N . VAL A 1 329 ? 0.785 -6.390 -14.588 1.00 94.31 329 VAL A N 1
ATOM 2605 C CA . VAL A 1 329 ? 1.446 -7.181 -15.631 1.00 94.31 329 VAL A CA 1
ATOM 2606 C C . VAL A 1 329 ? 0.560 -7.303 -16.866 1.00 94.31 329 VAL A C 1
ATOM 2608 O O . VAL A 1 329 ? 1.006 -6.960 -17.953 1.00 94.31 329 VAL A O 1
ATOM 2611 N N . CYS A 1 330 ? -0.695 -7.732 -16.725 1.00 93.88 330 CYS A N 1
ATOM 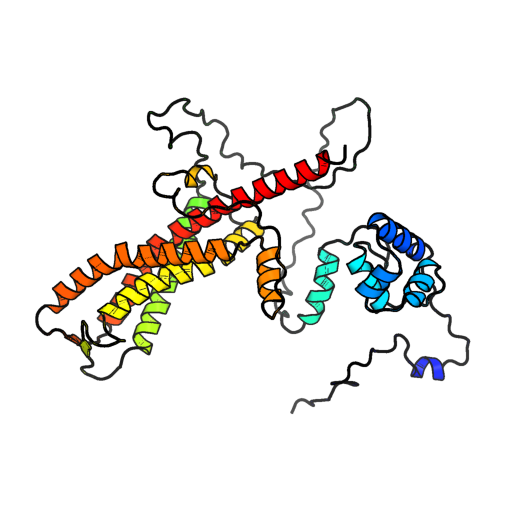2612 C CA . CYS A 1 330 ? -1.578 -7.990 -17.865 1.00 93.88 330 CYS A CA 1
ATOM 2613 C C . CYS A 1 330 ? -1.884 -6.742 -18.706 1.00 93.88 330 CYS A C 1
ATOM 2615 O O . CYS A 1 330 ? -1.998 -6.848 -19.924 1.00 93.88 330 CYS A O 1
ATOM 2617 N N . VAL A 1 331 ? -2.025 -5.575 -18.076 1.00 92.44 331 VAL A N 1
ATOM 2618 C CA . VAL A 1 331 ? -2.414 -4.330 -18.756 1.00 92.44 331 VAL A CA 1
ATOM 2619 C C . VAL A 1 331 ? -1.198 -3.575 -19.279 1.00 92.44 331 VAL A C 1
ATOM 2621 O O . VAL A 1 331 ? -1.218 -3.095 -20.410 1.00 92.44 331 VAL A O 1
ATOM 2624 N N . PHE A 1 332 ? -0.134 -3.465 -18.480 1.00 92.81 332 PHE A N 1
ATOM 2625 C CA . PHE A 1 332 ? 0.975 -2.562 -18.788 1.00 92.81 332 PHE A CA 1
ATOM 2626 C C . PHE A 1 332 ? 2.192 -3.265 -19.383 1.00 92.81 332 PHE A C 1
ATOM 2628 O O . PHE A 1 332 ? 2.906 -2.646 -20.166 1.00 92.81 332 PHE A O 1
ATOM 2635 N N . SER A 1 333 ? 2.451 -4.541 -19.073 1.00 92.12 333 SER A N 1
ATOM 2636 C CA . SER A 1 333 ? 3.631 -5.220 -19.628 1.00 92.12 333 SER A CA 1
ATOM 2637 C C . SER A 1 333 ? 3.519 -5.503 -21.134 1.00 92.12 333 SER A C 1
ATOM 2639 O O . SER A 1 333 ? 4.455 -5.136 -21.841 1.00 92.12 333 SER A O 1
ATOM 2641 N N . PRO A 1 334 ? 2.425 -6.081 -21.681 1.00 93.88 334 PRO A N 1
ATOM 2642 C CA . PRO A 1 334 ? 2.326 -6.368 -23.113 1.00 93.88 334 PRO A CA 1
ATOM 2643 C C . PRO A 1 334 ? 2.551 -5.159 -24.033 1.00 93.88 334 PRO A C 1
ATOM 2645 O O . PRO A 1 334 ? 3.413 -5.265 -24.908 1.00 93.88 334 PRO A O 1
ATOM 2648 N N . PRO A 1 335 ? 1.864 -4.007 -23.866 1.00 93.19 335 PRO A N 1
ATOM 2649 C CA . PRO A 1 335 ? 2.058 -2.876 -24.774 1.00 93.19 335 PRO A CA 1
ATOM 2650 C C . PRO A 1 335 ? 3.485 -2.325 -24.702 1.00 93.19 335 PRO A C 1
ATOM 2652 O O . PRO A 1 335 ? 4.065 -1.977 -25.729 1.00 93.19 335 PRO A O 1
ATOM 2655 N N . THR A 1 336 ? 4.091 -2.310 -23.516 1.00 91.50 336 THR A N 1
ATOM 2656 C CA . THR A 1 336 ? 5.456 -1.804 -23.315 1.00 91.50 336 THR A CA 1
ATOM 2657 C C . THR A 1 336 ? 6.497 -2.734 -23.889 1.00 91.50 336 THR A C 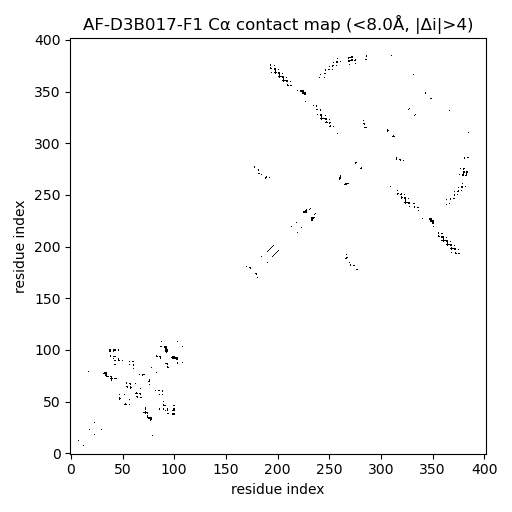1
ATOM 2659 O O . THR A 1 336 ? 7.431 -2.278 -24.541 1.00 91.50 336 THR A O 1
ATOM 2662 N N . LEU A 1 337 ? 6.331 -4.041 -23.703 1.00 91.06 337 LEU A N 1
ATOM 2663 C CA . LEU A 1 337 ? 7.218 -5.032 -24.297 1.00 91.06 337 LEU A CA 1
ATOM 2664 C C . LEU A 1 337 ? 7.149 -4.987 -25.820 1.00 91.06 337 LEU A C 1
ATOM 2666 O O . LEU A 1 337 ? 8.194 -5.035 -26.459 1.00 91.06 337 LEU A O 1
ATOM 2670 N N . VAL A 1 338 ? 5.957 -4.824 -26.402 1.00 90.88 338 VAL A N 1
ATOM 2671 C CA . VAL A 1 338 ? 5.800 -4.639 -27.853 1.00 90.88 338 VAL A CA 1
ATOM 2672 C C . VAL A 1 338 ? 6.480 -3.351 -28.314 1.00 90.88 338 VAL A C 1
ATOM 2674 O O . VAL A 1 338 ? 7.243 -3.384 -29.278 1.00 90.88 338 VAL A O 1
ATOM 2677 N N . ALA A 1 339 ? 6.270 -2.230 -27.621 1.00 88.44 339 ALA A N 1
ATOM 2678 C CA . ALA A 1 339 ? 6.897 -0.955 -27.966 1.00 88.44 339 ALA A CA 1
ATOM 2679 C C . ALA A 1 339 ? 8.431 -1.031 -27.907 1.00 88.44 339 ALA A C 1
ATOM 2681 O O . ALA A 1 339 ? 9.113 -0.610 -28.842 1.00 88.44 339 ALA A O 1
ATOM 2682 N N . VAL A 1 340 ? 8.981 -1.620 -26.843 1.00 86.31 340 VAL A N 1
ATOM 2683 C CA . VAL A 1 340 ? 10.430 -1.785 -26.683 1.00 86.31 340 VAL A CA 1
ATOM 2684 C C . VAL A 1 340 ? 10.981 -2.789 -27.694 1.00 86.31 340 VAL A C 1
ATOM 2686 O O . VAL A 1 340 ? 12.023 -2.535 -28.291 1.00 86.31 340 VAL A O 1
ATOM 2689 N N . PHE A 1 341 ? 10.275 -3.886 -27.969 1.00 86.19 341 PHE A N 1
ATOM 2690 C CA . PHE A 1 341 ? 10.666 -4.852 -28.998 1.00 86.19 341 PHE A CA 1
ATOM 2691 C C . PHE A 1 341 ? 10.749 -4.204 -30.385 1.00 86.19 341 PHE A C 1
ATOM 2693 O O . PHE A 1 341 ? 11.745 -4.365 -31.089 1.00 86.19 341 PHE A O 1
ATOM 2700 N N . LEU A 1 342 ? 9.742 -3.406 -30.756 1.00 86.06 342 LEU A N 1
ATOM 2701 C CA . LEU A 1 342 ? 9.742 -2.647 -32.007 1.00 86.06 342 LEU A CA 1
ATOM 2702 C C . LEU A 1 342 ? 10.870 -1.611 -32.058 1.00 86.06 342 LEU A C 1
ATOM 2704 O O . LEU A 1 342 ? 11.455 -1.420 -33.121 1.00 86.06 342 LEU A O 1
ATOM 2708 N N . ALA A 1 343 ? 11.206 -0.986 -30.930 1.00 81.38 343 ALA A N 1
ATOM 2709 C CA . ALA A 1 343 ? 12.319 -0.045 -30.838 1.00 81.38 343 ALA A CA 1
ATOM 2710 C C . ALA A 1 343 ? 13.704 -0.723 -30.905 1.00 81.38 343 ALA A C 1
ATOM 2712 O O . ALA A 1 343 ? 14.676 -0.075 -31.278 1.00 81.38 343 ALA A O 1
ATOM 2713 N N . THR A 1 344 ? 13.806 -2.017 -30.575 1.00 77.69 344 THR A N 1
ATOM 2714 C CA . THR A 1 344 ? 15.084 -2.763 -30.485 1.00 77.69 344 THR A CA 1
ATOM 2715 C C . THR A 1 344 ? 15.386 -3.602 -31.743 1.00 77.69 344 THR A C 1
ATOM 2717 O O . THR A 1 344 ? 16.428 -4.247 -31.819 1.00 77.69 344 THR A O 1
ATOM 2720 N N . LYS A 1 345 ? 14.490 -3.587 -32.744 1.00 62.03 345 LYS A N 1
ATOM 2721 C CA . LYS A 1 345 ? 14.358 -4.508 -33.899 1.00 62.03 345 LYS A CA 1
ATOM 2722 C C . LYS A 1 345 ? 15.608 -4.858 -34.741 1.00 62.03 345 LYS A C 1
ATOM 2724 O O . LYS A 1 345 ? 15.480 -5.733 -35.589 1.00 62.03 345 LYS A O 1
ATOM 2729 N N . SER A 1 346 ? 16.760 -4.208 -34.563 1.00 56.91 346 SER A N 1
ATOM 2730 C CA . SER A 1 346 ? 17.970 -4.452 -35.372 1.00 56.91 346 SER A CA 1
ATOM 2731 C C . SER A 1 346 ? 18.960 -5.417 -34.716 1.00 56.91 346 SER A C 1
ATOM 2733 O O . SER A 1 346 ? 19.411 -6.349 -35.370 1.00 56.91 346 SER A O 1
ATOM 2735 N N . ASP A 1 347 ? 19.260 -5.247 -33.424 1.00 62.69 347 ASP A N 1
ATOM 2736 C CA . ASP A 1 347 ? 20.463 -5.872 -32.848 1.00 62.69 347 ASP A CA 1
ATOM 2737 C C . ASP A 1 347 ? 20.165 -6.772 -31.637 1.00 62.69 347 ASP A C 1
ATOM 2739 O O . ASP A 1 347 ? 21.041 -7.495 -31.183 1.00 62.69 347 ASP A O 1
ATOM 2743 N N . GLY A 1 348 ? 18.942 -6.760 -31.086 1.00 66.25 348 GLY A N 1
ATOM 2744 C CA . GLY A 1 348 ? 18.578 -7.559 -29.897 1.00 66.25 348 GLY A CA 1
ATOM 2745 C C . GLY A 1 348 ? 19.212 -7.083 -28.577 1.00 66.25 348 GLY A C 1
ATOM 2746 O O . GLY A 1 348 ? 18.901 -7.617 -27.506 1.00 66.25 348 GLY A O 1
ATOM 2747 N N . TYR A 1 349 ? 20.041 -6.041 -28.654 1.00 70.88 349 TYR A N 1
ATOM 2748 C CA . TYR A 1 349 ? 20.724 -5.389 -27.546 1.00 70.88 349 TYR A CA 1
ATOM 2749 C C . TYR A 1 349 ? 20.324 -3.915 -27.468 1.00 70.88 349 TYR A C 1
ATOM 2751 O O . TYR A 1 349 ? 20.187 -3.237 -28.486 1.00 70.88 349 TYR A O 1
ATOM 2759 N N . MET A 1 350 ? 20.178 -3.397 -26.249 1.00 74.56 350 MET A N 1
ATOM 2760 C CA . MET A 1 350 ? 19.976 -1.969 -25.998 1.00 74.56 350 MET A CA 1
ATOM 2761 C C . MET A 1 350 ? 21.192 -1.404 -25.265 1.00 74.56 350 MET A C 1
ATOM 2763 O O . MET A 1 350 ? 21.585 -1.931 -24.223 1.00 74.56 350 MET A O 1
ATOM 2767 N N . VAL A 1 351 ? 21.791 -0.336 -25.799 1.00 76.94 351 VAL A N 1
ATOM 2768 C CA . VAL A 1 351 ? 22.926 0.342 -25.152 1.00 76.94 351 VAL A CA 1
ATOM 2769 C C . VAL A 1 351 ? 22.431 1.129 -23.943 1.00 76.94 351 VAL A C 1
ATOM 2771 O O . VAL A 1 351 ? 21.505 1.939 -24.051 1.00 76.94 351 VAL A O 1
ATOM 2774 N N . LEU A 1 352 ? 23.080 0.934 -22.797 1.00 78.56 352 LEU A N 1
ATOM 2775 C CA . LEU A 1 352 ? 22.717 1.590 -21.548 1.00 78.56 352 LEU A CA 1
ATOM 2776 C C . LEU A 1 352 ? 23.267 3.003 -21.536 1.00 78.56 352 LEU A C 1
ATOM 2778 O O . LEU A 1 352 ? 24.420 3.259 -21.199 1.00 78.56 352 LEU A O 1
ATOM 2782 N N . LYS A 1 353 ? 22.399 3.937 -21.903 1.00 83.19 353 LYS A N 1
ATOM 2783 C CA . LYS A 1 353 ? 22.637 5.370 -21.767 1.00 83.19 353 LYS A CA 1
ATOM 2784 C C . LYS A 1 353 ? 21.691 5.949 -20.723 1.00 83.19 353 LYS A C 1
ATOM 2786 O O . LYS A 1 353 ? 20.708 5.322 -20.332 1.00 83.19 353 LYS A O 1
ATOM 2791 N N . TRP A 1 354 ? 21.944 7.195 -20.331 1.00 83.75 354 TRP A N 1
ATOM 2792 C CA . TRP A 1 354 ? 21.050 7.957 -19.455 1.00 83.75 354 TRP A CA 1
ATOM 2793 C C . TRP A 1 354 ? 19.590 7.977 -19.925 1.00 83.75 354 TRP A C 1
ATOM 2795 O O . TRP A 1 354 ? 18.684 7.986 -19.095 1.00 83.75 354 TRP A O 1
ATOM 2805 N N . SER A 1 355 ? 19.355 7.890 -21.237 1.00 84.19 355 SER A N 1
ATOM 2806 C CA . SER A 1 355 ? 18.017 7.766 -21.819 1.00 84.19 355 SER A CA 1
ATOM 2807 C C . SER A 1 355 ? 17.234 6.562 -21.289 1.00 84.19 355 SER A C 1
ATOM 2809 O O . SER A 1 355 ? 16.033 6.683 -21.067 1.00 84.19 355 SER A O 1
ATOM 2811 N N . PHE A 1 356 ? 17.889 5.427 -21.028 1.00 84.88 356 PHE A N 1
ATOM 2812 C CA . PHE A 1 356 ? 17.233 4.236 -20.490 1.00 84.88 356 PHE A CA 1
ATOM 2813 C C . PHE A 1 356 ? 16.808 4.425 -19.027 1.00 84.88 356 PHE A C 1
ATOM 2815 O O . PHE A 1 356 ? 15.677 4.101 -18.666 1.00 84.88 356 PHE A O 1
ATOM 2822 N N . TYR A 1 357 ? 17.669 5.012 -18.189 1.00 88.88 357 TYR A N 1
ATOM 2823 C CA . TYR A 1 357 ? 17.332 5.290 -16.786 1.00 88.88 357 TYR A CA 1
ATOM 2824 C C . TYR A 1 357 ? 16.178 6.292 -16.671 1.00 88.88 357 TYR A C 1
ATOM 2826 O O . TYR A 1 357 ? 15.259 6.094 -15.876 1.00 88.88 357 TYR A O 1
ATOM 2834 N N . ILE A 1 358 ? 16.189 7.333 -17.510 1.00 90.25 358 ILE A N 1
ATOM 2835 C CA . ILE A 1 358 ? 15.105 8.318 -17.587 1.00 90.25 358 ILE A CA 1
ATOM 2836 C C . ILE A 1 358 ? 13.817 7.651 -18.070 1.00 90.25 358 ILE A C 1
ATOM 2838 O O . ILE A 1 358 ? 12.777 7.831 -17.443 1.00 90.25 358 ILE A O 1
ATOM 2842 N N . PHE A 1 359 ? 13.877 6.834 -19.127 1.00 89.06 359 PHE A N 1
ATOM 2843 C CA . PHE A 1 359 ? 12.729 6.058 -19.601 1.00 89.06 359 PHE A CA 1
ATOM 2844 C C . PHE A 1 359 ? 12.119 5.214 -18.477 1.00 89.06 359 PHE A C 1
ATOM 2846 O O . PHE A 1 359 ? 10.912 5.286 -18.252 1.00 89.06 359 PHE A O 1
ATOM 2853 N N . LYS A 1 360 ? 12.943 4.480 -17.721 1.00 89.38 360 LYS A N 1
ATOM 2854 C CA . LYS A 1 360 ? 12.492 3.687 -16.568 1.00 89.38 360 LYS A CA 1
ATOM 2855 C C . LYS A 1 360 ? 11.798 4.550 -15.516 1.00 89.38 360 LYS A C 1
ATOM 2857 O O . LYS A 1 360 ? 10.732 4.165 -15.038 1.00 89.38 360 LYS A O 1
ATOM 2862 N N . GLY A 1 361 ? 12.362 5.713 -15.192 1.00 93.44 361 GLY A N 1
ATOM 2863 C CA . GLY A 1 361 ? 11.745 6.678 -14.282 1.00 93.44 361 GLY A CA 1
ATOM 2864 C C . GLY A 1 361 ? 10.376 7.151 -14.775 1.00 93.44 361 GLY A C 1
ATOM 2865 O O . GLY A 1 361 ? 9.387 7.021 -14.054 1.00 93.44 361 GLY A O 1
ATOM 2866 N N . ILE A 1 362 ? 10.293 7.651 -16.015 1.00 94.44 362 ILE A N 1
ATOM 2867 C CA . ILE A 1 362 ? 9.044 8.156 -16.618 1.00 94.44 362 ILE A CA 1
ATOM 2868 C C . ILE A 1 362 ? 7.987 7.053 -16.670 1.00 94.44 362 ILE A C 1
ATOM 2870 O O . ILE A 1 362 ? 6.841 7.272 -16.283 1.00 94.44 362 ILE A O 1
ATOM 2874 N N . TRP A 1 363 ? 8.376 5.857 -17.109 1.00 93.88 363 TRP A N 1
ATOM 2875 C CA . TRP A 1 363 ? 7.489 4.704 -17.202 1.00 93.88 363 TRP A CA 1
ATOM 2876 C C . TRP A 1 363 ? 6.855 4.359 -15.848 1.00 93.88 363 TRP A C 1
ATOM 2878 O O . TRP A 1 363 ? 5.636 4.221 -15.746 1.00 93.88 363 TRP A O 1
ATOM 2888 N N . CYS A 1 364 ? 7.663 4.288 -14.786 1.00 94.12 364 CYS A N 1
ATOM 2889 C CA . CYS A 1 364 ? 7.162 3.993 -13.442 1.00 94.12 364 CYS A CA 1
ATOM 2890 C C . CYS A 1 364 ? 6.307 5.131 -12.876 1.00 94.12 364 CYS A C 1
ATOM 2892 O O . CYS A 1 364 ? 5.338 4.867 -12.167 1.00 94.12 364 CYS A O 1
ATOM 2894 N N . ALA A 1 365 ? 6.638 6.383 -13.197 1.00 95.38 365 ALA A N 1
ATOM 2895 C CA . ALA A 1 365 ? 5.852 7.543 -12.796 1.00 95.38 365 ALA A CA 1
ATOM 2896 C C . ALA A 1 365 ? 4.449 7.511 -13.414 1.00 95.38 365 ALA A C 1
ATOM 2898 O O . ALA A 1 365 ? 3.462 7.683 -12.703 1.00 95.38 365 ALA A O 1
ATOM 2899 N N . LEU A 1 366 ? 4.356 7.234 -14.718 1.00 94.19 366 LEU A N 1
ATOM 2900 C CA . LEU A 1 366 ? 3.083 7.088 -15.429 1.00 94.19 366 LEU A CA 1
ATOM 2901 C C . LEU A 1 366 ? 2.258 5.933 -14.859 1.00 94.19 366 LEU A C 1
ATOM 2903 O O . LEU A 1 366 ? 1.070 6.105 -14.589 1.00 94.19 366 LEU A O 1
ATOM 2907 N N . LEU A 1 367 ? 2.895 4.785 -14.613 1.00 93.56 367 LEU A N 1
ATOM 2908 C CA . LEU A 1 367 ? 2.232 3.637 -14.002 1.00 93.56 367 LEU A CA 1
ATOM 2909 C C . LEU A 1 367 ? 1.672 3.986 -12.614 1.00 93.56 367 LEU A C 1
ATOM 2911 O O . LEU A 1 367 ? 0.505 3.716 -12.336 1.00 93.56 367 LEU A O 1
ATOM 2915 N N . ALA A 1 368 ? 2.467 4.637 -11.762 1.00 93.69 368 ALA A N 1
ATOM 2916 C CA . ALA A 1 368 ? 2.043 5.062 -10.429 1.00 93.69 368 ALA A CA 1
ATOM 2917 C C . ALA A 1 368 ? 0.905 6.094 -10.473 1.00 93.69 368 ALA A C 1
ATOM 2919 O O . ALA A 1 368 ? -0.056 5.969 -9.720 1.00 93.69 368 ALA A O 1
ATOM 2920 N N . MET A 1 369 ? 0.954 7.073 -11.381 1.00 94.19 369 MET A N 1
ATOM 2921 C CA . MET A 1 369 ? -0.109 8.078 -11.517 1.00 94.19 369 MET A CA 1
ATOM 2922 C C . MET A 1 369 ? -1.458 7.481 -11.925 1.00 94.19 369 MET A C 1
ATOM 2924 O O . MET A 1 369 ? -2.487 8.091 -11.659 1.00 94.19 369 MET A O 1
ATOM 2928 N N . ILE A 1 370 ? -1.473 6.303 -12.550 1.00 92.44 370 ILE A N 1
ATOM 2929 C CA . ILE A 1 370 ? -2.711 5.597 -12.904 1.00 92.44 370 ILE A CA 1
ATOM 2930 C C . ILE A 1 370 ? -3.140 4.659 -11.770 1.00 92.44 370 ILE A C 1
ATOM 2932 O O . ILE A 1 370 ? -4.304 4.636 -11.370 1.00 92.44 370 ILE A O 1
ATOM 2936 N N . VAL A 1 371 ? -2.201 3.875 -11.245 1.00 92.31 371 VAL A N 1
ATOM 2937 C CA . VAL A 1 371 ? -2.488 2.787 -10.305 1.00 92.31 371 VAL A CA 1
ATOM 2938 C C . VAL A 1 371 ? -2.736 3.302 -8.884 1.00 92.31 371 VAL A C 1
ATOM 2940 O O . VAL A 1 371 ? -3.665 2.838 -8.221 1.00 92.31 371 VAL A O 1
ATOM 2943 N N . SER A 1 372 ? -1.956 4.274 -8.408 1.00 92.62 372 SER A N 1
ATOM 2944 C CA . SER A 1 372 ? -2.051 4.778 -7.032 1.00 92.62 372 SER A CA 1
ATOM 2945 C C . SER A 1 372 ? -3.403 5.446 -6.725 1.00 92.62 372 SER A C 1
ATOM 2947 O O . SER A 1 372 ? -3.997 5.089 -5.703 1.00 92.62 372 SER A O 1
ATOM 2949 N N . PRO A 1 373 ? -3.969 6.321 -7.589 1.00 92.38 373 PRO A N 1
ATOM 2950 C CA . PRO A 1 373 ? -5.309 6.877 -7.376 1.00 92.38 373 PRO A CA 1
ATOM 2951 C C . PRO A 1 373 ? -6.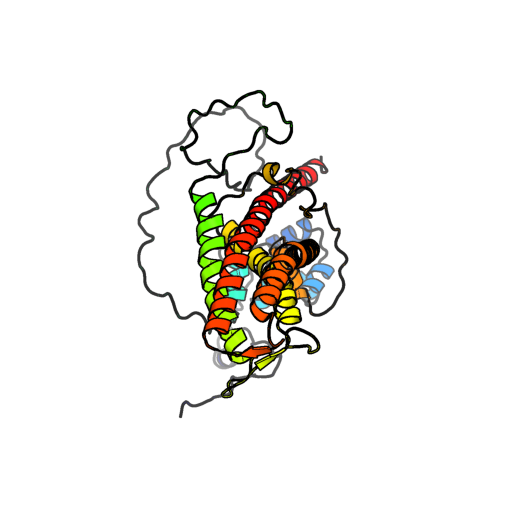405 5.811 -7.338 1.00 92.38 373 PRO A C 1
ATOM 2953 O O . PRO A 1 373 ? -7.296 5.872 -6.493 1.00 92.38 373 PRO A O 1
ATOM 2956 N N . LEU A 1 374 ? -6.323 4.806 -8.218 1.00 90.81 374 LEU A N 1
ATOM 2957 C CA . LEU A 1 374 ? -7.292 3.711 -8.272 1.00 90.81 374 LEU A CA 1
ATOM 2958 C C . LEU A 1 374 ? -7.286 2.901 -6.971 1.00 90.81 374 LEU A C 1
ATOM 2960 O O . LEU A 1 374 ? -8.342 2.605 -6.409 1.00 90.81 374 LEU A O 1
ATOM 2964 N N . ILE A 1 375 ? -6.096 2.568 -6.466 1.00 90.38 375 ILE A N 1
ATOM 2965 C CA . ILE A 1 375 ? -5.955 1.846 -5.201 1.00 90.38 375 ILE A CA 1
ATOM 2966 C C . ILE A 1 375 ? -6.459 2.701 -4.033 1.00 90.38 375 ILE A C 1
ATOM 2968 O O . ILE A 1 375 ? -7.215 2.205 -3.195 1.00 90.38 375 ILE A O 1
ATOM 2972 N N . ALA A 1 376 ? -6.074 3.978 -3.978 1.00 88.88 376 ALA A N 1
ATOM 2973 C CA . ALA A 1 376 ? -6.511 4.896 -2.932 1.00 88.88 376 ALA A CA 1
ATOM 2974 C C . ALA A 1 376 ? -8.038 5.037 -2.904 1.00 88.88 376 ALA A C 1
ATOM 2976 O O . ALA A 1 376 ? -8.635 4.938 -1.835 1.00 88.88 376 ALA A O 1
ATOM 2977 N N . PHE A 1 377 ? -8.678 5.171 -4.066 1.00 88.75 377 PHE A N 1
ATOM 2978 C CA . PHE A 1 377 ? -10.134 5.216 -4.186 1.00 88.75 377 PHE A CA 1
ATOM 2979 C C . PHE A 1 377 ? -10.798 3.979 -3.575 1.00 88.75 377 PHE A C 1
ATOM 2981 O O . PHE A 1 377 ? -11.690 4.095 -2.732 1.00 88.75 377 PHE A O 1
ATOM 2988 N N . VAL A 1 378 ? -10.315 2.785 -3.936 1.00 86.06 378 VAL A N 1
ATOM 2989 C CA . VAL A 1 378 ? -10.840 1.526 -3.395 1.00 86.06 378 VAL A CA 1
ATOM 2990 C C . VAL A 1 378 ? -10.651 1.450 -1.879 1.00 86.06 378 VAL A C 1
ATOM 2992 O O . VAL A 1 378 ? -11.542 0.972 -1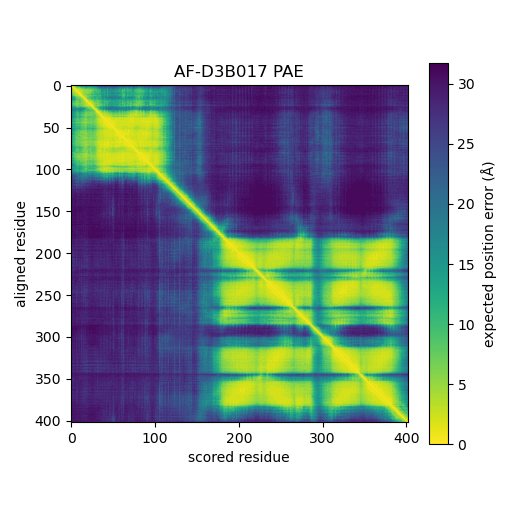.174 1.00 86.06 378 VAL A O 1
ATOM 2995 N N . LEU A 1 379 ? -9.515 1.914 -1.357 1.00 84.38 379 LEU A N 1
ATOM 2996 C CA . LEU A 1 379 ? -9.221 1.912 0.078 1.00 84.38 379 LEU A CA 1
ATOM 2997 C C . LEU A 1 379 ? -10.115 2.879 0.857 1.00 84.38 379 LEU A C 1
ATOM 2999 O O . LEU A 1 379 ? -10.706 2.467 1.854 1.00 84.38 379 LEU A O 1
ATOM 3003 N N . VAL A 1 380 ? -10.260 4.119 0.386 1.00 81.88 380 VAL A N 1
ATOM 3004 C CA . VAL A 1 380 ? -11.091 5.137 1.044 1.00 81.88 380 VAL A CA 1
ATOM 3005 C C . VAL A 1 380 ? -12.564 4.718 1.054 1.00 81.88 380 VAL A C 1
ATOM 3007 O O . VAL A 1 380 ? -13.214 4.818 2.093 1.00 81.88 380 VAL A O 1
ATOM 3010 N N . ALA A 1 381 ? -13.079 4.172 -0.051 1.00 78.81 381 ALA A N 1
ATOM 3011 C CA . ALA A 1 381 ? -14.452 3.665 -0.107 1.00 78.81 381 ALA A CA 1
ATOM 3012 C C . ALA A 1 381 ? -14.651 2.394 0.745 1.00 78.81 381 ALA A C 1
ATOM 3014 O O . ALA A 1 381 ? -15.714 2.175 1.319 1.00 78.81 381 ALA A O 1
ATOM 3015 N N . SER A 1 382 ? -13.616 1.554 0.885 1.00 76.06 382 SER A N 1
ATOM 3016 C CA . SER A 1 382 ? -13.684 0.354 1.736 1.00 76.06 382 SER A CA 1
ATOM 3017 C C . SER A 1 382 ? -13.663 0.672 3.233 1.00 76.06 382 SER A C 1
ATOM 3019 O O . SER A 1 382 ? -14.084 -0.163 4.030 1.00 76.06 382 SER A O 1
ATOM 3021 N N . TYR A 1 383 ? -13.154 1.840 3.629 1.00 71.88 383 TYR A N 1
ATOM 3022 C CA . TYR A 1 383 ? -13.096 2.250 5.032 1.00 71.88 383 TYR A CA 1
ATOM 3023 C C . TYR A 1 383 ? -14.491 2.541 5.603 1.00 71.88 383 TYR A C 1
ATOM 3025 O O . TYR A 1 383 ? -14.771 2.169 6.742 1.00 71.88 383 TYR A O 1
ATOM 3033 N N . ALA A 1 384 ? -15.391 3.120 4.798 1.00 62.31 384 ALA A N 1
ATOM 3034 C CA . ALA A 1 384 ? -16.773 3.399 5.197 1.00 62.31 384 ALA A CA 1
ATOM 3035 C C . ALA A 1 384 ? -17.516 2.129 5.665 1.00 62.31 384 ALA A C 1
ATOM 3037 O O . ALA A 1 384 ? -18.142 2.143 6.723 1.00 62.31 384 ALA A O 1
ATOM 3038 N N . LEU A 1 385 ? -17.338 1.009 4.950 1.00 57.84 385 LEU A N 1
ATOM 3039 C CA . LEU A 1 385 ? -17.890 -0.313 5.296 1.00 57.84 385 LEU A CA 1
ATOM 3040 C C . LEU A 1 385 ? -17.430 -0.828 6.670 1.00 57.84 385 LEU A C 1
ATOM 3042 O O . LEU A 1 385 ? -18.168 -1.515 7.374 1.00 57.84 385 LEU A O 1
ATOM 3046 N N . HIS A 1 386 ? -16.190 -0.527 7.058 1.00 56.16 386 HIS A N 1
ATOM 3047 C CA . HIS A 1 386 ? -15.670 -0.943 8.358 1.00 56.16 386 HIS A CA 1
ATOM 3048 C C . HIS A 1 386 ? -16.309 -0.130 9.494 1.00 56.16 386 HIS A C 1
ATOM 3050 O O . HIS A 1 386 ? -16.564 -0.666 10.572 1.00 56.16 386 HIS A O 1
ATOM 3056 N N . CYS A 1 387 ? -16.566 1.162 9.280 1.00 52.41 387 CYS A N 1
ATOM 3057 C CA . CYS A 1 387 ? -17.247 2.003 10.265 1.00 52.41 387 CYS A CA 1
ATOM 3058 C C . CYS A 1 387 ? -18.710 1.581 10.458 1.00 52.41 387 CYS A C 1
ATOM 3060 O O . CYS A 1 387 ? -19.146 1.473 11.602 1.00 52.41 387 CYS A O 1
ATOM 3062 N N . THR A 1 388 ? -19.433 1.278 9.373 1.00 49.16 388 THR A N 1
ATOM 3063 C CA . THR A 1 388 ? -20.836 0.832 9.437 1.00 49.16 388 THR A CA 1
ATOM 3064 C C . THR A 1 388 ? -20.978 -0.553 10.065 1.00 49.16 388 THR A C 1
ATOM 3066 O O . THR A 1 388 ? -21.806 -0.735 10.947 1.00 49.16 388 THR A O 1
ATOM 3069 N N . SER A 1 389 ? -20.131 -1.524 9.706 1.00 48.62 389 SER A N 1
ATOM 3070 C CA . SER A 1 389 ? -20.173 -2.857 10.327 1.00 48.62 389 SER A CA 1
ATOM 3071 C C . SER A 1 389 ? -19.877 -2.819 11.828 1.00 48.62 389 SER A C 1
ATOM 3073 O O . SER A 1 389 ? -20.444 -3.612 12.578 1.00 48.62 389 SER A O 1
ATOM 3075 N N . LYS A 1 390 ? -18.989 -1.922 12.274 1.00 49.03 390 LYS A N 1
ATOM 3076 C CA . LYS A 1 390 ? -18.641 -1.809 13.692 1.00 49.03 390 LYS A CA 1
ATOM 3077 C C . LYS A 1 390 ? -19.783 -1.209 14.512 1.00 49.03 390 LYS A C 1
ATOM 3079 O O . LYS A 1 390 ? -19.987 -1.670 15.625 1.00 49.03 390 LYS A O 1
ATOM 3084 N N . SER A 1 391 ? -20.528 -0.245 13.963 1.00 42.84 391 SER A N 1
ATOM 3085 C CA . SER A 1 391 ? -21.702 0.302 14.650 1.00 42.84 391 SER A CA 1
ATOM 3086 C C . SER A 1 391 ? -22.844 -0.712 14.725 1.00 42.84 391 SER A C 1
ATOM 3088 O O . SER A 1 391 ? -23.470 -0.837 15.767 1.00 42.84 391 SER A O 1
ATOM 3090 N N . THR A 1 392 ? -23.103 -1.501 13.677 1.00 39.22 392 THR A N 1
ATOM 3091 C CA . THR A 1 392 ? -24.184 -2.509 13.724 1.00 39.22 392 THR A CA 1
ATOM 3092 C C . THR A 1 392 ? -23.931 -3.589 14.781 1.00 39.22 392 THR A C 1
ATOM 3094 O O . THR A 1 392 ? -24.853 -3.963 15.497 1.00 39.22 392 THR A O 1
ATOM 3097 N N . LEU A 1 393 ? -22.678 -4.032 14.936 1.00 41.88 393 LEU A N 1
ATOM 3098 C CA . LEU A 1 393 ? -22.304 -5.028 15.948 1.00 41.88 393 LEU A CA 1
ATOM 3099 C C . LEU A 1 393 ? -22.450 -4.500 17.383 1.00 41.88 393 LEU A C 1
ATOM 3101 O O . LEU A 1 393 ? -22.892 -5.245 18.252 1.00 41.88 393 LEU A O 1
ATOM 3105 N N . THR A 1 394 ? -22.145 -3.221 17.633 1.00 42.50 394 THR A N 1
ATOM 3106 C CA . THR A 1 394 ? -22.364 -2.615 18.957 1.00 42.50 394 THR A CA 1
ATOM 3107 C C . THR A 1 394 ? -23.851 -2.420 19.263 1.00 42.50 394 THR A C 1
ATOM 3109 O O . THR A 1 394 ? -24.244 -2.535 20.418 1.00 42.50 394 THR A O 1
ATOM 3112 N N . PHE A 1 395 ? -24.692 -2.177 18.249 1.00 37.94 395 PHE A N 1
ATOM 3113 C CA . PHE A 1 395 ? -26.150 -2.077 18.415 1.00 37.94 395 PHE A CA 1
ATOM 3114 C C . PHE A 1 395 ? -26.844 -3.432 18.644 1.00 37.94 395 PHE A C 1
ATOM 3116 O O . PHE A 1 395 ? -27.856 -3.473 19.345 1.00 37.94 395 PHE A O 1
ATOM 3123 N N . GLU A 1 396 ? -26.344 -4.530 18.070 1.00 41.84 396 GLU A N 1
ATOM 3124 C CA . GLU A 1 396 ? -26.901 -5.874 18.304 1.00 41.84 396 GLU A CA 1
ATOM 3125 C C . GLU A 1 396 ? -26.494 -6.444 19.669 1.00 41.84 396 GLU A C 1
ATOM 3127 O O . GLU A 1 396 ? -27.364 -6.961 20.368 1.00 41.84 396 GLU A O 1
ATOM 3132 N N . GLU A 1 397 ? -25.237 -6.275 20.106 1.00 44.03 397 GLU A N 1
ATOM 3133 C CA . GLU A 1 397 ? -24.806 -6.691 21.457 1.00 44.03 397 GLU A CA 1
ATOM 3134 C C . GLU A 1 397 ? -25.596 -5.972 22.561 1.00 44.03 397 GLU A C 1
ATOM 3136 O O . GLU A 1 397 ? -25.917 -6.572 23.583 1.00 44.03 397 GLU A O 1
ATOM 3141 N N . HIS A 1 398 ? -25.980 -4.710 22.344 1.00 42.09 398 HIS A N 1
ATOM 3142 C CA . HIS A 1 398 ? -26.756 -3.954 23.328 1.00 42.09 398 HIS A CA 1
ATOM 3143 C C . HIS A 1 398 ? -28.244 -4.348 23.393 1.00 42.09 398 HIS A C 1
ATOM 3145 O O . HIS A 1 398 ? -28.910 -4.012 24.373 1.00 42.09 398 HIS A O 1
ATOM 3151 N N . ASN A 1 399 ? -28.767 -5.042 22.373 1.00 44.28 399 ASN A N 1
ATOM 3152 C CA . ASN A 1 399 ? -30.172 -5.465 22.276 1.00 44.28 399 ASN A CA 1
ATOM 3153 C C . ASN A 1 399 ? -30.393 -6.960 22.566 1.00 44.28 399 ASN A C 1
ATOM 3155 O O . ASN A 1 399 ? -31.539 -7.370 22.737 1.00 44.28 399 ASN A O 1
ATOM 3159 N N . SER A 1 400 ? -29.341 -7.782 22.629 1.00 40.50 400 SER A N 1
ATOM 3160 C CA . SER A 1 400 ? -29.444 -9.206 22.987 1.00 40.50 400 SER A CA 1
ATOM 3161 C C . SER A 1 400 ? -29.469 -9.486 24.497 1.00 40.50 400 SER A C 1
ATOM 3163 O O . SER A 1 400 ? -29.722 -10.623 24.886 1.00 40.50 400 SER A O 1
ATOM 3165 N N . ASP A 1 401 ? -29.253 -8.463 25.329 1.00 41.53 401 ASP A N 1
ATOM 3166 C CA . ASP A 1 401 ? -29.299 -8.543 26.799 1.00 41.53 401 ASP A CA 1
ATOM 3167 C C . ASP A 1 401 ? -30.641 -8.041 27.394 1.00 41.53 401 ASP A C 1
ATOM 3169 O O . ASP A 1 401 ? -30.715 -7.707 28.581 1.00 41.53 401 ASP A O 1
ATOM 3173 N N . GLY A 1 402 ? -31.698 -7.960 26.571 1.00 35.78 402 GLY A N 1
ATOM 3174 C CA . GLY A 1 402 ? -33.049 -7.510 26.944 1.00 35.78 402 GLY A CA 1
ATOM 3175 C C . GLY A 1 402 ? -34.028 -8.630 27.272 1.00 35.78 402 GLY A C 1
ATOM 3176 O O . GLY A 1 402 ? -34.144 -9.564 26.447 1.00 35.78 402 GLY A O 1
#

Secondary structure (DSSP, 8-state):
-----PPTTTT--PPPPSS-HHHHHH--S---PPPPPTHHHHHHHHHHHHTT--HHHHHHHHTS-HHHHHHHHTT-S---HHHHHHHHHHHTB--SSSSTTSBPPHHHHHHHHHTTSTTS----------SSSTTS---------------------------GGGTT-PPPS--SSTTSSSPPPPPHHHHIIIIIIIIIHHHHHHHHHHHHHHHHHS--STT-EEESSSSTTSHHHHHHHHHHHHHHHHHHHHHHHHHHHHHT-SS-PPPPGGGGGSTTTTTS----S--------SSTHHHHHHHHHTT--HHHHHHHHHHHHHHHHHHHHHHHHHHHHHHHTTTSEEE--HHHHHHHHHHHHHHHHHHHHHHHHHHHHHHHHHHHHHHHHHHHHTTTT-

Mean predicted aligned error: 19.85 Å

Sequence (402 aa):
MSEIAKKYNAGTNKGSSQFNAKKIEEEEESIKIPELKASVPKAIQKARTQLGMNQKELAAKIYETTSVVNSYENGSAIPSVPILIKMEKVLGVKLRGKDIGTPLKFTDLLMGISLRFGQVVNVYKSSSSYTKISKFIIKPVQQQKKIGMMILDSEETVHFELEEDFDGMEYPEKSKYGWAYNRIPLTNAQWLYIFGAQGVVSGIINFFINMFLAWVIYPKGEGATIVFTGSLTCIFSDIIMTSFLLPTITCILSSFLVTFDLRKGKMISPIDERWLKHPCLSWIPTVSTSIHYVLTNDVCYLLFYFLNVLGINYKIIIKRAIIFGVLGVCVFSPPTLVAVFLATKSDGYMVLKWSFYIFKGIWCALLAMIVSPLIAFVLVASYALHCTSKSTLTFEEHNSDG

Foldseek 3Di:
DPDDDDDVQPPDPDDDDPDDVVVVVVDPDDDDQDFFDPLQLVLLVVLCVVVVHDLCRLCVQLVHDSVQSVCRNVRVDRDDPSSQVSSCVVSQFHRDDDGGNHGDDVVNVVVVVVVVVVPPPPPDDDDDDDDPPPPDDDDDDDDDDDDDDDDPDPDPPPPPPPPPPPPPDDADPDDPDPLPHDFDDDDPLRVCCLQVVQFQVQLQVLLVVQLVVVVVPADDDDQGKAFCDDDCPHPLNVQLCLLQCLLLVLLVVLLVVLLVVCVVVPRDAFGALSVCVDPVRVPQDFDDDDDDDDDDDDDCCVVVVVCVVSVHDVVSSNSNSRVSSVVSNVPPSVVVSVVVCVVCVPDSIDGDDSVVSSVSSNSRSVSSSVSRSVSSNSSSSSVVVSVVVVVVVVVVVVVVVD

Solvent-accessible surface area (backbone atoms only — not comparable to full-atom values): 24632 Å² total; per-residue (Å²): 132,83,87,86,76,85,60,89,69,71,94,56,94,74,77,82,71,94,64,64,65,69,58,62,75,70,47,92,64,86,76,82,76,68,74,49,62,85,64,40,18,58,35,50,53,50,39,34,57,75,67,72,51,51,64,62,56,53,13,59,74,58,73,51,53,48,68,58,51,50,30,41,51,71,48,74,35,71,73,48,68,72,59,49,53,41,49,23,68,77,52,46,27,30,68,64,86,89,61,61,54,39,73,58,54,69,66,68,63,46,53,71,56,48,67,78,53,67,85,77,70,92,72,88,91,84,80,93,84,87,85,80,74,91,80,75,88,88,80,86,87,87,84,87,89,82,89,84,81,92,72,91,83,84,71,90,72,81,72,76,74,74,69,86,88,65,84,80,78,82,77,83,92,81,67,101,50,90,78,74,65,94,64,78,78,81,49,73,63,54,50,44,42,33,49,44,57,36,4,50,50,41,13,56,52,35,19,57,52,44,21,48,49,46,61,67,74,49,79,86,53,94,84,31,65,42,41,50,66,94,50,87,85,8,57,52,47,48,46,38,51,49,25,24,47,51,42,21,51,48,41,55,52,46,57,53,52,53,52,51,47,45,69,64,65,78,74,48,79,70,39,60,53,70,69,45,65,34,86,94,42,53,82,56,84,60,88,75,78,85,80,82,86,77,90,73,92,67,92,52,58,64,63,52,48,51,32,55,77,66,70,50,61,61,71,50,50,52,52,49,13,52,50,43,9,52,49,27,28,71,67,52,27,57,63,50,51,51,53,50,49,66,73,35,72,85,74,58,52,46,73,70,45,72,66,54,31,50,49,46,8,52,52,41,13,56,51,29,40,57,48,37,22,55,49,48,51,55,51,40,21,46,48,39,56,55,57,53,54,54,52,52,53,58,55,48,64,69,59,73,81,112

Organism: Heterostelium pallidum (strain ATCC 26659 / Pp 5 / PN500) (NCBI:txid670386)

InterPro domains:
  IPR001387 Cro/C1-type, helix-turn-helix domain [PF01381] (44-96)
  IPR001387 Cro/C1-type, helix-turn-helix domain [PS50943] (44-98)
  IPR001387 Cro/C1-type, helix-turn-helix domain [SM00530] (43-98)
  IPR001387 Cro/C1-type, helix-turn-helix domain [cd00093] (42-95)
  IPR010982 Lambda repressor-like, DNA-binding domain superfamily [G3DSA:1.10.260.40] (28-107)
  IPR010982 Lambda repressor-like, DNA-binding domain superfamily [SSF47413] (39-95)

Nearest PDB structures (foldseek):
  9f9s-assembly1_CN  TM=9.036E-01  e=1.069E-06  Saccharomyces cerevisiae
  6zvh-assembly1_i  TM=9.266E-01  e=2.477E-05  Homo sapiens
  7o81-assembly1_AU  TM=8.972E-01  e=1.836E-05  Oryctolagus cuniculus
  7nrd-assembly1_Sh  TM=8.643E-01  e=4.507E-05  Saccharomyces cerevisiae S288C
  1x57-assembly1_A  TM=8.340E-01  e=7.062E-05  Homo sapiens

pLDDT: mean 70.06, std 22.61, range [22.36, 95.81]

Radius of gyration: 30.54 Å; Cα contacts (8 Å, |Δi|>4): 323; chains: 1; bounding box: 77×50×100 Å